Protein AF-A0A7Y3UNS2-F1 (afdb_monomer)

Sequence (542 aa):
MKTTNSYSRVVYSSHNGFRIKSEIKLSEYNCDQDLVSDKTKNQIGFSMDNKNGMIHHRFLSIQALLVISLLFFLPGITLVAAVDLPKTGQTFSYAAGDDGNIQAGLTWPSPRFQDNEDGTITDNLTGLMWIKDGSCLGHRNWGEAFNMIETLNTLPVNFNCSDYSATYDDWRLPNINELVSLLTTGDLKWLHNHGFVNIRDGYISSTTVAHNTTRLWSIQPFGIMHPFSKQMTTYGAWAVRGTSNGPATVLATGQKISYMAGDDGDRQEGEPWPSPRFADNGDGTITDNLTGIMWMQDAGTVSIGQCVGGSKSWQEALDYVACLNSIHYLGYYDWRLPNRKEFESLTDFSKYNPALPGDHLFSTVHSLPAPAPGPDYYWTSTTHTANNSAWAYFSFEGSLQDEFKSGSVTGKDSVWPVRGGIIDPPILNELVHVDRDKIVTKFFPAPVAGGPAGTFIITAIFTNTNNTSIPIFKPFFKVAELSGGNLLLNADGGAEGAGATLTPDVGDDLLSPGESVTVNFEIGLQKPNSFSFSVDLYGGLH

pLDDT: mean 82.27, std 21.64, range [25.09, 98.81]

Radius of gyration: 29.33 Å; Cα contacts (8 Å, |Δi|>4): 1228; chains: 1; bounding box: 80×95×65 Å

Solvent-accessible surface area (backbone atoms only — not comparable to full-atom values): 30027 Å² total; per-residue (Å²): 140,79,86,79,86,67,65,68,52,77,50,78,60,91,80,91,51,53,42,44,35,42,41,54,53,80,76,82,85,75,88,80,83,88,88,79,87,83,89,80,90,81,90,85,88,82,84,88,84,88,82,88,84,90,88,82,90,87,90,88,80,92,85,91,81,91,78,90,83,88,86,89,74,77,78,76,80,79,87,77,67,56,48,44,54,48,42,47,74,49,69,71,57,91,47,82,70,20,26,25,59,48,39,47,24,42,81,76,49,87,69,34,54,42,76,68,86,27,26,34,29,36,32,53,35,27,40,33,34,32,54,25,28,39,45,50,70,33,65,32,25,55,70,56,38,53,53,49,36,56,40,42,37,76,46,50,86,80,49,88,37,62,68,60,68,67,87,71,59,68,54,36,59,32,33,49,53,60,58,55,66,72,42,51,46,32,38,61,68,66,41,53,84,54,76,34,39,65,68,60,67,27,35,54,33,33,27,54,34,55,89,42,78,68,22,22,33,22,37,37,64,68,46,33,43,45,79,38,58,39,82,47,43,89,32,24,32,51,51,30,30,80,60,55,73,21,77,30,48,40,50,34,48,64,41,70,69,57,91,48,93,73,21,27,23,61,62,50,62,45,50,77,80,56,85,74,37,49,42,77,71,85,63,62,36,29,37,32,54,44,47,58,31,34,31,50,24,58,39,45,36,65,67,52,92,90,30,73,41,55,67,22,27,55,66,53,40,45,52,42,34,54,40,39,25,76,68,34,50,84,78,39,60,65,55,34,51,34,36,58,61,59,56,57,68,54,34,16,43,54,30,54,57,40,6,41,52,95,70,58,84,59,40,70,62,66,43,79,81,66,68,84,92,64,53,78,33,29,53,30,25,29,55,27,72,89,56,80,23,21,33,25,39,29,44,40,65,46,34,45,43,82,37,46,35,67,69,48,96,84,14,31,25,28,44,50,47,28,32,79,54,52,55,61,52,53,77,42,46,92,37,42,46,66,52,74,92,64,54,44,75,49,78,43,74,63,61,45,94,69,4,66,45,6,38,42,37,41,35,41,42,43,27,26,64,39,85,80,75,50,30,32,34,57,48,30,35,33,26,72,37,40,42,78,79,21,18,34,51,70,22,76,90,44,67,30,41,54,67,32,40,37,68,60,82,54,88,77,49,44,45,38,53,72,37,68,41,75,42,76,48,39,30,14,25,59,52,86,58,57,37,43,39,23,41,38,37,28,24,42,82,107

Secondary structure (DSSP, 8-state):
-------EEEEE--SSSEEEEEEE-----------------------------------------------S-PPP--------PBP-S--S-SSTTSHHHH--SBPPPSSSEEE-SSSEEEETTT--EEESBTTTT-B--HHHHHHHHHHHHH-GGG---TT--------BPPPHHHHHHT-SSS-GGGGGGGT-BS--S-EEEEEEETTEEEEEEEE-GGG-EEEEETT--SSBP--EES---SSSPPBP------SSTTSHHHH--SBPPPSS-EEE-SSSEEEETTT--EEESB-S---BTTB--S-B-HHHHHHHHHHHHHTTGGG-S--BPPPHHHHHHH--TT--SS-S-TT---BS---SSP-SS---SEEEEEEETTTTEEEEEETTTTEEEEEESS--TTS-BB---EE-S--PPPB-GGGEEE-GGG-EEEEE-S-BTTBTT-EEEEEEEEEE--TTS--EEEEEEEEEEE-TT-EETT-TTSSBSTT-EE----SSSEE-TT-EEEEEEEEE-SSSS-EEEEEEEEEEE-

Nearest PDB structures (foldseek):
  3vi4-assembly2_C  TM=4.150E-01  e=5.699E-02  Homo sapiens
  2rtt-assembly1_A  TM=5.340E-01  e=7.273E-01  Streptomyces coelicolor
  3l81-assembly1_A  TM=5.052E-01  e=1.014E+00  Homo sapiens
  6qfs-assembly7_G  TM=5.063E-01  e=5.828E-01  Cellulomonas fimi

Foldseek 3Di:
DDDDDFDWDWDADDDDFGWTFTFGDDDDPPPDDDDDDDDDDDDDDDDDDDDDDDDDDDDDDDDDDDDDDDDDDDDPPPLDDAQWFAFLQQCDDPDPQFCNQFRFTDYADVVQWDDPLQQKIARLAFRKIWRLEQCFQHFDFQVSLQVSLQCCLVPVVVTPRPNHRDNHNFKAFAAPLVVLVCHHQWFNPVCVVVRRPNNDQKEWGLAAFQVDRQWGWMQGHGRWTDIDGSPGRRHGTIIMDDAGPHSRWRAFQQAQDDPDPRGSNNPRGTDYADVVQWDDPVLQWIQGSRNRKIWRQEQFQPDDDPLHGFWAQQVNLQVSQCVCLVVCPSVHNFKGFAALSVLLVQARSNDFQFRGPPNHSHPNPAGPPGPPPGAQWEFHSRCRPPDCWGWTARRGRGITDTAHRDDDVNRTHGTIIMGDHGTFFGFCNVQKDKPPVPWDKDWDCPADVQARRGKIKIKIKIAGADPPFWWFAQKKKFKQAKPPSKWQQQFPVGTHGGRTMGGFCPPPRTRTHGRMTIDMGIIRHPDSGTIMTTITMGGDGD

Mean predicted aligned error: 13.5 Å

Structure (mmCIF, N/CA/C/O backbone):
data_AF-A0A7Y3UNS2-F1
#
_entry.id   AF-A0A7Y3UNS2-F1
#
loop_
_atom_site.group_PDB
_atom_site.id
_atom_site.type_symbol
_atom_site.label_atom_id
_atom_site.label_alt_id
_atom_site.label_comp_id
_atom_site.label_asym_id
_atom_site.label_entity_id
_atom_site.label_seq_id
_atom_site.pdbx_PDB_ins_code
_atom_site.Cartn_x
_atom_site.Cartn_y
_atom_site.Cartn_z
_atom_site.occupancy
_atom_site.B_iso_or_equiv
_atom_site.auth_seq_id
_atom_site.auth_comp_id
_atom_site.auth_asym_id
_atom_site.auth_atom_id
_atom_site.pdbx_PDB_model_num
ATOM 1 N N . MET A 1 1 ? -10.680 -43.126 36.095 1.00 34.25 1 MET A N 1
ATOM 2 C CA . MET A 1 1 ? -10.411 -41.695 35.838 1.00 34.25 1 MET A CA 1
ATOM 3 C C . MET A 1 1 ? -9.673 -41.114 37.039 1.00 34.25 1 MET A C 1
ATOM 5 O O . MET A 1 1 ? -10.311 -40.765 38.021 1.00 34.25 1 MET A O 1
ATOM 9 N N . LYS A 1 2 ? -8.337 -41.088 37.012 1.00 26.84 2 LYS A N 1
ATOM 10 C CA . LYS A 1 2 ? -7.534 -40.282 37.943 1.00 26.84 2 LYS A CA 1
ATOM 11 C C . LYS A 1 2 ? -6.952 -39.137 37.122 1.00 26.84 2 LYS A C 1
ATOM 13 O O . LYS A 1 2 ? -6.221 -39.384 36.172 1.00 26.84 2 LYS A O 1
ATOM 18 N N . THR A 1 3 ? -7.343 -37.915 37.449 1.00 31.23 3 THR A N 1
ATOM 19 C CA . THR A 1 3 ? -6.757 -36.682 36.924 1.00 31.23 3 THR A CA 1
ATOM 20 C C . THR A 1 3 ? -5.302 -36.599 37.385 1.00 31.23 3 THR A C 1
ATOM 22 O O . THR A 1 3 ? -5.038 -36.443 38.576 1.00 31.23 3 THR A O 1
ATOM 25 N N . THR A 1 4 ? -4.350 -36.749 36.467 1.00 35.03 4 THR A N 1
ATOM 26 C CA . THR A 1 4 ? -2.946 -36.391 36.696 1.00 35.03 4 THR A CA 1
ATOM 27 C C . THR A 1 4 ? -2.849 -34.875 36.838 1.00 35.03 4 THR A C 1
ATOM 29 O O . THR A 1 4 ? -3.226 -34.143 35.926 1.00 35.03 4 THR A O 1
ATOM 32 N N . ASN A 1 5 ? -2.368 -34.406 37.991 1.00 35.06 5 ASN A N 1
ATOM 33 C CA . ASN A 1 5 ? -2.085 -32.995 38.248 1.00 35.06 5 ASN A CA 1
ATOM 34 C C . ASN A 1 5 ? -0.916 -32.535 37.364 1.00 35.06 5 ASN A C 1
ATOM 36 O O . ASN A 1 5 ? 0.245 -32.639 37.754 1.00 35.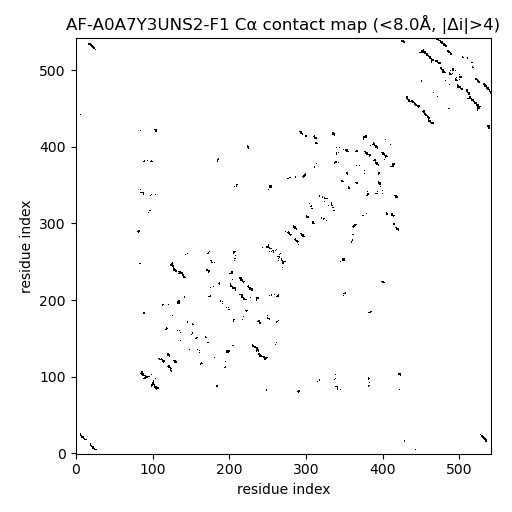06 5 ASN A O 1
ATOM 40 N N . SER A 1 6 ? -1.215 -32.023 36.172 1.00 41.41 6 SER A N 1
ATOM 41 C CA . SER A 1 6 ? -0.282 -31.196 35.411 1.00 41.41 6 SER A CA 1
ATOM 42 C C . SER A 1 6 ? -0.211 -29.820 36.076 1.00 41.41 6 SER A C 1
ATOM 44 O O . SER A 1 6 ? -1.201 -29.090 36.090 1.00 41.41 6 SER A O 1
ATOM 46 N N . TYR A 1 7 ? 0.939 -29.466 36.649 1.00 41.62 7 TYR A N 1
ATOM 47 C CA . TYR A 1 7 ? 1.179 -28.116 37.158 1.00 41.62 7 TYR A CA 1
ATOM 48 C C . TYR A 1 7 ? 1.517 -27.195 35.983 1.00 41.62 7 TYR A C 1
ATOM 50 O O . TYR A 1 7 ? 2.668 -27.126 35.555 1.00 41.62 7 TYR A O 1
ATOM 58 N N . SER A 1 8 ? 0.513 -26.498 35.459 1.00 45.00 8 SER A N 1
ATOM 59 C CA . SER A 1 8 ? 0.692 -25.334 34.593 1.00 45.00 8 SER A CA 1
ATOM 60 C C . SER A 1 8 ? 0.901 -24.101 35.473 1.00 45.00 8 SER A C 1
ATOM 62 O O . SER A 1 8 ? 0.099 -23.803 36.359 1.00 45.00 8 SER A O 1
ATOM 64 N N . ARG A 1 9 ? 2.001 -23.374 35.265 1.00 41.94 9 ARG A N 1
ATOM 65 C CA . ARG A 1 9 ? 2.222 -22.079 35.919 1.00 41.94 9 ARG A CA 1
ATOM 66 C C . ARG A 1 9 ? 2.109 -20.992 34.865 1.00 41.94 9 ARG A C 1
ATOM 68 O O . ARG A 1 9 ? 2.933 -20.937 33.958 1.00 41.94 9 ARG A O 1
ATOM 75 N N . VAL A 1 10 ? 1.098 -20.139 35.002 1.00 48.59 10 VAL A N 1
ATOM 76 C CA . VAL A 1 10 ? 0.972 -18.923 34.198 1.00 48.59 10 VAL A CA 1
ATOM 77 C C . VAL A 1 10 ? 1.886 -17.857 34.795 1.00 48.59 10 VAL A C 1
ATOM 79 O O . VAL A 1 10 ? 1.799 -17.553 35.987 1.00 48.59 10 VAL A O 1
ATOM 82 N N . VAL A 1 11 ? 2.785 -17.306 33.980 1.00 43.00 11 VAL A N 1
ATOM 83 C CA . VAL A 1 11 ? 3.621 -16.156 34.356 1.00 43.00 11 VAL A CA 1
ATOM 84 C C . VAL A 1 11 ? 3.138 -14.931 33.582 1.00 43.00 11 VAL A C 1
ATOM 86 O O . VAL A 1 11 ? 3.086 -14.959 32.354 1.00 43.00 11 VAL A O 1
ATOM 89 N N . TYR A 1 12 ? 2.782 -13.871 34.316 1.00 44.00 12 TYR A N 1
ATOM 90 C CA . TYR A 1 12 ? 2.231 -12.618 33.787 1.00 44.00 12 TYR A CA 1
ATOM 91 C C . TYR A 1 12 ? 3.299 -11.521 33.688 1.00 44.00 12 TYR A C 1
ATOM 93 O O . TYR A 1 12 ? 4.127 -11.369 34.588 1.00 44.00 12 TYR A O 1
ATOM 101 N N . SER A 1 13 ? 3.220 -10.699 32.641 1.00 41.19 13 SER A N 1
ATOM 102 C CA . SER A 1 13 ? 3.945 -9.430 32.503 1.00 41.19 13 SER A CA 1
ATOM 103 C C . SER A 1 13 ? 2.981 -8.387 31.938 1.00 41.19 13 SER A C 1
ATOM 105 O O . SER A 1 13 ? 2.370 -8.619 30.900 1.00 41.19 13 SER A O 1
ATOM 107 N N . SER A 1 14 ? 2.798 -7.273 32.649 1.00 35.72 14 SER A N 1
ATOM 108 C CA . SER A 1 14 ? 1.987 -6.142 32.191 1.00 35.72 14 SER A CA 1
ATOM 109 C C . SER A 1 14 ? 2.891 -5.080 31.585 1.00 35.72 14 SER A C 1
ATOM 111 O O . SER A 1 14 ? 3.721 -4.546 32.320 1.00 35.72 14 SER A O 1
ATOM 113 N N . HIS A 1 15 ? 2.718 -4.824 30.288 1.00 37.81 15 HIS A N 1
ATOM 114 C CA . HIS A 1 15 ? 2.731 -3.535 29.575 1.00 37.81 15 HIS A CA 1
ATOM 115 C C . HIS A 1 15 ? 2.439 -3.892 28.098 1.00 37.81 15 HIS A C 1
ATOM 117 O O . HIS A 1 15 ? 3.247 -4.584 27.481 1.00 37.81 15 HIS A O 1
ATOM 123 N N . ASN A 1 16 ? 1.284 -3.470 27.563 1.00 40.62 16 ASN A N 1
ATOM 124 C CA . ASN A 1 16 ? 0.819 -3.653 26.170 1.00 40.62 16 ASN A CA 1
ATOM 125 C C . ASN A 1 16 ? 0.236 -5.034 25.788 1.00 40.62 16 ASN A C 1
ATOM 127 O O . ASN A 1 16 ? 0.740 -5.690 24.881 1.00 40.62 16 ASN A O 1
ATOM 131 N N . GLY A 1 17 ? -0.846 -5.458 26.448 1.00 48.50 17 GLY A N 1
ATOM 132 C CA . GLY A 1 17 ? -1.618 -6.651 26.062 1.00 48.50 17 GLY A CA 1
ATOM 133 C C . GLY A 1 17 ? -1.517 -7.821 27.035 1.00 48.50 17 GLY A C 1
ATOM 134 O O . GLY A 1 17 ? -0.614 -7.906 27.875 1.00 48.50 17 GLY A O 1
ATOM 135 N N . PHE A 1 18 ? -2.503 -8.715 26.970 1.00 52.38 18 PHE A N 1
ATOM 136 C CA . PHE A 1 18 ? -2.607 -9.856 27.870 1.00 52.38 18 PHE A CA 1
ATOM 137 C C . PHE A 1 18 ? -1.627 -10.950 27.436 1.00 52.38 18 PHE A C 1
ATOM 139 O O . PHE A 1 18 ? -1.872 -11.675 26.476 1.00 52.38 18 PHE A O 1
ATOM 146 N N . ARG A 1 19 ? -0.496 -11.075 28.143 1.00 52.28 19 ARG A N 1
ATOM 147 C CA . ARG A 1 19 ? 0.522 -12.107 27.884 1.00 52.28 19 ARG A CA 1
ATOM 148 C C . ARG A 1 19 ? 0.450 -13.229 28.918 1.00 52.28 19 ARG A C 1
ATOM 150 O O . ARG A 1 19 ? 0.803 -13.031 30.082 1.00 52.28 19 ARG A O 1
ATOM 157 N N . ILE A 1 20 ? 0.046 -14.417 28.474 1.00 51.16 20 ILE A N 1
ATOM 158 C CA . ILE A 1 20 ? 0.158 -15.682 29.204 1.00 51.16 20 ILE A CA 1
ATOM 159 C C . ILE A 1 20 ? 1.414 -16.403 28.721 1.00 51.16 20 ILE A C 1
ATOM 161 O O . ILE A 1 20 ? 1.472 -16.956 27.624 1.00 51.16 20 ILE A O 1
ATOM 165 N N . LYS A 1 21 ? 2.421 -16.508 29.584 1.00 49.56 21 LYS A N 1
ATOM 166 C CA . LYS A 1 21 ? 3.478 -17.499 29.375 1.00 49.56 21 LYS A CA 1
ATOM 167 C C . LYS A 1 21 ? 3.063 -18.809 30.041 1.00 49.56 21 LYS A C 1
ATOM 169 O O . LYS A 1 21 ? 2.864 -18.824 31.258 1.00 49.56 21 LYS A O 1
ATOM 174 N N . SER A 1 22 ? 2.916 -19.877 29.254 1.00 51.72 22 SER A N 1
ATOM 175 C CA . SER A 1 22 ? 2.543 -21.209 29.739 1.00 51.72 22 SER A CA 1
ATOM 176 C C . SER A 1 22 ? 3.765 -22.123 29.793 1.00 51.72 22 SER A C 1
ATOM 178 O O . SER A 1 22 ? 4.429 -22.382 28.788 1.00 51.72 22 SER A O 1
ATOM 180 N N . GLU A 1 23 ? 4.066 -22.642 30.982 1.00 48.72 23 GLU A N 1
ATOM 181 C CA . GLU A 1 23 ? 5.021 -23.736 31.151 1.00 48.72 23 GLU A CA 1
ATOM 182 C C . GLU A 1 23 ? 4.264 -25.059 31.308 1.00 48.72 23 GLU A C 1
ATOM 184 O O . GLU A 1 23 ? 3.627 -25.294 32.337 1.00 48.72 23 GLU A O 1
ATOM 189 N N . ILE A 1 24 ? 4.351 -25.939 30.303 1.00 48.50 24 ILE A N 1
ATOM 190 C CA . ILE A 1 24 ? 3.891 -27.326 30.426 1.00 48.50 24 ILE A CA 1
ATOM 191 C C . ILE A 1 24 ? 5.056 -28.147 30.978 1.00 48.50 24 ILE A C 1
ATOM 193 O O . ILE A 1 24 ? 6.029 -28.416 30.277 1.00 48.50 24 ILE A O 1
ATOM 197 N N . LYS A 1 25 ? 4.954 -28.573 32.241 1.00 44.09 25 LYS A N 1
ATOM 198 C CA . LYS A 1 25 ? 5.819 -29.622 32.795 1.00 44.09 25 LYS A CA 1
ATOM 199 C C . LYS A 1 25 ? 5.084 -30.953 32.739 1.00 44.09 25 LYS A C 1
ATOM 201 O O . LYS A 1 25 ? 4.217 -31.221 33.569 1.00 44.09 25 LYS A O 1
ATOM 206 N N . LEU A 1 26 ? 5.445 -31.791 31.771 1.00 39.88 26 LEU A N 1
ATOM 207 C CA . LEU A 1 26 ? 5.073 -33.200 31.800 1.00 39.88 26 LEU A CA 1
ATOM 208 C C . LEU A 1 26 ? 5.910 -33.893 32.882 1.00 39.88 26 LEU A C 1
ATOM 210 O O . LEU A 1 26 ? 7.118 -34.049 32.728 1.00 39.88 26 LEU A O 1
ATOM 214 N N . SER A 1 27 ? 5.289 -34.293 33.992 1.00 38.38 27 SER A N 1
ATOM 215 C CA . SER A 1 27 ? 5.876 -35.329 34.846 1.00 38.38 27 SER A CA 1
ATOM 216 C C . SER A 1 27 ? 5.791 -36.665 34.105 1.00 38.38 27 SER A C 1
ATOM 218 O O . SER A 1 27 ? 4.738 -36.971 33.546 1.00 38.38 27 SER A O 1
ATOM 220 N N . GLU A 1 28 ? 6.888 -37.419 34.101 1.00 35.31 28 GLU A N 1
ATOM 221 C CA . GLU A 1 28 ? 7.090 -38.682 33.382 1.00 35.31 28 GLU A CA 1
ATOM 222 C C . GLU A 1 28 ? 5.851 -39.591 33.336 1.00 35.31 28 GLU A C 1
ATOM 224 O O . GLU A 1 28 ? 5.265 -39.961 34.355 1.00 35.31 28 GLU A O 1
ATOM 229 N N . TYR A 1 29 ? 5.476 -39.975 32.116 1.00 33.00 29 TYR A N 1
ATOM 230 C CA . TYR A 1 29 ? 4.490 -41.009 31.839 1.00 33.00 29 TYR A CA 1
ATOM 231 C C . TYR A 1 29 ? 5.128 -42.365 32.172 1.00 33.00 29 TYR A C 1
ATOM 233 O O . TYR A 1 29 ? 5.834 -42.938 31.344 1.00 33.00 29 TYR A O 1
ATOM 241 N N . ASN A 1 30 ? 4.954 -42.861 33.399 1.00 27.97 30 ASN A N 1
ATOM 242 C CA . ASN A 1 30 ? 5.428 -44.200 33.738 1.00 27.97 30 ASN A CA 1
ATOM 243 C C . ASN A 1 30 ? 4.410 -45.232 33.230 1.00 27.97 30 ASN A C 1
ATOM 245 O O . ASN A 1 30 ? 3.304 -45.337 33.756 1.00 27.97 30 ASN A O 1
ATOM 249 N N . CYS A 1 31 ? 4.779 -45.946 32.167 1.00 31.77 31 CYS A N 1
ATOM 250 C CA . CYS A 1 31 ? 3.910 -46.869 31.438 1.00 31.77 31 CYS A CA 1
ATOM 251 C C . CYS A 1 31 ? 3.869 -48.288 32.039 1.00 31.77 31 CYS A C 1
ATOM 253 O O . CYS A 1 31 ? 3.386 -49.210 31.391 1.00 31.77 31 CYS A O 1
ATOM 255 N N . ASP A 1 32 ? 4.335 -48.462 33.275 1.00 32.12 32 ASP A N 1
ATOM 256 C CA . ASP A 1 32 ? 4.314 -49.730 33.997 1.00 32.12 32 ASP A CA 1
ATOM 257 C C . ASP A 1 32 ? 3.529 -49.560 35.295 1.00 32.12 32 ASP A C 1
ATOM 259 O O . ASP A 1 32 ? 4.122 -49.188 36.298 1.00 32.12 32 ASP A O 1
ATOM 263 N N . GLN A 1 33 ? 2.211 -49.792 35.272 1.00 33.75 33 GLN A N 1
ATOM 264 C CA . GLN A 1 33 ? 1.401 -50.392 36.352 1.00 33.75 33 GLN A CA 1
ATOM 265 C C . GLN A 1 33 ? -0.061 -50.482 35.888 1.00 33.75 33 GLN A C 1
ATOM 267 O O . GLN A 1 33 ? -0.877 -49.647 36.249 1.00 33.75 33 GLN A O 1
ATOM 272 N N . ASP A 1 34 ? -0.380 -51.495 35.081 1.00 28.88 34 ASP A N 1
ATOM 273 C CA . ASP A 1 34 ? -1.708 -52.131 35.056 1.00 28.88 34 ASP A CA 1
ATOM 274 C C . ASP A 1 34 ? -1.582 -53.525 34.411 1.00 28.88 34 ASP A C 1
ATOM 276 O O . ASP A 1 34 ? -2.026 -53.808 33.301 1.00 28.88 34 ASP A O 1
ATOM 280 N N . LEU A 1 35 ? -0.911 -54.423 35.137 1.00 32.84 35 LEU A N 1
ATOM 281 C CA . LEU A 1 35 ? -0.963 -55.868 34.918 1.00 32.84 35 LEU A CA 1
ATOM 282 C C . LEU A 1 35 ? -1.361 -56.541 36.230 1.00 32.84 35 LEU A C 1
ATOM 284 O O . LEU A 1 35 ? -0.503 -57.088 36.913 1.00 32.84 35 LEU A O 1
ATOM 288 N N . VAL A 1 36 ? -2.652 -56.546 36.574 1.00 29.38 36 VAL A N 1
ATOM 289 C CA . VAL A 1 36 ? -3.234 -57.649 37.353 1.00 29.38 36 VAL A CA 1
ATOM 290 C C . VAL A 1 36 ? -4.656 -57.935 36.871 1.00 29.38 36 VAL A C 1
ATOM 292 O O . VAL A 1 36 ? -5.496 -57.057 36.716 1.00 29.38 36 VAL A O 1
ATOM 295 N N . SER A 1 37 ? -4.852 -59.223 36.624 1.00 31.09 37 SER A N 1
ATOM 296 C CA . SER A 1 37 ? -6.031 -59.968 36.210 1.00 31.09 37 SER A CA 1
ATOM 297 C C . SER A 1 37 ? -7.362 -59.596 36.867 1.00 31.09 37 SER A C 1
ATOM 299 O O . SER A 1 37 ? -7.442 -59.565 38.091 1.00 31.09 37 SER A O 1
ATOM 301 N N . ASP A 1 38 ? -8.439 -59.639 36.078 1.00 28.06 38 ASP A N 1
ATOM 302 C CA . ASP A 1 38 ? -9.516 -60.569 36.423 1.00 28.06 38 ASP A CA 1
ATOM 303 C C . ASP A 1 38 ? -10.209 -61.151 35.182 1.00 28.06 38 ASP A C 1
ATOM 305 O O . ASP A 1 38 ? -10.536 -60.461 34.215 1.00 28.06 38 ASP A O 1
ATOM 309 N N . LYS A 1 39 ? -10.378 -62.473 35.207 1.00 31.80 39 LYS A N 1
ATOM 310 C CA . LYS A 1 39 ? -11.110 -63.263 34.223 1.00 31.80 39 LYS A CA 1
ATOM 311 C C . LYS A 1 39 ? -12.527 -63.420 34.752 1.00 31.80 39 LYS A C 1
ATOM 313 O O . LYS A 1 39 ? -12.714 -64.091 35.755 1.00 31.80 39 LYS A O 1
ATOM 318 N N . THR A 1 40 ? -13.534 -63.014 33.990 1.00 28.62 40 THR A N 1
ATOM 319 C CA . THR A 1 40 ? -14.782 -63.791 33.918 1.00 28.62 40 THR A CA 1
ATOM 320 C C . THR A 1 40 ? -15.538 -63.485 32.631 1.00 28.62 40 THR A C 1
ATOM 322 O O . THR A 1 40 ? -15.847 -62.348 32.296 1.00 28.62 40 THR A O 1
ATOM 325 N N . LYS A 1 41 ? -15.802 -64.559 31.885 1.00 31.78 41 LYS A N 1
ATOM 326 C CA . LYS A 1 41 ? -16.704 -64.611 30.736 1.00 31.78 41 LYS A CA 1
ATOM 327 C C . LYS A 1 41 ? -18.138 -64.351 31.202 1.00 31.78 41 LYS A C 1
ATOM 329 O O . LYS A 1 41 ? -18.541 -64.935 32.200 1.00 31.78 41 LYS A O 1
ATOM 334 N N . ASN A 1 42 ? -18.916 -63.627 30.400 1.00 29.14 42 ASN A N 1
ATOM 335 C CA . ASN A 1 42 ? -20.267 -64.048 30.022 1.00 29.14 42 ASN A CA 1
ATOM 336 C C . ASN A 1 42 ? -20.710 -63.332 28.735 1.00 29.14 42 ASN A C 1
ATOM 338 O O . ASN A 1 42 ? -20.802 -62.111 28.679 1.00 29.14 42 ASN A O 1
ATOM 342 N N . GLN A 1 43 ? -20.951 -64.131 27.693 1.00 28.55 43 GLN A N 1
ATOM 343 C CA . GLN A 1 43 ? -21.701 -63.767 26.490 1.00 28.55 43 GLN A CA 1
ATOM 344 C C . GLN A 1 43 ? -23.194 -63.772 26.817 1.00 28.55 43 GLN A C 1
ATOM 346 O O . GLN A 1 43 ? -23.627 -64.773 27.376 1.00 28.55 43 GLN A O 1
ATOM 351 N N . ILE A 1 44 ? -23.963 -62.778 26.353 1.00 29.09 44 ILE A N 1
ATOM 352 C CA . ILE A 1 44 ? -25.318 -62.951 25.783 1.00 29.09 44 ILE A CA 1
ATOM 353 C C . ILE A 1 44 ? -25.531 -61.816 24.761 1.00 29.09 44 ILE A C 1
ATOM 355 O O . ILE A 1 44 ? -25.285 -60.656 25.080 1.00 29.09 44 ILE A O 1
ATOM 359 N N . GLY A 1 45 ? -25.931 -62.150 23.529 1.00 25.09 45 GLY A N 1
ATOM 360 C CA . GLY A 1 45 ? -26.205 -61.197 22.445 1.00 25.09 45 GLY A CA 1
ATOM 361 C C . GLY A 1 45 ? -27.695 -60.957 22.191 1.00 25.09 45 GLY A C 1
ATOM 362 O O . GLY A 1 45 ? -28.513 -61.713 22.693 1.00 25.09 45 GLY A O 1
ATOM 363 N N . PHE A 1 46 ? -28.013 -59.951 21.368 1.00 27.53 46 PHE A N 1
ATOM 364 C CA . PHE A 1 46 ? -29.281 -59.741 20.636 1.00 27.53 46 PHE A CA 1
ATOM 365 C C . PHE A 1 46 ? -28.953 -58.848 19.418 1.00 27.53 46 PHE A C 1
ATOM 367 O O . PHE A 1 46 ? -28.313 -57.816 19.582 1.00 27.53 46 PHE A O 1
ATOM 374 N N . SER A 1 47 ? -29.039 -59.337 18.176 1.00 25.16 47 SER A N 1
ATOM 375 C CA . SER A 1 47 ? -30.210 -59.480 17.284 1.00 25.16 47 SER A CA 1
ATOM 376 C C . SER A 1 47 ? -30.837 -58.151 16.848 1.00 25.16 47 SER A C 1
ATOM 378 O O . SER A 1 47 ? -31.501 -57.477 17.629 1.00 25.16 47 SER A O 1
ATOM 380 N N . MET A 1 48 ? -30.638 -57.833 15.566 1.00 28.39 48 MET A N 1
ATOM 381 C CA . MET A 1 48 ? -31.406 -56.856 14.794 1.00 28.39 48 MET A CA 1
ATOM 382 C C . MET A 1 48 ? -32.843 -57.346 14.605 1.00 28.39 48 MET A C 1
ATOM 384 O O . MET A 1 48 ? -33.049 -58.548 14.451 1.00 28.39 48 MET A O 1
ATOM 388 N N . ASP A 1 49 ? -33.794 -56.417 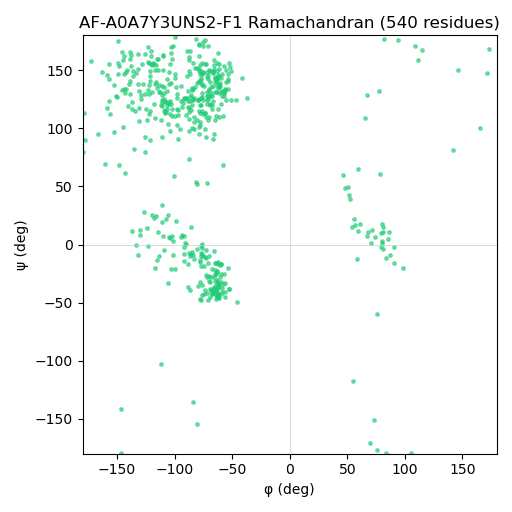14.509 1.00 28.14 49 ASP A N 1
ATOM 389 C CA . ASP A 1 49 ? -34.977 -56.632 13.680 1.00 28.14 49 ASP A CA 1
ATOM 390 C C . ASP A 1 49 ? -35.529 -55.318 13.111 1.00 28.14 49 ASP A C 1
ATOM 392 O O . ASP A 1 49 ? -35.790 -54.342 13.814 1.00 28.14 49 ASP A O 1
ATOM 396 N N . ASN A 1 50 ? -35.687 -55.350 11.791 1.00 28.23 50 ASN A N 1
ATOM 397 C CA . ASN A 1 50 ? -36.336 -54.380 10.920 1.00 28.23 50 ASN A CA 1
ATOM 398 C C . ASN A 1 50 ? -37.856 -54.561 10.990 1.00 28.23 50 ASN A C 1
ATOM 400 O O . ASN A 1 50 ? -38.323 -55.692 10.851 1.00 28.23 50 ASN A O 1
ATOM 404 N N . LYS A 1 51 ? -38.640 -53.474 11.002 1.00 29.30 51 LYS A N 1
ATOM 405 C CA . LYS A 1 51 ? -39.988 -53.490 10.403 1.00 29.30 51 LYS A CA 1
ATOM 406 C C . LYS A 1 51 ? -40.315 -52.196 9.657 1.00 29.30 51 LYS A C 1
ATOM 408 O O . LYS A 1 51 ? -40.379 -51.115 10.228 1.00 29.30 51 LYS A O 1
ATOM 413 N N . ASN A 1 52 ? -40.561 -52.394 8.364 1.00 30.31 52 ASN A N 1
ATOM 414 C CA . ASN A 1 52 ? -41.146 -51.479 7.392 1.00 30.31 52 ASN A CA 1
ATOM 415 C C . ASN A 1 52 ? -42.598 -51.099 7.730 1.00 30.31 52 ASN A C 1
ATOM 417 O O . ASN A 1 52 ? -43.340 -51.906 8.292 1.00 30.31 52 ASN A O 1
ATOM 421 N N . GLY A 1 53 ? -43.035 -49.943 7.222 1.00 27.75 53 GLY A N 1
ATOM 422 C CA . GLY A 1 53 ? -44.450 -49.582 7.097 1.00 27.75 53 GLY A CA 1
ATOM 423 C C . GLY A 1 53 ? -44.671 -48.368 6.188 1.00 27.75 53 GLY A C 1
ATOM 424 O O . GLY A 1 53 ? -44.574 -47.236 6.640 1.00 27.75 53 GLY A O 1
ATOM 425 N N . MET A 1 54 ? -44.958 -48.627 4.908 1.00 26.08 54 MET A N 1
ATOM 426 C CA . MET A 1 54 ? -45.382 -47.672 3.868 1.00 26.08 54 MET A CA 1
ATOM 427 C C . MET A 1 54 ? -46.732 -47.009 4.170 1.00 26.08 54 MET A C 1
ATOM 429 O O . MET A 1 54 ? -47.637 -47.715 4.608 1.00 26.08 54 MET A O 1
ATOM 433 N N . ILE A 1 55 ? -46.933 -45.757 3.724 1.00 30.97 55 ILE A N 1
ATOM 434 C CA . ILE A 1 55 ? -48.224 -45.266 3.190 1.00 30.97 55 ILE A CA 1
ATOM 435 C C . ILE A 1 55 ? -47.964 -44.311 2.006 1.00 30.97 55 ILE A C 1
ATOM 437 O O . ILE A 1 55 ? -47.112 -43.431 2.081 1.00 30.97 55 ILE A O 1
ATOM 441 N N . HIS A 1 56 ? -48.716 -44.501 0.916 1.00 28.44 56 HIS A N 1
ATOM 442 C CA . HIS A 1 56 ? -48.670 -43.752 -0.346 1.00 28.44 56 HIS A CA 1
ATOM 443 C C . HIS A 1 56 ? -49.925 -42.871 -0.548 1.00 28.44 56 HIS A C 1
ATOM 445 O O . HIS A 1 56 ? -51.029 -43.281 -0.198 1.00 28.44 56 HIS A O 1
ATOM 451 N N . HIS A 1 57 ? -49.713 -41.753 -1.262 1.00 30.08 57 HIS A N 1
ATOM 452 C CA . HIS A 1 57 ? -50.620 -40.970 -2.133 1.00 30.08 57 HIS A CA 1
ATOM 453 C C . HIS A 1 57 ? -51.825 -40.197 -1.564 1.00 30.08 57 HIS A C 1
ATOM 455 O O . HIS A 1 57 ? -52.739 -40.810 -1.029 1.00 30.08 57 HIS A O 1
ATOM 461 N N . ARG A 1 58 ? -51.927 -38.897 -1.932 1.00 31.86 58 ARG A N 1
ATOM 462 C CA . ARG A 1 58 ? -53.008 -38.303 -2.772 1.00 31.86 58 ARG A CA 1
ATOM 463 C C . ARG A 1 58 ? -52.579 -36.972 -3.434 1.00 31.86 58 ARG A C 1
ATOM 465 O O . ARG A 1 58 ? -51.820 -36.206 -2.858 1.00 31.86 58 ARG A O 1
ATOM 472 N N . PHE A 1 59 ? -53.084 -36.754 -4.652 1.00 29.44 59 PHE A N 1
ATOM 473 C CA . PHE A 1 59 ? -52.972 -35.579 -5.540 1.00 29.44 59 PHE A CA 1
ATOM 474 C C . PHE A 1 59 ? -54.060 -34.518 -5.266 1.00 29.44 59 PHE A C 1
ATOM 476 O O . PHE A 1 59 ? -55.125 -34.911 -4.801 1.00 29.44 59 PHE A O 1
ATOM 483 N N . LEU A 1 60 ? -53.810 -33.255 -5.675 1.00 26.52 60 LEU A N 1
ATOM 484 C CA . LEU A 1 60 ? -54.707 -32.166 -6.179 1.00 26.52 60 LEU A CA 1
ATOM 485 C C . LEU A 1 60 ? -54.154 -30.792 -5.706 1.00 26.52 60 LEU A C 1
ATOM 487 O O . LEU A 1 60 ? -53.654 -30.733 -4.593 1.00 26.52 60 LEU A O 1
ATOM 491 N N . SER A 1 61 ? -54.278 -29.612 -6.327 1.00 25.94 61 SER A N 1
ATOM 492 C CA . SER A 1 61 ? -54.453 -29.059 -7.686 1.00 25.94 61 SER A CA 1
ATOM 493 C C . SER A 1 61 ? -54.729 -27.543 -7.498 1.00 25.94 61 SER A C 1
ATOM 495 O O . SER A 1 61 ? -55.446 -27.219 -6.559 1.00 25.94 61 SER A O 1
ATOM 497 N N . ILE A 1 62 ? -54.293 -26.667 -8.433 1.00 27.47 62 ILE A N 1
ATOM 498 C CA . ILE A 1 62 ? -54.806 -25.281 -8.698 1.00 27.47 62 ILE A CA 1
ATOM 499 C C . ILE A 1 62 ? -54.315 -24.211 -7.668 1.00 27.47 62 ILE A C 1
ATOM 501 O O . ILE A 1 62 ? -54.335 -24.473 -6.480 1.00 27.47 62 ILE A O 1
ATOM 505 N N . GLN A 1 63 ? -53.805 -23.003 -7.971 1.00 28.62 63 GLN A N 1
ATOM 506 C CA . GLN A 1 63 ? -54.110 -21.998 -9.002 1.00 28.62 63 GLN A CA 1
ATOM 507 C C . GLN A 1 63 ? -52.943 -20.990 -9.154 1.00 28.62 63 GLN A C 1
ATOM 509 O O . GLN A 1 63 ? -52.286 -20.645 -8.175 1.00 28.62 63 GLN A O 1
ATOM 514 N N . ALA A 1 64 ? -52.735 -20.475 -10.367 1.00 31.66 64 ALA A N 1
ATOM 515 C CA . ALA A 1 64 ? -51.863 -19.336 -10.651 1.00 31.66 64 ALA A CA 1
ATOM 516 C C . ALA A 1 64 ? -52.564 -18.011 -10.305 1.00 31.66 64 ALA A C 1
ATOM 518 O O . ALA A 1 64 ? -53.744 -17.847 -10.618 1.00 31.66 64 ALA A O 1
ATOM 519 N N . LEU A 1 65 ? -51.831 -17.054 -9.731 1.00 30.56 65 LEU A N 1
ATOM 520 C CA . LEU A 1 65 ? -52.269 -15.665 -9.599 1.00 30.56 65 LEU A CA 1
ATOM 521 C C . LEU A 1 65 ? -51.133 -14.727 -10.013 1.00 30.56 65 LEU A C 1
ATOM 523 O O . LEU A 1 65 ? -50.058 -14.691 -9.422 1.00 30.56 65 LEU A O 1
ATOM 527 N N . LEU A 1 66 ? -51.416 -14.022 -11.103 1.00 30.08 66 LEU A N 1
ATOM 528 C CA . LEU A 1 66 ? -50.632 -12.981 -11.744 1.00 30.08 66 LEU A CA 1
ATOM 529 C C . LEU A 1 66 ? -50.807 -11.690 -10.928 1.00 30.08 66 LEU A C 1
ATOM 531 O O . LEU A 1 66 ? -51.928 -11.198 -10.819 1.00 30.08 66 LEU A O 1
ATOM 535 N N . VAL A 1 67 ? -49.726 -11.119 -10.394 1.00 31.02 67 VAL A N 1
ATOM 536 C CA . VAL A 1 67 ? -49.700 -9.709 -9.977 1.00 31.02 67 VAL A CA 1
ATOM 537 C C . VAL A 1 67 ? -48.451 -9.069 -10.565 1.00 31.02 67 VAL A C 1
ATOM 539 O O . VAL A 1 67 ? -47.329 -9.318 -10.135 1.00 31.02 67 VAL A O 1
ATOM 542 N N . ILE A 1 68 ? -48.679 -8.255 -11.592 1.00 31.36 68 ILE A N 1
ATOM 543 C CA . ILE A 1 68 ? -47.717 -7.303 -12.133 1.00 31.36 68 ILE A CA 1
ATOM 544 C C . ILE A 1 68 ? -47.711 -6.105 -11.180 1.00 31.36 68 ILE A C 1
ATOM 546 O O . ILE A 1 68 ? -48.696 -5.378 -11.095 1.00 31.36 68 ILE A O 1
ATOM 550 N N . SER A 1 69 ? -46.596 -5.890 -10.489 1.00 30.75 69 SER A N 1
ATOM 551 C CA . SER A 1 69 ? -46.205 -4.573 -9.986 1.00 30.75 69 SER A CA 1
ATOM 552 C C . SER A 1 69 ? -44.723 -4.404 -10.286 1.00 30.75 69 SER A C 1
ATOM 554 O O . SER A 1 69 ? -43.861 -4.711 -9.470 1.00 30.75 69 SER A O 1
ATOM 556 N N . LEU A 1 70 ? -44.441 -4.003 -11.524 1.00 29.58 70 LEU A N 1
ATOM 557 C CA . LEU A 1 70 ? -43.105 -3.729 -12.029 1.00 29.58 70 LEU A CA 1
ATOM 558 C C . LEU A 1 70 ? -43.024 -2.225 -12.264 1.00 29.58 70 LEU A C 1
ATOM 560 O O . LEU A 1 70 ? -43.684 -1.727 -13.171 1.00 29.58 70 LEU A O 1
ATOM 564 N N . LEU A 1 71 ? -42.281 -1.533 -11.401 1.00 34.41 71 LEU A N 1
ATOM 565 C CA . LEU A 1 71 ? -41.426 -0.373 -11.683 1.00 34.41 71 LEU A CA 1
ATOM 566 C C . LEU A 1 71 ? -41.090 0.287 -10.347 1.00 34.41 71 LEU A C 1
ATOM 568 O O . LEU A 1 71 ? -41.925 0.977 -9.785 1.00 34.41 71 LEU A O 1
ATOM 572 N N . PHE A 1 72 ? -39.886 -0.014 -9.864 1.00 36.44 72 PHE A N 1
ATOM 573 C CA . PHE A 1 72 ? -39.029 0.695 -8.904 1.00 36.44 72 PHE A CA 1
ATOM 574 C C . PHE A 1 72 ? -38.351 -0.350 -8.033 1.00 36.44 72 PHE A C 1
ATOM 576 O O . PHE A 1 72 ? -38.843 -0.673 -6.970 1.00 36.44 72 PHE A O 1
ATOM 583 N N . PHE A 1 73 ? -37.284 -0.932 -8.568 1.00 31.56 73 PHE A N 1
ATOM 584 C CA . PHE A 1 73 ? -36.050 -1.313 -7.882 1.00 31.56 73 PHE A CA 1
ATOM 585 C C . PHE A 1 73 ? -35.173 -1.877 -8.998 1.00 31.56 73 PHE A C 1
ATOM 587 O O . PHE A 1 73 ? -35.265 -3.046 -9.367 1.00 31.56 73 PHE A O 1
ATOM 594 N N . LEU A 1 74 ? -34.395 -0.990 -9.628 1.00 30.25 74 LEU A N 1
ATOM 595 C CA . LEU A 1 74 ? -33.213 -1.442 -10.354 1.00 30.25 74 LEU A CA 1
ATOM 596 C C . LEU A 1 74 ? -32.389 -2.270 -9.357 1.00 30.25 74 LEU A C 1
ATOM 598 O O . LEU A 1 74 ? -32.256 -1.838 -8.207 1.00 30.25 74 LEU A O 1
ATOM 602 N N . PRO A 1 75 ? -31.887 -3.452 -9.746 1.00 37.41 75 PRO A N 1
ATOM 603 C CA . PRO A 1 75 ? -30.989 -4.195 -8.883 1.00 37.41 75 PRO A CA 1
ATOM 604 C C . PRO A 1 75 ? -29.807 -3.281 -8.582 1.00 37.41 75 PRO A C 1
ATOM 606 O O . PRO A 1 75 ? -29.230 -2.690 -9.499 1.00 37.41 75 PRO A O 1
ATOM 609 N N . GLY A 1 76 ? -29.513 -3.119 -7.289 1.00 34.97 76 GLY A N 1
ATOM 610 C CA . GLY A 1 76 ? -28.305 -2.449 -6.843 1.00 34.97 76 GLY A CA 1
ATOM 611 C C . GLY A 1 76 ? -27.142 -3.012 -7.640 1.00 34.97 76 GLY A C 1
ATOM 612 O O . GLY A 1 76 ? -26.969 -4.229 -7.720 1.00 34.97 76 GLY A O 1
ATOM 613 N N . ILE A 1 77 ? -26.411 -2.119 -8.299 1.00 37.44 77 ILE A N 1
ATOM 614 C CA . ILE A 1 77 ? -25.146 -2.464 -8.922 1.00 37.44 77 ILE A CA 1
ATOM 615 C C . ILE A 1 77 ? -24.296 -3.011 -7.781 1.00 37.44 77 ILE A C 1
ATOM 617 O O . ILE A 1 77 ? -23.944 -2.283 -6.856 1.00 37.44 77 ILE A O 1
ATOM 621 N N . THR A 1 78 ? -24.033 -4.311 -7.802 1.00 32.81 78 THR A N 1
ATOM 622 C CA . THR A 1 78 ? -23.002 -4.909 -6.969 1.00 32.81 78 THR A CA 1
ATOM 623 C C . THR A 1 78 ? -21.678 -4.338 -7.463 1.00 32.81 78 THR A C 1
ATOM 625 O O . THR A 1 78 ? -21.144 -4.819 -8.463 1.00 32.81 78 THR A O 1
ATOM 628 N N . LEU A 1 79 ? -21.185 -3.274 -6.822 1.00 40.47 79 LEU A N 1
ATOM 629 C CA . LEU A 1 79 ? -19.781 -2.900 -6.939 1.00 40.47 79 LEU A CA 1
ATOM 630 C C . LEU A 1 79 ? -18.972 -4.035 -6.301 1.00 40.47 79 LEU A C 1
ATOM 632 O O . LEU A 1 79 ? -18.999 -4.229 -5.090 1.00 40.47 79 LEU A O 1
ATOM 636 N N . VAL A 1 80 ? -18.306 -4.814 -7.142 1.00 43.06 80 VAL A N 1
ATOM 637 C CA . VAL A 1 80 ? -17.234 -5.744 -6.778 1.00 43.06 80 VAL A CA 1
ATOM 638 C C . VAL A 1 80 ? -16.100 -5.391 -7.749 1.00 43.06 80 VAL A C 1
ATOM 640 O O . VAL A 1 80 ? -16.365 -5.331 -8.946 1.00 43.06 80 VAL A O 1
ATOM 643 N N . ALA A 1 81 ? -14.871 -5.068 -7.352 1.00 50.56 81 ALA A N 1
ATOM 644 C CA . ALA A 1 81 ? -14.190 -5.231 -6.072 1.00 50.56 81 ALA A CA 1
ATOM 645 C C . ALA A 1 81 ? -13.418 -3.953 -5.694 1.00 50.56 81 ALA A C 1
ATOM 647 O O . ALA A 1 81 ? -12.857 -3.292 -6.565 1.00 50.56 81 ALA A O 1
ATOM 648 N N . ALA A 1 82 ? -13.366 -3.648 -4.397 1.00 67.69 82 ALA A N 1
ATOM 649 C CA . ALA A 1 82 ? -12.302 -2.822 -3.845 1.00 67.69 82 ALA A CA 1
ATOM 650 C C . ALA A 1 82 ? -11.039 -3.694 -3.746 1.00 67.69 82 ALA A C 1
ATOM 652 O O . ALA A 1 82 ? -11.109 -4.821 -3.256 1.00 67.69 82 ALA A O 1
ATOM 653 N N . VAL A 1 83 ? -9.905 -3.206 -4.239 1.00 87.38 83 VAL A N 1
ATOM 654 C CA . VAL A 1 83 ? -8.588 -3.760 -3.935 1.00 87.38 83 VAL A CA 1
ATOM 655 C C . VAL A 1 83 ? -8.258 -3.405 -2.496 1.00 87.38 83 VAL A C 1
ATOM 657 O O . VAL A 1 83 ? -8.221 -2.230 -2.119 1.00 87.38 83 VAL A O 1
ATOM 660 N N . ASP A 1 84 ? -7.971 -4.431 -1.709 1.00 91.38 84 ASP A N 1
ATOM 661 C CA . ASP A 1 84 ? -7.571 -4.274 -0.323 1.00 91.38 84 ASP A CA 1
ATOM 662 C C . ASP A 1 84 ? -6.098 -3.863 -0.240 1.00 91.38 84 ASP A C 1
ATOM 664 O O . ASP A 1 84 ? -5.185 -4.608 -0.603 1.00 91.38 84 ASP A O 1
ATOM 668 N N . LEU A 1 85 ? -5.850 -2.650 0.256 1.00 94.62 85 LEU A N 1
ATOM 669 C CA . LEU A 1 85 ? -4.491 -2.170 0.486 1.00 94.62 85 LEU A CA 1
ATOM 670 C C . LEU A 1 85 ? -3.901 -2.846 1.730 1.00 94.62 85 LEU A C 1
ATOM 672 O O . LEU A 1 85 ? -4.582 -2.938 2.752 1.00 94.62 85 LEU A O 1
ATOM 676 N N . PRO A 1 86 ? -2.637 -3.297 1.699 1.00 94.88 86 PRO A N 1
ATOM 677 C CA . PRO A 1 86 ? -2.034 -3.975 2.836 1.00 94.88 86 PRO A CA 1
ATOM 678 C C . PRO A 1 86 ? -1.654 -2.988 3.941 1.00 94.88 86 PRO A C 1
ATOM 680 O O . PRO A 1 86 ? -1.353 -1.822 3.674 1.00 94.88 86 PRO A O 1
ATOM 683 N N . LYS A 1 87 ? -1.553 -3.479 5.183 1.00 94.62 87 LYS A N 1
ATOM 684 C CA . LYS A 1 87 ? -0.882 -2.726 6.255 1.00 94.62 87 LYS A CA 1
ATOM 685 C C . LYS A 1 87 ? 0.540 -2.347 5.843 1.00 94.62 87 LYS A C 1
ATOM 687 O O . LYS A 1 87 ? 1.214 -3.089 5.125 1.00 94.62 87 LYS A O 1
ATOM 692 N N . THR A 1 88 ? 1.037 -1.230 6.365 1.00 94.62 88 THR A N 1
ATOM 693 C CA . THR A 1 88 ? 2.398 -0.737 6.084 1.00 94.62 88 THR A CA 1
ATOM 694 C C . THR A 1 88 ? 3.493 -1.538 6.794 1.00 94.62 88 THR A C 1
ATOM 696 O O . THR A 1 88 ? 4.658 -1.483 6.406 1.00 94.62 88 THR A O 1
ATOM 699 N N . GLY A 1 89 ? 3.127 -2.289 7.836 1.00 90.44 89 GLY A N 1
ATOM 700 C CA . GLY A 1 89 ? 4.060 -2.959 8.740 1.00 90.44 89 GLY A CA 1
ATOM 701 C C . GLY A 1 89 ? 4.471 -2.114 9.949 1.00 90.44 89 GLY A C 1
ATOM 702 O O . GLY A 1 89 ? 5.198 -2.618 10.806 1.00 90.44 89 GLY A O 1
ATOM 703 N N . GLN A 1 90 ? 4.005 -0.863 10.064 1.00 91.38 90 GLN A N 1
ATOM 704 C CA . GLN A 1 90 ? 4.190 -0.091 11.290 1.00 91.38 90 GLN A CA 1
ATOM 705 C C . GLN A 1 90 ? 3.334 -0.681 12.412 1.00 91.38 90 GLN A C 1
ATOM 707 O O . GLN A 1 90 ? 2.114 -0.725 12.315 1.00 91.38 90 GLN A O 1
ATOM 712 N N . THR A 1 91 ? 3.970 -1.097 13.503 1.00 86.31 91 THR A N 1
ATOM 713 C CA . THR A 1 91 ? 3.274 -1.595 14.704 1.00 86.31 91 THR A CA 1
ATOM 714 C C . THR A 1 91 ? 3.530 -0.732 15.934 1.00 86.31 91 THR A C 1
ATOM 716 O O . THR A 1 91 ? 2.767 -0.771 16.894 1.00 86.31 91 THR A O 1
ATOM 719 N N . PHE A 1 92 ? 4.602 0.065 15.920 1.00 83.88 92 PHE A N 1
ATOM 720 C CA . PHE A 1 92 ? 4.907 1.004 16.990 1.00 83.88 92 PHE A CA 1
ATOM 721 C C . PHE A 1 92 ? 4.215 2.341 16.721 1.00 83.88 92 PHE A C 1
ATOM 723 O O . PHE A 1 92 ? 4.436 2.952 15.673 1.00 83.88 92 PHE A O 1
ATOM 730 N N . SER A 1 93 ? 3.396 2.797 17.667 1.00 87.38 93 SER A N 1
ATOM 731 C CA . SER A 1 93 ? 2.786 4.125 17.620 1.00 87.38 93 SER A CA 1
ATOM 732 C C . SER A 1 93 ? 3.718 5.171 18.226 1.00 87.38 93 SER A C 1
ATOM 734 O O . SER A 1 93 ? 4.213 5.012 19.343 1.00 87.38 93 SER A O 1
ATOM 736 N N . TYR A 1 94 ? 3.948 6.248 17.481 1.00 86.56 94 TYR A N 1
ATOM 737 C CA . TYR A 1 94 ? 4.723 7.411 17.911 1.00 86.56 94 TYR A CA 1
ATOM 738 C C . TYR A 1 94 ? 3.829 8.571 18.366 1.00 86.56 94 TYR A C 1
ATOM 740 O O . TYR A 1 94 ? 4.302 9.446 19.089 1.00 86.56 94 TYR A O 1
ATOM 748 N N . ALA A 1 95 ? 2.563 8.585 17.942 1.00 86.94 95 ALA A N 1
ATOM 749 C CA . ALA A 1 95 ? 1.548 9.555 18.341 1.00 86.94 95 ALA A CA 1
ATOM 750 C C . ALA A 1 95 ? 0.140 8.975 18.141 1.00 86.94 95 ALA A C 1
ATOM 752 O O . ALA A 1 95 ? -0.067 8.103 17.299 1.00 86.94 95 ALA A O 1
ATOM 753 N N . ALA A 1 96 ? -0.844 9.484 18.885 1.00 82.94 96 ALA A N 1
ATOM 754 C CA . ALA A 1 96 ? -2.240 9.108 18.675 1.00 82.94 96 ALA A CA 1
ATOM 75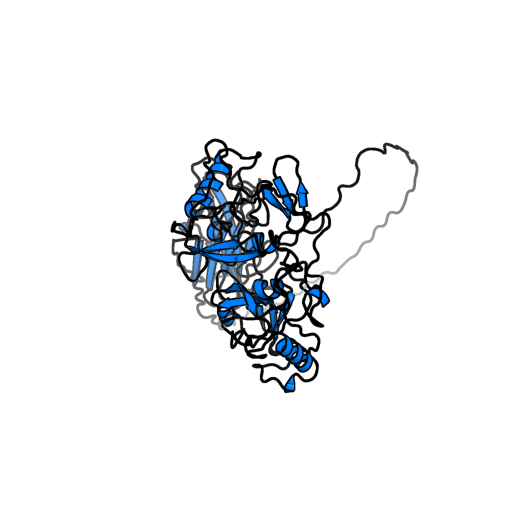5 C C . ALA A 1 96 ? -2.696 9.478 17.251 1.00 82.94 96 ALA A C 1
ATOM 757 O O . ALA A 1 96 ? -2.397 10.568 16.765 1.00 82.94 96 ALA A O 1
ATOM 758 N N . GLY A 1 97 ? -3.421 8.571 16.596 1.00 85.88 97 GLY A N 1
ATOM 759 C CA . GLY A 1 97 ? -3.880 8.726 15.214 1.00 85.88 97 GLY A CA 1
ATOM 760 C C . GLY A 1 97 ? -2.828 8.418 14.140 1.00 85.88 97 GLY A C 1
ATOM 761 O O . GLY A 1 97 ? -3.125 8.573 12.956 1.00 85.88 97 GLY A O 1
ATOM 762 N N . ASP A 1 98 ? -1.619 7.987 14.518 1.00 92.00 98 ASP A N 1
ATOM 763 C CA . ASP A 1 98 ? -0.603 7.553 13.560 1.00 92.00 98 ASP A CA 1
ATOM 764 C C . ASP A 1 98 ? -0.838 6.125 13.037 1.00 92.00 98 ASP A C 1
ATOM 766 O O . ASP A 1 98 ? -1.710 5.390 13.503 1.00 92.00 98 ASP A O 1
ATOM 770 N N . ASP A 1 99 ? -0.043 5.709 12.054 1.00 93.81 99 ASP A N 1
ATOM 771 C CA . ASP A 1 99 ? -0.216 4.417 11.386 1.00 93.81 99 ASP A CA 1
ATOM 772 C C . ASP A 1 99 ? 0.106 3.230 12.308 1.00 93.81 99 ASP A C 1
ATOM 774 O O . ASP A 1 99 ? -0.490 2.171 12.185 1.00 93.81 99 ASP A O 1
ATOM 778 N N . GLY A 1 100 ? 0.983 3.402 13.302 1.00 87.62 100 GLY A N 1
ATOM 779 C CA . GLY A 1 100 ? 1.211 2.384 14.332 1.00 87.62 100 GLY A CA 1
ATOM 780 C C . GLY A 1 100 ? 0.044 2.247 15.315 1.00 87.62 100 GLY A C 1
ATOM 781 O O . GLY A 1 100 ? -0.170 1.162 15.861 1.00 87.62 100 GLY A O 1
ATOM 782 N N . ASN A 1 101 ? -0.714 3.328 15.535 1.00 84.19 101 ASN A N 1
ATOM 783 C CA . ASN A 1 101 ? -1.929 3.334 16.345 1.00 84.19 101 ASN A CA 1
ATOM 784 C C . ASN A 1 101 ? -3.126 2.741 15.593 1.00 84.19 101 ASN A C 1
ATOM 786 O O . ASN A 1 101 ? -3.848 1.940 16.183 1.00 84.19 101 ASN A O 1
ATOM 790 N N . ILE A 1 102 ? -3.344 3.148 14.339 1.00 87.25 102 ILE A N 1
ATOM 791 C CA . ILE A 1 102 ? -4.517 2.755 13.540 1.00 87.25 102 ILE A CA 1
ATOM 792 C C . ILE A 1 102 ? -4.275 1.431 12.803 1.00 87.25 102 ILE A C 1
ATOM 794 O O . ILE A 1 102 ? -5.173 0.602 12.711 1.00 87.25 102 ILE A O 1
ATOM 798 N N . GLN A 1 103 ? -3.065 1.228 12.277 1.00 90.50 103 GLN A N 1
ATOM 799 C CA . GLN A 1 103 ? -2.656 0.066 11.483 1.00 90.50 103 GLN A CA 1
ATOM 800 C C . GLN A 1 103 ? -3.655 -0.270 10.371 1.00 90.50 103 GLN A C 1
ATOM 802 O O . GLN A 1 103 ? -4.069 -1.426 10.232 1.00 90.50 103 GLN A O 1
ATOM 807 N N . ALA A 1 104 ? -4.052 0.756 9.610 1.00 91.44 104 ALA A N 1
ATOM 808 C CA . ALA A 1 104 ? -4.980 0.617 8.496 1.00 91.44 104 ALA A CA 1
ATOM 809 C C . ALA A 1 104 ? -4.382 -0.273 7.393 1.00 91.44 104 ALA A C 1
ATOM 811 O O . ALA A 1 104 ? -3.184 -0.219 7.100 1.00 91.44 104 ALA A O 1
ATOM 812 N N . GLY A 1 105 ? -5.239 -1.076 6.776 1.00 92.31 105 GLY A N 1
ATOM 813 C CA . GLY A 1 105 ? -4.929 -2.014 5.710 1.00 92.31 105 GLY A CA 1
ATOM 814 C C . GLY A 1 105 ? -5.134 -3.476 6.107 1.00 92.31 105 GLY 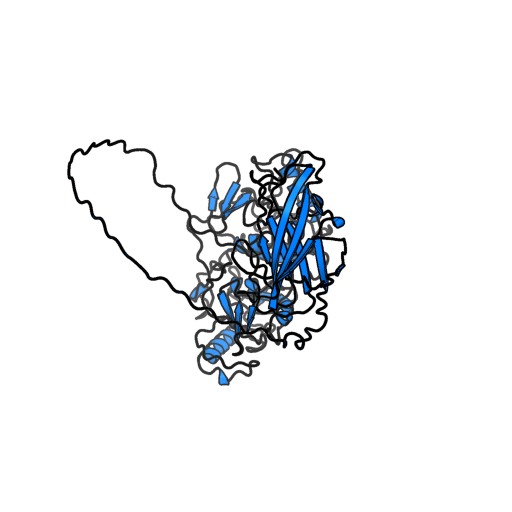A C 1
ATOM 815 O O . GLY A 1 105 ? -5.287 -3.839 7.276 1.00 92.31 105 GLY A O 1
ATOM 816 N N . LEU A 1 106 ? -5.110 -4.332 5.092 1.00 90.31 106 LEU A N 1
ATOM 817 C CA . LEU A 1 106 ? -5.228 -5.775 5.209 1.00 90.31 106 LEU A CA 1
ATOM 818 C C . LEU A 1 106 ? -4.048 -6.364 5.993 1.00 90.31 106 LEU A C 1
ATOM 820 O O . LEU A 1 106 ? -2.878 -6.083 5.703 1.00 90.31 106 LEU A O 1
ATOM 824 N N . THR A 1 107 ? -4.362 -7.208 6.978 1.00 84.69 107 THR A N 1
ATOM 825 C CA . THR A 1 107 ? -3.354 -7.960 7.739 1.00 84.69 107 THR A CA 1
ATOM 826 C C . THR A 1 107 ? -2.573 -8.884 6.802 1.00 84.69 107 THR A C 1
ATOM 828 O O . THR A 1 107 ? -3.149 -9.535 5.934 1.00 84.69 107 THR A O 1
ATOM 831 N N . TRP A 1 108 ? -1.252 -8.949 6.972 1.00 85.75 108 TRP A N 1
ATOM 832 C CA . TRP A 1 108 ? -0.419 -9.816 6.142 1.00 85.75 108 TRP A CA 1
ATOM 833 C C . TRP A 1 108 ? -0.622 -11.300 6.483 1.00 85.75 108 TRP A C 1
ATOM 835 O O . TRP A 1 108 ? -0.745 -11.628 7.666 1.00 85.75 108 TRP A O 1
ATOM 845 N N . PRO A 1 109 ? -0.569 -12.203 5.487 1.00 81.50 109 PRO A N 1
ATOM 846 C CA . PRO A 1 109 ? -0.506 -13.640 5.732 1.00 81.50 109 PRO A CA 1
ATOM 847 C C . PRO A 1 109 ? 0.694 -14.034 6.604 1.00 81.50 109 PRO A C 1
ATOM 849 O O . PRO A 1 109 ? 1.736 -13.373 6.589 1.00 81.50 109 PRO A O 1
ATOM 852 N N . SER A 1 110 ? 0.570 -15.153 7.320 1.00 81.19 110 SER A N 1
ATOM 853 C CA . SER A 1 110 ? 1.644 -15.744 8.122 1.00 81.19 110 SER A CA 1
ATOM 854 C C . SER A 1 110 ? 1.885 -17.203 7.693 1.00 81.19 110 SER A C 1
ATOM 856 O O . SER A 1 110 ? 1.055 -18.061 7.992 1.00 81.19 110 SER A O 1
ATOM 858 N N . PRO A 1 111 ? 2.993 -17.517 6.991 1.00 87.88 111 PRO A N 1
ATOM 859 C CA . PRO A 1 111 ? 4.042 -16.599 6.551 1.00 87.88 111 PRO A CA 1
ATOM 860 C C . PRO A 1 111 ? 3.612 -15.748 5.345 1.00 87.88 111 PRO A C 1
ATOM 862 O O . PRO A 1 111 ? 2.907 -16.219 4.451 1.00 87.88 111 PRO A O 1
ATOM 865 N N . ARG A 1 112 ? 4.106 -14.505 5.277 1.00 92.88 112 ARG A N 1
ATOM 866 C CA . ARG A 1 112 ? 3.972 -13.662 4.080 1.00 92.88 112 ARG A CA 1
ATOM 867 C C . ARG A 1 112 ? 4.856 -14.181 2.951 1.00 92.88 112 ARG A C 1
ATOM 869 O O . ARG A 1 112 ? 4.394 -14.317 1.831 1.00 92.88 112 ARG A O 1
ATOM 876 N N . PHE A 1 113 ? 6.117 -14.468 3.248 1.00 96.69 113 PHE A N 1
ATOM 877 C CA . PHE A 1 113 ? 7.079 -14.953 2.265 1.00 96.69 113 PHE A CA 1
ATOM 878 C C . PHE A 1 113 ? 7.319 -16.442 2.464 1.00 96.69 113 PHE A C 1
ATOM 880 O O . PHE A 1 113 ? 7.746 -16.867 3.538 1.00 96.69 113 PHE A O 1
ATOM 887 N N . GLN A 1 114 ? 7.036 -17.218 1.425 1.00 95.88 114 GLN A N 1
ATOM 888 C CA . GLN A 1 114 ? 7.224 -18.659 1.390 1.00 95.88 114 GLN A CA 1
ATOM 889 C C . GLN A 1 114 ? 8.432 -18.988 0.510 1.00 95.88 114 GLN A C 1
ATOM 891 O O . GLN A 1 114 ? 8.418 -18.712 -0.687 1.00 95.88 114 GLN A O 1
ATOM 896 N N . ASP A 1 115 ? 9.471 -19.581 1.101 1.00 97.38 115 ASP A N 1
ATOM 897 C CA . ASP A 1 115 ? 10.585 -20.164 0.345 1.00 97.38 115 ASP A CA 1
ATOM 898 C C . ASP A 1 115 ? 10.085 -21.420 -0.380 1.00 97.38 115 ASP A C 1
ATOM 900 O O . ASP A 1 115 ? 9.455 -22.284 0.240 1.00 97.38 115 ASP A O 1
ATOM 904 N N . ASN A 1 116 ? 10.327 -21.490 -1.689 1.00 97.69 116 ASN A N 1
ATOM 905 C CA . ASN A 1 116 ? 9.920 -22.614 -2.533 1.00 97.69 116 ASN A CA 1
ATOM 906 C C . ASN A 1 116 ? 11.010 -23.699 -2.631 1.00 97.69 116 ASN A C 1
ATOM 908 O O . ASN A 1 116 ? 10.826 -24.682 -3.344 1.00 97.69 116 ASN A O 1
ATOM 912 N N . GLU A 1 117 ? 12.143 -23.523 -1.938 1.00 97.19 117 GLU A N 1
ATOM 913 C CA . GLU A 1 117 ? 13.293 -24.441 -1.918 1.00 97.19 117 GLU A CA 1
ATOM 914 C C . GLU A 1 117 ? 13.957 -24.662 -3.294 1.00 97.19 117 GLU A C 1
ATOM 916 O O . GLU A 1 117 ? 14.736 -25.594 -3.481 1.00 97.19 117 GLU A O 1
ATOM 921 N N . ASP A 1 118 ? 13.698 -23.769 -4.251 1.00 97.31 118 ASP A N 1
ATOM 922 C CA . ASP A 1 118 ? 14.233 -23.799 -5.619 1.00 97.31 118 ASP A CA 1
ATOM 923 C C . ASP A 1 118 ? 14.984 -22.503 -6.002 1.00 97.31 118 ASP A C 1
ATOM 925 O O . ASP A 1 118 ? 15.263 -22.245 -7.178 1.00 97.31 118 ASP A O 1
ATOM 929 N N . GLY A 1 119 ? 15.301 -21.677 -4.998 1.00 97.31 119 GLY A N 1
ATOM 930 C CA . GLY A 1 119 ? 15.903 -20.350 -5.152 1.00 97.31 119 GLY A CA 1
ATOM 931 C C . GLY A 1 119 ? 14.903 -19.246 -5.504 1.00 97.31 119 GLY A C 1
ATOM 932 O O . GLY A 1 119 ? 15.311 -18.147 -5.898 1.00 97.31 119 GLY A O 1
ATOM 933 N N . THR A 1 120 ? 13.604 -19.503 -5.338 1.00 98.50 120 THR A N 1
ATOM 934 C CA . THR A 1 120 ? 12.536 -18.503 -5.447 1.00 98.50 120 THR A CA 1
ATOM 935 C C . THR A 1 120 ? 11.754 -18.352 -4.141 1.00 98.50 120 THR A C 1
ATOM 937 O O . THR A 1 120 ? 11.722 -19.251 -3.300 1.00 98.50 120 THR A O 1
ATOM 940 N N . ILE A 1 121 ? 11.129 -17.188 -3.964 1.00 98.69 121 ILE A N 1
ATOM 941 C CA . ILE A 1 121 ? 10.241 -16.881 -2.840 1.00 98.69 121 ILE A CA 1
ATOM 942 C C . ILE A 1 121 ? 8.901 -16.398 -3.382 1.00 98.69 121 ILE A C 1
ATOM 944 O O . ILE A 1 121 ? 8.850 -15.475 -4.196 1.00 98.69 121 ILE A O 1
ATOM 948 N N . THR A 1 122 ? 7.816 -16.988 -2.891 1.00 98.38 122 THR A N 1
ATOM 949 C CA . THR A 1 122 ? 6.446 -16.534 -3.148 1.00 98.38 122 THR A CA 1
ATOM 950 C C . THR A 1 122 ? 6.024 -15.534 -2.070 1.00 98.38 122 THR A C 1
ATOM 952 O O . THR A 1 122 ? 6.106 -15.836 -0.880 1.00 98.38 122 THR A O 1
ATOM 955 N N . ASP A 1 123 ? 5.564 -14.346 -2.464 1.00 98.44 123 ASP A N 1
ATOM 956 C CA . ASP A 1 123 ? 4.908 -13.388 -1.569 1.00 98.44 123 ASP A CA 1
ATOM 957 C C . ASP A 1 123 ? 3.405 -13.692 -1.518 1.00 98.44 123 ASP A C 1
ATOM 959 O O . ASP A 1 123 ? 2.644 -13.271 -2.384 1.00 98.44 123 ASP A O 1
ATOM 963 N N . ASN A 1 124 ? 2.965 -14.414 -0.489 1.00 95.69 124 ASN A N 1
ATOM 964 C CA . ASN A 1 124 ? 1.570 -14.800 -0.267 1.00 95.69 124 ASN A CA 1
ATOM 965 C C . ASN A 1 124 ? 0.624 -13.597 -0.117 1.00 95.69 124 ASN A C 1
ATOM 967 O O . ASN A 1 124 ? -0.585 -13.770 -0.237 1.00 95.69 124 ASN A O 1
ATOM 971 N N . LEU A 1 125 ? 1.142 -12.391 0.155 1.00 95.00 125 LEU A N 1
ATOM 972 C CA . LEU A 1 125 ? 0.332 -11.173 0.217 1.00 95.00 125 LEU A CA 1
ATOM 973 C C . LEU A 1 125 ? -0.084 -10.697 -1.180 1.00 95.00 125 LEU A C 1
ATOM 975 O O . LEU A 1 125 ? -1.231 -10.307 -1.375 1.00 95.00 125 LEU A O 1
ATOM 979 N N . THR A 1 126 ? 0.841 -10.732 -2.139 1.00 97.56 126 THR A N 1
ATOM 980 C CA . THR A 1 126 ? 0.634 -10.189 -3.491 1.00 97.56 126 THR A CA 1
ATOM 981 C C . THR A 1 126 ? 0.373 -11.271 -4.535 1.00 97.56 126 THR A C 1
ATOM 983 O O . THR A 1 126 ? -0.194 -10.975 -5.585 1.00 97.56 126 THR A O 1
ATOM 986 N N . GLY A 1 127 ? 0.769 -12.516 -4.263 1.00 97.44 127 GLY A N 1
ATOM 987 C CA . GLY A 1 127 ? 0.792 -13.634 -5.210 1.00 97.44 127 GLY A CA 1
ATOM 988 C C . GLY A 1 127 ? 2.019 -13.645 -6.133 1.00 97.44 127 GLY A C 1
ATOM 989 O O . GLY A 1 127 ? 2.192 -14.579 -6.915 1.00 97.44 127 GLY A O 1
ATOM 990 N N . LEU A 1 128 ? 2.885 -12.628 -6.055 1.00 98.69 128 LEU A N 1
ATOM 991 C CA . LEU A 1 128 ? 4.076 -12.521 -6.895 1.00 98.69 128 LEU A CA 1
ATOM 992 C C . LEU A 1 128 ? 5.187 -13.454 -6.412 1.00 98.69 128 LEU A C 1
ATOM 994 O O . LEU A 1 128 ? 5.351 -13.696 -5.215 1.00 98.69 128 LEU A O 1
ATOM 998 N N . MET A 1 129 ? 5.999 -13.930 -7.352 1.00 98.69 129 MET A N 1
ATOM 999 C CA . MET A 1 129 ? 7.166 -14.758 -7.062 1.00 98.69 129 MET A CA 1
ATOM 1000 C C . MET A 1 129 ? 8.445 -14.024 -7.459 1.00 98.69 129 MET A C 1
ATOM 1002 O O . MET A 1 129 ? 8.546 -13.453 -8.545 1.00 98.69 129 MET A O 1
ATOM 1006 N N . TRP A 1 130 ? 9.433 -14.069 -6.577 1.00 98.69 130 TRP A N 1
ATOM 1007 C CA . TRP A 1 130 ? 10.683 -13.328 -6.677 1.00 98.69 130 TRP A CA 1
ATOM 1008 C C . TRP A 1 130 ? 11.872 -14.281 -6.677 1.00 98.69 130 TRP A C 1
ATOM 1010 O O . TRP A 1 130 ? 11.843 -15.325 -6.020 1.00 98.69 130 TRP A O 1
ATOM 1020 N N . ILE A 1 131 ? 12.955 -13.906 -7.359 1.00 98.12 131 ILE A N 1
ATOM 1021 C CA . ILE A 1 131 ? 14.241 -14.578 -7.133 1.00 98.12 131 ILE A CA 1
ATOM 1022 C C . ILE A 1 131 ? 14.696 -14.308 -5.694 1.00 98.12 131 ILE A C 1
ATOM 1024 O O . ILE A 1 131 ? 14.729 -13.157 -5.256 1.00 98.12 131 ILE A O 1
ATOM 1028 N N . LYS A 1 132 ? 15.085 -15.365 -4.974 1.00 98.25 132 LYS A N 1
ATOM 1029 C CA . LYS A 1 132 ? 15.524 -15.303 -3.569 1.00 98.25 132 LYS A CA 1
ATOM 1030 C C . LYS A 1 132 ? 16.794 -14.469 -3.378 1.00 98.25 132 LYS A C 1
ATOM 1032 O O . LYS A 1 132 ? 16.927 -13.750 -2.389 1.00 98.25 132 LYS A O 1
ATOM 1037 N N . ASP A 1 133 ? 17.728 -14.567 -4.321 1.00 98.12 133 ASP A N 1
ATOM 1038 C CA . ASP A 1 133 ? 18.980 -13.814 -4.330 1.00 98.12 133 ASP A CA 1
ATOM 1039 C C . ASP A 1 133 ? 18.792 -12.429 -4.968 1.00 98.12 133 ASP A C 1
ATOM 1041 O O . ASP A 1 133 ? 18.825 -12.272 -6.192 1.00 98.12 133 ASP A O 1
ATOM 1045 N N . GLY A 1 134 ? 18.657 -11.398 -4.134 1.00 96.44 134 GLY A N 1
ATOM 1046 C CA . GLY A 1 134 ? 18.501 -10.010 -4.572 1.00 96.44 134 GLY A CA 1
ATOM 1047 C C . GLY A 1 134 ? 19.730 -9.438 -5.290 1.00 96.44 134 GLY A C 1
ATOM 1048 O O . GLY A 1 134 ? 19.680 -8.316 -5.796 1.00 96.44 134 GLY A O 1
ATOM 1049 N N . SER A 1 135 ? 20.845 -10.169 -5.353 1.00 96.25 135 SER A N 1
ATOM 1050 C CA . SER A 1 135 ? 22.059 -9.764 -6.060 1.00 96.25 135 SER A CA 1
ATOM 1051 C C . SER A 1 135 ? 22.237 -10.433 -7.425 1.00 96.25 135 SER A C 1
ATOM 1053 O O . SER A 1 135 ? 23.107 -9.977 -8.177 1.00 96.25 135 SER A O 1
ATOM 1055 N N . CYS A 1 136 ? 21.391 -11.425 -7.739 1.00 96.69 136 CYS A N 1
ATOM 1056 C CA . CYS A 1 136 ? 21.430 -12.338 -8.888 1.00 96.69 136 CYS A CA 1
ATOM 1057 C C . CYS A 1 136 ? 21.707 -11.650 -10.235 1.00 96.69 136 CYS A C 1
ATOM 1059 O O . CYS A 1 136 ? 22.617 -12.047 -10.962 1.00 96.69 136 CYS A O 1
ATOM 1061 N N . LEU A 1 137 ? 20.985 -10.569 -10.554 1.00 96.62 137 LEU A N 1
ATOM 1062 C CA . LEU A 1 137 ? 21.146 -9.855 -11.832 1.00 96.62 137 LEU A CA 1
ATOM 1063 C C . LEU A 1 137 ? 22.229 -8.764 -11.808 1.00 96.62 137 LEU A C 1
ATOM 1065 O O . LEU A 1 137 ? 22.578 -8.202 -12.847 1.00 96.62 137 LEU A O 1
ATOM 1069 N N . GLY A 1 138 ? 22.798 -8.475 -10.638 1.00 94.94 138 GLY A N 1
ATOM 1070 C CA . GLY A 1 138 ? 23.848 -7.477 -10.480 1.00 94.94 138 GLY A CA 1
ATOM 1071 C C . GLY A 1 138 ? 23.395 -6.025 -10.666 1.00 94.94 138 GLY A C 1
ATOM 1072 O O . GLY A 1 138 ? 22.213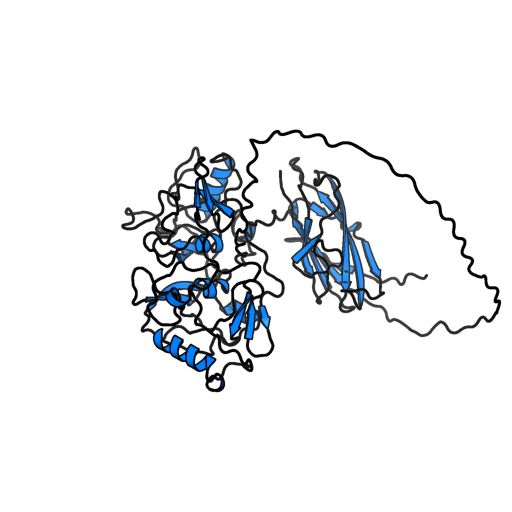 -5.705 -10.743 1.00 94.94 138 GLY A O 1
ATOM 1073 N N . HIS A 1 139 ? 24.395 -5.146 -10.715 1.00 95.81 139 HIS A N 1
ATOM 1074 C CA . HIS A 1 139 ? 24.292 -3.723 -11.039 1.00 95.81 139 HIS A CA 1
ATOM 1075 C C . HIS A 1 139 ? 24.187 -3.531 -12.550 1.00 95.81 139 HIS A C 1
ATOM 1077 O O . HIS A 1 139 ? 25.061 -4.016 -13.277 1.00 95.81 139 HIS A O 1
ATOM 1083 N N . ARG A 1 140 ? 23.142 -2.857 -13.031 1.00 93.50 140 ARG A N 1
ATOM 1084 C CA . ARG A 1 140 ? 22.846 -2.750 -14.467 1.00 93.50 140 ARG A CA 1
ATOM 1085 C C . ARG A 1 140 ? 22.282 -1.380 -14.802 1.00 93.50 140 ARG A C 1
ATOM 1087 O O . ARG A 1 140 ? 21.564 -0.794 -13.994 1.00 93.50 140 ARG A O 1
ATOM 1094 N N . ASN A 1 141 ? 22.593 -0.887 -15.997 1.00 96.94 141 ASN A N 1
ATOM 1095 C CA . ASN A 1 141 ? 21.785 0.177 -16.580 1.00 96.94 141 ASN A CA 1
ATOM 1096 C C . ASN A 1 141 ? 20.463 -0.414 -17.098 1.00 96.94 141 ASN A C 1
ATOM 1098 O O . ASN A 1 141 ? 20.277 -1.634 -17.123 1.00 96.94 141 ASN A O 1
ATOM 1102 N N . TRP A 1 142 ? 19.526 0.443 -17.499 1.00 97.81 142 TRP A N 1
ATOM 1103 C CA . TRP A 1 142 ? 18.164 -0.006 -17.790 1.00 97.81 142 TRP A CA 1
ATOM 1104 C C . TRP A 1 142 ? 18.094 -1.008 -18.947 1.00 97.81 142 TRP A C 1
ATOM 1106 O O . TRP A 1 142 ? 17.462 -2.049 -18.811 1.00 97.81 142 TRP A O 1
ATOM 1116 N N . GLY A 1 143 ? 18.799 -0.743 -20.052 1.00 97.56 143 GLY A N 1
ATOM 1117 C CA . GLY A 1 143 ? 18.810 -1.645 -21.208 1.00 97.56 143 GLY A CA 1
ATOM 1118 C C . GLY A 1 143 ? 19.513 -2.970 -20.921 1.00 97.56 143 GLY A C 1
ATOM 1119 O O . GLY A 1 143 ? 19.040 -4.031 -21.319 1.00 97.56 143 GLY A O 1
ATOM 1120 N N . GLU A 1 144 ? 20.616 -2.935 -20.172 1.00 97.81 144 GLU A N 1
ATOM 1121 C CA . GLU A 1 144 ? 21.308 -4.154 -19.748 1.00 97.81 144 GLU A CA 1
ATOM 1122 C C . GLU A 1 144 ? 20.432 -5.035 -18.855 1.00 97.81 144 GLU A C 1
ATOM 1124 O O . GLU A 1 144 ? 20.514 -6.257 -18.952 1.00 97.81 144 GLU A O 1
ATOM 1129 N N . ALA A 1 145 ? 19.591 -4.445 -18.000 1.00 97.88 145 ALA A N 1
ATOM 1130 C CA . ALA A 1 145 ? 18.699 -5.204 -17.130 1.00 97.88 145 ALA A CA 1
ATOM 1131 C C . ALA A 1 145 ? 17.692 -6.048 -17.926 1.00 97.88 145 ALA A C 1
ATOM 1133 O O . ALA A 1 145 ? 17.519 -7.223 -17.610 1.00 97.88 145 ALA A O 1
ATOM 1134 N N . PHE A 1 146 ? 17.100 -5.507 -18.996 1.00 98.31 146 PHE A N 1
ATOM 1135 C CA . PHE A 1 146 ? 16.213 -6.283 -19.872 1.00 98.31 146 PHE A CA 1
ATOM 1136 C C . PHE A 1 146 ? 16.954 -7.409 -20.603 1.00 98.31 146 PHE A C 1
ATOM 1138 O O . PHE A 1 146 ? 16.456 -8.533 -20.639 1.00 98.31 146 PHE A O 1
ATOM 1145 N N . ASN A 1 147 ? 18.183 -7.168 -21.075 1.00 97.31 147 ASN A N 1
ATOM 1146 C CA . ASN A 1 147 ? 19.012 -8.228 -21.665 1.00 97.31 147 ASN A CA 1
ATOM 1147 C C . ASN A 1 147 ? 19.319 -9.353 -20.653 1.00 97.31 147 ASN A C 1
ATOM 1149 O O . ASN A 1 147 ? 19.378 -10.529 -21.017 1.00 97.31 147 ASN A O 1
ATOM 1153 N N . MET A 1 148 ? 19.524 -9.012 -19.373 1.00 96.94 148 MET A N 1
ATOM 1154 C CA . MET A 1 148 ? 19.709 -10.014 -18.316 1.00 96.94 148 MET A CA 1
ATOM 1155 C C . MET A 1 148 ? 18.431 -10.816 -18.069 1.00 96.94 148 MET A C 1
ATOM 1157 O O . MET A 1 148 ? 18.524 -12.025 -17.905 1.00 96.94 148 MET A O 1
ATOM 1161 N N . ILE A 1 149 ? 17.257 -10.183 -18.080 1.00 97.88 149 ILE A N 1
ATOM 1162 C CA . ILE A 1 149 ? 15.971 -10.885 -17.964 1.00 97.88 149 ILE A CA 1
ATOM 1163 C C . ILE A 1 149 ? 15.771 -11.864 -19.131 1.00 97.88 149 ILE A C 1
ATOM 1165 O O . ILE A 1 149 ? 15.448 -13.027 -18.905 1.00 97.88 149 ILE A O 1
ATOM 1169 N N . GLU A 1 150 ? 16.038 -11.441 -20.368 1.00 97.50 150 GLU A 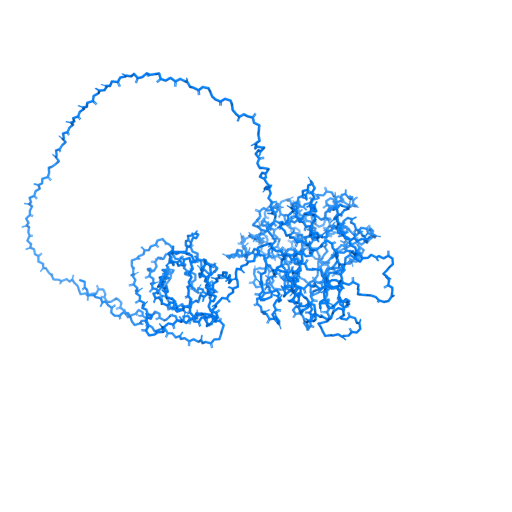N 1
ATOM 1170 C CA . GLU A 1 150 ? 15.965 -12.323 -21.542 1.00 97.50 150 GLU A CA 1
ATOM 1171 C C . GLU A 1 150 ? 16.930 -13.515 -21.417 1.00 97.50 150 GLU A C 1
ATOM 1173 O O . GLU A 1 150 ? 16.569 -14.665 -21.681 1.00 97.50 150 GLU A O 1
ATOM 1178 N N . THR A 1 151 ? 18.154 -13.259 -20.944 1.00 97.06 151 THR A N 1
ATOM 1179 C CA . THR A 1 151 ? 19.143 -14.319 -20.705 1.00 97.06 151 THR A CA 1
ATOM 1180 C C . THR A 1 151 ? 18.707 -15.242 -19.567 1.00 97.06 151 THR A C 1
ATOM 1182 O O . THR A 1 151 ? 18.925 -16.443 -19.655 1.00 97.06 151 THR A O 1
ATOM 1185 N N . LEU A 1 152 ? 18.086 -14.722 -18.506 1.00 97.00 152 LEU A N 1
ATOM 1186 C CA . LEU A 1 152 ? 17.596 -15.520 -17.379 1.00 97.00 152 LEU A CA 1
ATOM 1187 C C . LEU A 1 152 ? 16.498 -16.489 -17.829 1.00 97.00 152 LEU A C 1
ATOM 1189 O O . LEU A 1 152 ? 16.523 -17.652 -17.439 1.00 97.00 152 LEU A O 1
ATOM 1193 N N . ASN A 1 153 ? 15.592 -16.032 -18.694 1.00 97.56 153 ASN A N 1
ATOM 1194 C CA . ASN A 1 153 ? 14.499 -16.847 -19.224 1.00 97.56 153 ASN A CA 1
ATOM 1195 C C . ASN A 1 153 ? 14.964 -17.935 -20.202 1.00 97.56 153 ASN A C 1
ATOM 1197 O O . ASN A 1 153 ? 14.308 -18.961 -20.344 1.00 97.56 153 ASN A O 1
ATOM 1201 N N . THR A 1 154 ? 16.092 -17.732 -20.887 1.00 97.31 154 THR A N 1
ATOM 1202 C CA . THR A 1 154 ? 16.569 -18.651 -21.937 1.00 97.31 154 THR A CA 1
ATOM 1203 C C . THR A 1 154 ? 17.753 -19.517 -21.507 1.00 97.31 154 THR A C 1
ATOM 1205 O O . THR A 1 154 ? 17.889 -20.655 -21.955 1.00 97.31 154 THR A O 1
ATOM 1208 N N . LEU A 1 155 ? 18.628 -18.990 -20.651 1.00 95.38 155 LEU A N 1
ATOM 1209 C CA . LEU A 1 155 ? 19.892 -19.585 -20.216 1.00 95.38 155 LEU A CA 1
ATOM 1210 C C . LEU A 1 155 ? 20.160 -19.278 -18.724 1.00 95.38 155 LEU A C 1
ATOM 1212 O O . LEU A 1 155 ? 21.185 -18.670 -18.395 1.00 95.38 155 LEU A O 1
ATOM 1216 N N . PRO A 1 156 ? 19.295 -19.731 -17.792 1.00 93.75 156 PRO A N 1
ATOM 1217 C CA . PRO A 1 156 ? 19.432 -19.436 -16.360 1.00 93.75 156 PRO A CA 1
ATOM 1218 C C . PRO A 1 156 ? 20.756 -19.938 -15.762 1.00 93.75 156 PRO A C 1
ATOM 1220 O O . PRO A 1 156 ? 21.275 -19.348 -14.821 1.00 93.75 156 PRO A O 1
ATOM 1223 N N . VAL A 1 157 ? 21.362 -20.968 -16.363 1.00 90.88 157 VAL A N 1
ATOM 1224 C CA . VAL A 1 157 ? 22.678 -21.517 -15.985 1.00 90.88 157 VAL A CA 1
ATOM 1225 C C . VAL A 1 157 ? 23.833 -20.511 -16.079 1.00 90.88 157 VAL A C 1
ATOM 1227 O O . VAL A 1 157 ? 24.896 -20.750 -15.510 1.00 90.88 157 VAL A O 1
ATOM 1230 N N . ASN A 1 158 ? 23.651 -19.393 -16.792 1.00 92.69 158 ASN A N 1
ATOM 1231 C CA . ASN A 1 158 ? 24.643 -18.319 -16.868 1.00 92.69 158 ASN A CA 1
ATOM 1232 C C . ASN A 1 158 ? 24.663 -17.435 -15.612 1.00 92.69 158 ASN A C 1
ATOM 1234 O O . ASN A 1 158 ? 25.565 -16.607 -15.463 1.00 92.69 158 ASN A O 1
ATOM 1238 N N . PHE A 1 159 ? 23.683 -17.590 -14.722 1.00 93.56 159 PHE A N 1
ATOM 1239 C CA . PHE A 1 159 ? 23.587 -16.831 -13.488 1.00 93.56 159 PHE A CA 1
ATOM 1240 C C . PHE A 1 159 ? 23.984 -17.696 -12.294 1.00 93.56 159 PHE A C 1
ATOM 1242 O O . PHE A 1 159 ? 23.595 -18.853 -12.176 1.00 93.56 159 PHE A O 1
ATOM 1249 N N . ASN A 1 160 ? 24.751 -17.109 -11.378 1.00 91.38 160 ASN A N 1
ATOM 1250 C CA . ASN A 1 160 ? 25.173 -17.764 -10.144 1.00 91.38 160 ASN A CA 1
ATOM 1251 C C . ASN A 1 160 ? 24.307 -17.287 -8.970 1.00 91.38 160 ASN A C 1
ATOM 1253 O O . ASN A 1 160 ? 24.809 -16.652 -8.043 1.00 91.38 160 ASN A O 1
ATOM 1257 N N . CYS A 1 161 ? 22.996 -17.500 -9.073 1.00 94.81 161 CYS A N 1
ATOM 1258 C CA . CYS A 1 161 ? 22.032 -17.060 -8.065 1.00 94.81 161 CYS A CA 1
ATOM 1259 C C . CYS A 1 161 ? 21.954 -18.104 -6.951 1.00 94.81 161 CYS A C 1
ATOM 1261 O O . CYS A 1 161 ? 21.900 -19.302 -7.229 1.00 94.81 161 CYS A O 1
ATOM 1263 N N . SER A 1 162 ? 21.985 -17.651 -5.697 1.00 94.12 162 SER A N 1
ATOM 1264 C CA . SER A 1 162 ? 22.015 -18.543 -4.533 1.00 94.12 162 SER A CA 1
ATOM 1265 C C . SER A 1 162 ? 20.843 -19.531 -4.557 1.00 94.12 162 SER A C 1
ATOM 1267 O O . SER A 1 162 ? 19.687 -19.116 -4.638 1.00 94.12 162 SER A O 1
ATOM 1269 N N . ASP A 1 163 ? 21.164 -20.826 -4.495 1.00 92.00 163 ASP A N 1
ATOM 1270 C CA . ASP A 1 163 ? 20.224 -21.957 -4.472 1.00 92.00 163 ASP A CA 1
ATOM 1271 C C . ASP A 1 163 ? 19.240 -22.033 -5.657 1.00 92.00 163 ASP A C 1
ATOM 1273 O O . ASP A 1 163 ? 18.247 -22.759 -5.598 1.00 92.00 163 ASP A O 1
ATOM 1277 N N . TYR A 1 164 ? 19.503 -21.315 -6.753 1.00 95.19 164 TYR A N 1
ATOM 1278 C CA . TYR A 1 164 ? 18.584 -21.270 -7.887 1.00 95.19 164 TYR A CA 1
ATOM 1279 C C . TYR A 1 164 ? 18.606 -22.568 -8.698 1.00 95.19 164 TYR A C 1
ATOM 1281 O O . TYR A 1 164 ? 19.595 -22.908 -9.351 1.00 95.19 164 TYR A O 1
ATOM 1289 N N . SER A 1 165 ? 17.484 -23.284 -8.665 1.00 95.06 165 SER A N 1
ATOM 1290 C CA . SER A 1 165 ? 17.243 -24.531 -9.401 1.00 95.06 165 SER A CA 1
ATOM 1291 C C . SER A 1 165 ? 15.886 -24.561 -10.119 1.00 95.06 165 SER A C 1
ATOM 1293 O O . SER A 1 165 ? 15.580 -25.530 -10.818 1.00 95.06 165 SER A O 1
ATOM 1295 N N . ALA A 1 166 ? 15.096 -23.490 -9.996 1.00 93.56 166 ALA A N 1
ATOM 1296 C CA . ALA A 1 166 ? 13.840 -23.317 -10.709 1.00 93.56 166 ALA A CA 1
ATOM 1297 C C . ALA A 1 166 ? 14.020 -23.282 -12.242 1.00 93.56 166 ALA A C 1
ATOM 1299 O O . ALA A 1 166 ? 15.071 -22.915 -12.770 1.00 93.56 166 ALA A O 1
ATOM 1300 N N . THR A 1 167 ? 12.956 -23.636 -12.971 1.00 93.19 167 THR A N 1
ATOM 1301 C CA . THR A 1 167 ? 12.957 -23.792 -14.444 1.00 93.19 167 THR A CA 1
ATOM 1302 C C . THR A 1 167 ? 12.010 -22.825 -15.163 1.00 93.19 167 THR A C 1
ATOM 1304 O O . THR A 1 167 ? 11.572 -23.093 -16.277 1.00 93.19 167 THR A O 1
ATOM 1307 N N . TYR A 1 168 ? 11.680 -21.702 -14.523 1.00 96.75 168 TYR A N 1
ATOM 1308 C CA . TYR A 1 168 ? 10.773 -20.692 -15.072 1.00 96.75 168 TYR A CA 1
ATOM 1309 C C . TYR A 1 168 ? 11.427 -19.831 -16.162 1.00 96.75 168 TYR A C 1
ATOM 1311 O O . TYR A 1 168 ? 12.621 -19.535 -16.081 1.00 96.75 168 TYR A O 1
ATOM 1319 N N . ASP A 1 169 ? 10.625 -19.404 -17.139 1.00 96.62 169 ASP A N 1
ATOM 1320 C CA . ASP A 1 169 ? 11.040 -18.705 -18.365 1.00 96.62 169 ASP A CA 1
ATOM 1321 C C . ASP A 1 169 ? 10.238 -17.416 -18.654 1.00 96.62 169 ASP A C 1
ATOM 1323 O O . ASP A 1 169 ? 10.329 -16.830 -19.733 1.00 96.62 169 ASP A O 1
ATOM 1327 N N . ASP A 1 170 ? 9.472 -16.944 -17.673 1.00 97.75 170 ASP A N 1
ATOM 1328 C CA . ASP A 1 170 ? 8.581 -15.782 -17.733 1.00 97.75 170 ASP A CA 1
ATOM 1329 C C . ASP A 1 170 ? 8.966 -14.686 -16.719 1.00 97.75 170 ASP A C 1
ATOM 1331 O O . ASP A 1 170 ? 8.127 -13.880 -16.301 1.00 97.75 170 ASP A O 1
ATOM 1335 N N . TRP A 1 171 ? 10.238 -14.629 -16.315 1.00 98.38 171 TRP A N 1
ATOM 1336 C CA . TRP A 1 171 ? 10.756 -13.548 -15.483 1.00 98.38 171 TRP A CA 1
ATOM 1337 C C . TRP A 1 171 ? 10.664 -12.204 -16.201 1.00 98.38 171 TRP A C 1
ATOM 1339 O O . TRP A 1 171 ? 10.860 -12.104 -17.416 1.00 98.38 171 TRP A O 1
ATOM 1349 N N . ARG A 1 172 ? 10.421 -11.147 -15.426 1.00 98.50 172 ARG A N 1
ATOM 1350 C CA . ARG A 1 172 ? 10.413 -9.755 -15.885 1.00 98.50 172 ARG A CA 1
ATOM 1351 C C . ARG A 1 172 ? 11.114 -8.837 -14.890 1.00 98.50 172 ARG A C 1
ATOM 1353 O O . ARG A 1 172 ? 11.316 -9.186 -13.725 1.00 98.50 172 ARG A O 1
ATOM 1360 N N . LEU A 1 173 ? 11.459 -7.641 -15.361 1.00 98.50 173 LEU A N 1
ATOM 1361 C CA . LEU A 1 173 ? 11.823 -6.539 -14.480 1.00 98.50 173 LEU A CA 1
ATOM 1362 C C . LEU A 1 173 ? 10.528 -5.965 -13.866 1.00 98.50 173 LEU A C 1
ATOM 1364 O O . LEU A 1 173 ? 9.614 -5.639 -14.628 1.00 98.50 173 LEU A O 1
ATOM 1368 N N . PRO A 1 174 ? 10.429 -5.839 -12.533 1.00 98.62 174 PRO A N 1
ATOM 1369 C CA . PRO A 1 174 ? 9.229 -5.370 -11.860 1.00 98.62 174 PRO A CA 1
ATOM 1370 C C . PRO A 1 174 ? 8.932 -3.920 -12.220 1.00 98.62 174 PRO A C 1
ATOM 1372 O O . PRO A 1 174 ? 9.851 -3.098 -12.345 1.00 98.62 174 PRO A O 1
ATOM 1375 N N . ASN A 1 175 ? 7.651 -3.587 -12.326 1.00 98.56 175 ASN A N 1
ATOM 1376 C CA . ASN A 1 175 ? 7.240 -2.189 -12.313 1.00 98.56 175 ASN A CA 1
ATOM 1377 C C . ASN A 1 175 ? 7.410 -1.591 -10.903 1.00 98.56 175 ASN A C 1
ATOM 1379 O O . ASN A 1 175 ? 7.753 -2.281 -9.935 1.00 98.56 175 ASN A O 1
ATOM 1383 N N . ILE A 1 176 ? 7.244 -0.274 -10.779 1.00 97.88 176 ILE A N 1
ATOM 1384 C CA . ILE A 1 176 ? 7.504 0.399 -9.505 1.00 97.88 176 ILE A CA 1
ATOM 1385 C C . ILE A 1 176 ? 6.541 -0.048 -8.396 1.00 97.88 176 ILE A C 1
ATOM 1387 O O . ILE A 1 176 ? 6.982 -0.216 -7.262 1.00 97.88 176 ILE A O 1
ATOM 1391 N N . ASN A 1 177 ? 5.275 -0.334 -8.713 1.00 97.69 177 ASN A N 1
ATOM 1392 C CA . ASN A 1 177 ? 4.297 -0.807 -7.729 1.00 97.69 177 ASN A CA 1
ATOM 1393 C C . ASN A 1 177 ? 4.653 -2.206 -7.207 1.00 97.69 177 ASN A C 1
ATOM 1395 O O . ASN A 1 177 ? 4.565 -2.458 -6.004 1.00 97.69 177 ASN A O 1
ATOM 1399 N N . GLU A 1 178 ? 5.136 -3.094 -8.079 1.00 98.50 178 GLU A N 1
ATOM 1400 C CA . GLU A 1 178 ? 5.630 -4.418 -7.691 1.00 98.50 178 GLU A CA 1
ATOM 1401 C C . GLU A 1 178 ? 6.843 -4.311 -6.756 1.00 98.50 178 GLU A C 1
ATOM 1403 O O . GLU A 1 178 ? 6.859 -4.959 -5.711 1.00 98.50 178 GLU A O 1
ATOM 1408 N N . LEU A 1 179 ? 7.829 -3.452 -7.050 1.00 97.38 179 LEU A N 1
ATOM 1409 C CA . LEU A 1 179 ? 8.970 -3.234 -6.143 1.00 97.38 179 LEU A CA 1
ATOM 1410 C C . LEU A 1 179 ? 8.549 -2.635 -4.797 1.00 97.38 179 LEU A C 1
ATOM 1412 O O . LEU A 1 179 ? 9.006 -3.083 -3.745 1.00 97.38 179 LEU A O 1
ATOM 1416 N N . VAL A 1 180 ? 7.679 -1.623 -4.817 1.00 95.81 180 VAL A N 1
ATOM 1417 C CA . VAL A 1 180 ? 7.184 -0.947 -3.607 1.00 95.81 180 VAL A CA 1
ATOM 1418 C C . VAL A 1 180 ? 6.358 -1.891 -2.725 1.00 95.81 180 VAL A C 1
ATOM 1420 O O . VAL A 1 180 ? 6.305 -1.707 -1.502 1.00 95.81 180 VAL A O 1
ATOM 1423 N N . SER A 1 181 ? 5.751 -2.933 -3.303 1.00 96.69 181 SER A N 1
ATOM 1424 C CA . SER A 1 181 ? 5.010 -3.950 -2.548 1.00 96.69 181 SER A CA 1
ATOM 1425 C C . SER A 1 181 ? 5.888 -4.697 -1.530 1.00 96.69 181 SER A C 1
ATOM 1427 O O . SER A 1 181 ? 5.398 -5.088 -0.469 1.00 96.69 181 SER A O 1
ATOM 1429 N N . LEU A 1 182 ? 7.199 -4.817 -1.778 1.00 96.50 182 LEU A N 1
ATOM 1430 C CA . LEU A 1 182 ? 8.160 -5.460 -0.872 1.00 96.50 182 LEU A CA 1
ATOM 1431 C C . LEU A 1 182 ? 8.577 -4.581 0.323 1.00 96.50 182 LEU A C 1
ATOM 1433 O O . LEU A 1 182 ? 9.171 -5.081 1.281 1.00 96.50 182 LEU A O 1
ATOM 1437 N N . LEU A 1 183 ? 8.302 -3.275 0.280 1.00 93.38 183 LEU A N 1
ATOM 1438 C CA . LEU A 1 183 ? 8.689 -2.326 1.327 1.00 93.38 183 LEU A CA 1
ATOM 1439 C C . LEU A 1 183 ? 7.694 -2.329 2.500 1.00 93.38 183 LEU A C 1
ATOM 1441 O O . LEU A 1 183 ? 6.493 -2.514 2.308 1.00 93.38 183 LEU A O 1
ATOM 1445 N N . THR A 1 184 ? 8.180 -2.003 3.702 1.00 89.56 184 THR A N 1
ATOM 1446 C CA . THR A 1 184 ? 7.368 -1.856 4.929 1.00 89.56 184 THR A CA 1
ATOM 1447 C C . THR A 1 184 ? 7.313 -0.401 5.390 1.00 89.56 184 THR A C 1
ATOM 1449 O O . THR A 1 184 ? 6.617 0.392 4.773 1.00 89.56 184 THR A O 1
ATOM 1452 N N . THR A 1 185 ? 8.065 -0.004 6.409 1.00 87.31 185 THR A N 1
ATOM 1453 C CA . THR A 1 185 ? 8.222 1.388 6.867 1.00 87.31 185 THR A CA 1
ATOM 1454 C C . THR A 1 185 ? 9.608 1.955 6.550 1.00 87.31 185 THR A C 1
ATOM 1456 O O . THR A 1 185 ? 9.861 3.132 6.807 1.00 87.31 185 THR A O 1
ATOM 1459 N N . GLY A 1 186 ? 10.504 1.122 6.011 1.00 85.25 186 GLY A N 1
ATOM 1460 C CA . GLY A 1 186 ? 11.903 1.440 5.734 1.00 85.25 186 GLY A CA 1
ATOM 1461 C C . GLY A 1 186 ? 12.436 0.730 4.492 1.00 85.25 186 GLY A C 1
ATOM 1462 O O . GLY A 1 186 ? 11.725 0.596 3.501 1.00 85.25 186 GLY A O 1
ATOM 1463 N N . ASP A 1 187 ? 13.692 0.283 4.544 1.00 86.94 187 ASP A N 1
ATOM 1464 C CA . ASP A 1 187 ? 14.389 -0.317 3.401 1.00 86.94 187 ASP A CA 1
ATOM 1465 C C . ASP A 1 187 ? 14.054 -1.802 3.159 1.00 86.94 187 ASP A C 1
ATOM 1467 O O . ASP A 1 187 ? 13.331 -2.437 3.922 1.00 86.94 187 ASP A O 1
ATOM 1471 N N . LEU A 1 188 ? 14.612 -2.366 2.082 1.00 92.81 188 LEU A N 1
ATOM 1472 C CA . LEU A 1 188 ? 14.427 -3.766 1.680 1.00 92.81 188 LEU A CA 1
ATOM 1473 C C . LEU A 1 188 ? 15.237 -4.769 2.520 1.00 92.81 188 LEU A C 1
ATOM 1475 O O . LEU A 1 188 ? 15.034 -5.974 2.378 1.00 92.81 188 LEU A O 1
ATOM 1479 N N . LYS A 1 189 ? 16.143 -4.333 3.408 1.00 91.19 189 LYS A N 1
ATOM 1480 C CA . LYS A 1 189 ? 17.027 -5.252 4.155 1.00 91.19 189 LYS A CA 1
ATOM 1481 C C . LYS A 1 189 ? 16.258 -6.118 5.147 1.00 91.19 189 LYS A C 1
ATOM 1483 O O . LYS A 1 189 ? 16.726 -7.200 5.494 1.00 91.19 189 LYS A O 1
ATOM 1488 N N . TRP A 1 190 ? 15.057 -5.699 5.549 1.00 91.69 190 TRP A N 1
ATOM 1489 C CA . TRP A 1 190 ? 14.154 -6.500 6.382 1.00 91.69 190 TRP A CA 1
ATOM 1490 C C . TRP A 1 190 ? 13.798 -7.865 5.755 1.00 91.69 190 TRP A C 1
ATOM 1492 O O . TRP A 1 190 ? 13.526 -8.827 6.479 1.00 91.69 190 TRP A O 1
ATOM 1502 N N . LEU A 1 191 ? 13.859 -7.975 4.422 1.00 95.75 191 LEU A N 1
ATOM 1503 C CA . LEU A 1 191 ? 13.603 -9.208 3.674 1.00 95.75 191 LEU A CA 1
ATOM 1504 C C . LEU A 1 191 ? 14.616 -10.317 3.993 1.00 95.75 191 LEU A C 1
ATOM 1506 O O . LEU A 1 191 ? 14.283 -11.492 3.859 1.00 95.75 191 LEU A O 1
ATOM 1510 N N . HIS A 1 192 ? 15.813 -9.978 4.490 1.00 94.00 192 HIS A N 1
ATOM 1511 C CA . HIS A 1 192 ? 16.795 -10.973 4.940 1.00 94.00 192 HIS A CA 1
ATOM 1512 C C . HIS A 1 192 ? 16.239 -11.879 6.048 1.00 94.00 192 HIS A C 1
ATOM 1514 O O . HIS A 1 192 ? 16.518 -13.074 6.098 1.00 94.00 192 HIS A O 1
ATOM 1520 N N . ASN A 1 193 ? 15.382 -11.330 6.911 1.00 92.19 193 ASN A N 1
ATOM 1521 C CA . ASN A 1 193 ? 14.728 -12.096 7.973 1.00 92.19 193 ASN A CA 1
ATOM 1522 C C . ASN A 1 193 ? 13.575 -12.977 7.455 1.00 92.19 193 ASN A C 1
ATOM 1524 O O . ASN A 1 193 ? 12.936 -13.667 8.243 1.00 92.19 193 ASN A O 1
ATOM 1528 N N . HIS A 1 194 ? 13.317 -12.953 6.145 1.00 94.56 194 HIS A N 1
ATOM 1529 C CA . HIS A 1 194 ? 12.212 -13.630 5.468 1.00 94.56 194 HIS A CA 1
ATOM 1530 C C . HIS A 1 194 ? 12.701 -14.512 4.309 1.00 94.56 194 HIS A C 1
ATOM 1532 O O . HIS A 1 194 ? 11.986 -14.733 3.338 1.00 94.56 194 HIS A O 1
ATOM 1538 N N . GLY A 1 195 ? 13.939 -15.006 4.405 1.00 95.75 195 GLY A N 1
ATOM 1539 C CA . GLY A 1 195 ? 14.510 -15.986 3.479 1.00 95.75 195 GLY A CA 1
ATOM 1540 C C . GLY A 1 195 ? 15.247 -15.391 2.282 1.00 95.75 195 GLY A C 1
ATOM 1541 O O . GLY A 1 195 ? 16.032 -16.100 1.657 1.00 95.75 195 GLY A O 1
ATOM 1542 N N . PHE A 1 196 ? 15.071 -14.107 1.970 1.00 98.19 196 PHE A N 1
ATOM 1543 C CA . PHE A 1 196 ? 15.832 -13.483 0.891 1.00 98.19 196 PHE A CA 1
ATOM 1544 C C . PHE A 1 196 ? 17.313 -13.333 1.253 1.00 98.19 196 PHE A C 1
ATOM 1546 O O . PHE A 1 196 ? 17.669 -13.110 2.411 1.00 98.19 196 PHE A O 1
ATOM 1553 N N . VAL A 1 197 ? 18.191 -13.397 0.253 1.00 97.94 197 VAL A N 1
ATOM 1554 C CA . VAL A 1 197 ? 19.646 -13.302 0.448 1.00 97.94 197 VAL A CA 1
ATOM 1555 C C . VAL A 1 197 ? 20.267 -12.246 -0.459 1.00 97.94 197 VAL A C 1
ATOM 1557 O O . VAL A 1 197 ? 19.722 -11.906 -1.506 1.00 97.94 197 VAL A O 1
ATOM 1560 N N . ASN A 1 198 ? 21.419 -11.713 -0.044 1.00 96.81 198 ASN A N 1
ATOM 1561 C CA . ASN A 1 198 ? 22.213 -10.738 -0.804 1.00 96.81 198 ASN A CA 1
ATOM 1562 C C . ASN A 1 198 ? 21.417 -9.498 -1.277 1.00 96.81 198 ASN A C 1
ATOM 1564 O O . ASN A 1 198 ? 21.622 -8.995 -2.383 1.00 96.81 198 ASN A O 1
ATOM 1568 N N . ILE A 1 199 ? 20.508 -8.989 -0.439 1.00 95.75 199 ILE A N 1
ATOM 1569 C CA . ILE A 1 199 ? 19.729 -7.780 -0.740 1.00 95.75 199 ILE A CA 1
ATOM 1570 C C . ILE A 1 199 ? 20.653 -6.567 -0.911 1.00 95.75 199 ILE A C 1
ATOM 1572 O O . ILE A 1 199 ? 21.518 -6.307 -0.072 1.00 95.75 199 ILE A O 1
ATOM 1576 N N . ARG A 1 200 ? 20.462 -5.821 -2.003 1.00 93.31 200 ARG A N 1
ATOM 1577 C CA . ARG A 1 200 ? 21.214 -4.602 -2.338 1.00 93.31 200 ARG A CA 1
ATOM 1578 C C . ARG A 1 200 ? 20.554 -3.360 -1.738 1.00 93.31 200 ARG A C 1
ATOM 1580 O O . ARG A 1 200 ? 19.394 -3.380 -1.341 1.00 93.31 200 ARG A O 1
ATOM 1587 N N . ASP A 1 201 ? 21.292 -2.251 -1.732 1.00 90.62 201 ASP A N 1
ATOM 1588 C CA . ASP A 1 201 ? 20.808 -0.974 -1.194 1.00 90.62 201 ASP A CA 1
ATOM 1589 C C . ASP A 1 201 ? 19.756 -0.275 -2.080 1.00 90.62 201 ASP A C 1
ATOM 1591 O O . ASP A 1 201 ? 19.129 0.678 -1.631 1.00 90.62 201 ASP A O 1
ATOM 1595 N N . GLY A 1 202 ? 19.549 -0.718 -3.326 1.00 94.75 202 GLY A N 1
ATOM 1596 C CA . GLY A 1 202 ? 18.539 -0.144 -4.214 1.00 94.75 202 GLY A CA 1
ATOM 1597 C C . GLY A 1 202 ? 18.354 -0.914 -5.519 1.00 94.75 202 GLY A C 1
ATOM 1598 O O . GLY A 1 202 ? 19.254 -1.642 -5.958 1.00 94.75 202 GLY A O 1
ATOM 1599 N N . TYR A 1 203 ? 17.188 -0.728 -6.139 1.00 97.81 203 TYR A N 1
ATOM 1600 C CA . TYR A 1 203 ? 16.720 -1.461 -7.314 1.00 97.81 203 TYR A CA 1
ATOM 1601 C C . TYR A 1 203 ? 16.028 -0.552 -8.333 1.00 97.81 203 TYR A C 1
ATOM 1603 O O . TYR A 1 203 ? 15.276 0.355 -7.970 1.00 97.81 203 TYR A O 1
ATOM 1611 N N . ILE A 1 204 ? 16.271 -0.805 -9.619 1.00 98.19 204 ILE A N 1
ATOM 1612 C CA . ILE A 1 204 ? 15.589 -0.128 -10.731 1.00 98.19 204 ILE A CA 1
ATOM 1613 C C . ILE A 1 204 ? 14.281 -0.844 -11.092 1.00 98.19 204 ILE A C 1
ATOM 1615 O O . ILE A 1 204 ? 14.219 -2.070 -11.022 1.00 98.19 204 ILE A O 1
ATOM 1619 N N . SER A 1 205 ? 13.267 -0.091 -11.527 1.00 98.44 205 SER A N 1
ATOM 1620 C CA . SER A 1 205 ? 12.019 -0.640 -12.078 1.00 98.44 205 SER A CA 1
ATOM 1621 C C . SER A 1 205 ? 11.975 -0.590 -13.611 1.00 98.44 205 SER A C 1
ATOM 1623 O O . SER A 1 205 ? 12.794 0.067 -14.267 1.00 98.44 205 SER A O 1
ATOM 1625 N N . SER A 1 206 ? 10.969 -1.242 -14.189 1.00 98.56 206 SER A N 1
ATOM 1626 C CA . SER A 1 206 ? 10.569 -1.103 -15.593 1.00 98.56 206 SER A CA 1
ATOM 1627 C C . SER A 1 206 ? 9.710 0.145 -15.869 1.00 98.56 206 SER A C 1
ATOM 1629 O O . SER A 1 206 ? 9.410 0.432 -17.028 1.00 98.56 206 SER A O 1
ATOM 1631 N N . THR A 1 207 ? 9.349 0.930 -14.847 1.00 98.50 207 THR A N 1
ATOM 1632 C CA . THR A 1 207 ? 8.491 2.117 -14.981 1.00 98.50 207 THR A CA 1
ATOM 1633 C C . THR A 1 207 ? 9.313 3.350 -15.366 1.00 98.50 207 THR A C 1
ATOM 1635 O O . THR A 1 207 ? 10.208 3.792 -14.642 1.00 98.50 207 THR A O 1
ATOM 1638 N N . THR A 1 208 ? 8.992 3.953 -16.513 1.00 98.00 208 THR A N 1
ATOM 1639 C CA . THR A 1 208 ? 9.608 5.211 -16.975 1.00 98.00 208 THR A CA 1
ATOM 1640 C C . THR A 1 208 ? 9.001 6.423 -16.253 1.00 98.00 208 THR A C 1
ATOM 1642 O O . THR A 1 208 ? 7.831 6.413 -15.887 1.00 98.00 208 THR A O 1
ATOM 1645 N N . VAL A 1 209 ? 9.775 7.491 -16.048 1.00 96.94 209 VAL A N 1
ATOM 1646 C CA . VAL A 1 209 ? 9.265 8.742 -15.457 1.00 96.94 209 VAL A CA 1
ATOM 1647 C C . VAL A 1 209 ? 8.517 9.559 -16.517 1.00 96.94 209 VAL A C 1
ATOM 1649 O O . VAL A 1 209 ? 9.092 9.892 -17.554 1.00 96.94 209 VAL A O 1
ATOM 1652 N N . ALA A 1 210 ? 7.257 9.924 -16.249 1.00 95.12 210 ALA A N 1
ATOM 1653 C CA . ALA A 1 210 ? 6.365 10.572 -17.220 1.00 95.12 210 ALA A CA 1
ATOM 1654 C C . ALA A 1 210 ? 6.926 11.869 -17.829 1.00 95.12 210 ALA A C 1
ATOM 1656 O O . ALA A 1 210 ? 6.872 12.066 -19.041 1.00 95.12 210 ALA A O 1
ATOM 1657 N N . HIS A 1 211 ? 7.501 12.749 -17.005 1.00 92.69 211 HIS A N 1
ATOM 1658 C CA . HIS A 1 211 ? 8.012 14.048 -17.456 1.00 92.69 211 HIS A CA 1
ATOM 1659 C C . HIS A 1 211 ? 9.450 13.992 -18.003 1.00 92.69 211 HIS A C 1
ATOM 1661 O O . HIS A 1 211 ? 9.948 14.989 -18.527 1.00 92.69 211 HIS A O 1
ATOM 1667 N N . ASN A 1 212 ? 10.149 12.858 -17.871 1.00 95.31 212 ASN A N 1
ATOM 1668 C CA . ASN A 1 212 ? 11.517 12.697 -18.357 1.00 95.31 212 ASN A CA 1
ATOM 1669 C C . ASN A 1 212 ? 11.825 11.234 -18.701 1.00 95.31 212 ASN A C 1
ATOM 1671 O O . ASN A 1 212 ? 12.269 10.447 -17.864 1.00 95.31 212 ASN A O 1
ATOM 1675 N N . THR A 1 213 ? 11.694 10.901 -19.982 1.00 96.38 213 THR A N 1
ATOM 1676 C CA . THR A 1 213 ? 11.824 9.529 -20.493 1.00 96.38 213 THR A CA 1
ATOM 1677 C C . THR A 1 213 ? 13.250 8.970 -20.451 1.00 96.38 213 THR A C 1
ATOM 1679 O O . THR A 1 213 ? 13.444 7.765 -20.629 1.00 96.38 213 THR A O 1
ATOM 1682 N N . THR A 1 214 ? 14.253 9.810 -20.160 1.00 97.69 214 THR A N 1
ATOM 1683 C CA . THR A 1 214 ? 15.640 9.377 -19.901 1.00 97.69 214 THR A CA 1
ATOM 1684 C C . THR A 1 214 ? 15.827 8.788 -18.498 1.00 97.69 214 THR A C 1
ATOM 1686 O O . THR A 1 214 ? 16.893 8.247 -18.187 1.00 97.69 214 THR A O 1
ATOM 1689 N N . ARG A 1 215 ? 14.794 8.869 -17.648 1.00 97.69 215 ARG A N 1
ATOM 1690 C CA . ARG A 1 215 ? 14.788 8.375 -16.270 1.00 97.69 215 ARG A CA 1
ATOM 1691 C C . ARG A 1 215 ? 13.746 7.276 -16.063 1.00 97.69 215 ARG A C 1
ATOM 1693 O O . ARG A 1 215 ? 12.753 7.183 -16.783 1.00 97.69 215 ARG A O 1
ATOM 1700 N N . LEU A 1 216 ? 14.007 6.443 -15.067 1.00 97.69 216 LEU A N 1
ATOM 1701 C CA . LEU A 1 216 ? 13.136 5.384 -14.559 1.00 97.69 216 LEU A CA 1
ATOM 1702 C C . LEU A 1 216 ? 12.830 5.632 -13.081 1.00 97.69 216 LEU A C 1
ATOM 1704 O O . LEU A 1 216 ? 13.563 6.371 -12.418 1.00 97.69 216 LEU A O 1
ATOM 1708 N N . TRP A 1 217 ? 11.788 4.999 -12.560 1.00 97.69 217 TRP A N 1
ATOM 1709 C CA . TRP A 1 217 ? 11.539 4.942 -11.122 1.00 97.69 217 TRP A CA 1
ATOM 1710 C C . TRP A 1 217 ? 12.403 3.874 -10.460 1.00 97.69 217 TRP A C 1
ATOM 1712 O O . TRP A 1 217 ? 12.585 2.783 -11.000 1.00 97.69 217 TRP A O 1
ATOM 1722 N N . SER A 1 218 ? 12.951 4.179 -9.289 1.00 96.56 218 SER A N 1
ATOM 1723 C CA . SER A 1 218 ? 13.804 3.260 -8.533 1.00 96.56 218 SER A CA 1
ATOM 1724 C C . SER A 1 218 ? 13.473 3.312 -7.053 1.00 96.56 218 SER A C 1
ATOM 1726 O O . SER A 1 218 ? 13.030 4.354 -6.564 1.00 96.56 218 SER A O 1
ATOM 1728 N N . ILE A 1 219 ? 13.752 2.210 -6.361 1.00 95.38 219 ILE A N 1
ATOM 1729 C CA . ILE A 1 219 ? 13.850 2.177 -4.905 1.00 95.38 219 ILE A CA 1
ATOM 1730 C C . ILE A 1 219 ? 15.311 2.370 -4.538 1.00 95.38 219 ILE A C 1
ATOM 1732 O O . ILE A 1 219 ? 16.172 1.587 -4.932 1.00 95.38 219 ILE A O 1
ATOM 1736 N N . GLN A 1 220 ? 15.588 3.441 -3.815 1.00 92.44 220 GLN A N 1
ATOM 1737 C CA . GLN A 1 220 ? 16.920 3.846 -3.384 1.00 92.44 220 GLN A CA 1
ATOM 1738 C C . GLN A 1 220 ? 17.154 3.409 -1.923 1.00 92.44 220 GLN A C 1
ATOM 1740 O O . GLN A 1 220 ? 16.246 2.832 -1.305 1.00 92.44 220 GLN A O 1
ATOM 1745 N N . PRO A 1 221 ? 18.345 3.658 -1.339 1.00 90.38 221 PRO A N 1
ATOM 1746 C CA . PRO A 1 221 ? 18.578 3.380 0.073 1.00 90.38 221 PRO A CA 1
ATOM 1747 C C . PRO A 1 221 ? 17.484 3.997 0.947 1.00 90.38 221 PRO A C 1
ATOM 1749 O O . PRO A 1 221 ? 16.915 5.030 0.598 1.00 90.38 221 PRO A O 1
ATOM 1752 N N . PHE A 1 222 ? 17.183 3.353 2.076 1.00 88.56 222 PHE A N 1
ATOM 1753 C CA . PHE A 1 222 ? 16.097 3.746 2.985 1.00 88.56 222 PHE A CA 1
ATOM 1754 C C . PHE A 1 222 ? 14.672 3.568 2.432 1.00 88.56 222 PHE A C 1
ATOM 1756 O O . PHE A 1 222 ? 13.718 4.027 3.056 1.00 88.56 222 PHE A O 1
ATOM 1763 N N . GLY A 1 223 ? 14.515 2.878 1.296 1.00 89.69 223 GLY A N 1
ATOM 1764 C CA . GLY A 1 223 ? 13.206 2.602 0.696 1.00 89.69 223 GLY A CA 1
ATOM 1765 C C . GLY A 1 223 ? 12.623 3.781 -0.085 1.00 89.69 223 GLY A C 1
ATOM 1766 O O . GLY A 1 223 ? 11.455 3.733 -0.459 1.00 89.69 223 GLY A O 1
ATOM 1767 N N . ILE A 1 224 ? 13.412 4.833 -0.326 1.00 90.62 224 ILE A N 1
ATOM 1768 C CA . ILE A 1 224 ? 12.959 6.046 -1.011 1.00 90.62 224 ILE A CA 1
ATOM 1769 C C . ILE A 1 224 ? 12.642 5.744 -2.475 1.00 90.62 224 ILE A C 1
ATOM 1771 O O . ILE A 1 224 ? 13.482 5.216 -3.209 1.00 90.62 224 ILE A O 1
ATOM 1775 N N . MET A 1 225 ? 11.447 6.132 -2.917 1.00 92.75 225 MET A N 1
ATOM 1776 C CA . MET A 1 225 ? 11.055 6.048 -4.319 1.00 92.75 225 MET A CA 1
ATOM 1777 C C . MET A 1 225 ? 11.434 7.344 -5.030 1.00 92.75 225 MET A C 1
ATOM 1779 O O . MET A 1 225 ? 10.844 8.390 -4.778 1.00 92.75 225 MET A O 1
ATOM 1783 N N . HIS A 1 226 ? 12.412 7.292 -5.934 1.00 91.38 226 HIS A N 1
ATOM 1784 C CA . HIS A 1 226 ? 12.886 8.504 -6.604 1.00 91.38 226 HIS A CA 1
ATOM 1785 C C . HIS A 1 226 ? 13.385 8.225 -8.032 1.00 91.38 226 HIS A C 1
ATOM 1787 O O . HIS A 1 226 ? 13.974 7.162 -8.287 1.00 91.38 226 HIS A O 1
ATOM 1793 N N . PRO A 1 227 ? 13.215 9.177 -8.973 1.00 94.75 227 PRO A N 1
ATOM 1794 C CA . PRO A 1 227 ? 13.728 9.061 -10.333 1.00 94.75 227 PRO A CA 1
ATOM 1795 C C . PRO A 1 227 ? 15.234 8.764 -10.406 1.00 94.75 227 PRO A C 1
ATOM 1797 O O . PRO A 1 227 ? 16.053 9.376 -9.712 1.00 94.75 227 PRO A O 1
ATOM 1800 N N . PHE A 1 228 ? 15.644 7.906 -11.333 1.00 95.94 228 PHE A N 1
ATOM 1801 C CA . PHE A 1 228 ? 17.037 7.511 -11.554 1.00 95.94 228 PHE A CA 1
ATOM 1802 C C . PHE A 1 228 ? 17.374 7.480 -13.047 1.00 95.94 228 PHE A C 1
ATOM 1804 O O . PHE A 1 228 ? 16.504 7.269 -13.886 1.00 95.94 228 PHE A O 1
ATOM 1811 N N . SER A 1 229 ? 18.626 7.766 -13.403 1.00 97.75 229 SER A N 1
ATOM 1812 C CA . SER A 1 229 ? 19.046 7.812 -14.810 1.00 97.75 229 SER A CA 1
ATOM 1813 C C . SER A 1 229 ? 19.107 6.407 -15.405 1.00 97.75 229 SER A C 1
ATOM 1815 O O . SER A 1 229 ? 19.767 5.534 -14.844 1.00 97.75 229 SER A O 1
ATOM 1817 N N . LYS A 1 230 ? 18.512 6.212 -16.590 1.00 98.12 230 LYS A N 1
ATOM 1818 C CA . LYS A 1 230 ? 18.556 4.929 -17.318 1.00 98.12 230 LYS A CA 1
ATOM 1819 C C . LYS A 1 230 ? 19.971 4.503 -17.729 1.00 98.12 230 LYS A C 1
ATOM 1821 O O . LYS A 1 230 ? 20.164 3.342 -18.067 1.00 98.12 230 LYS A O 1
ATOM 1826 N N . GLN A 1 231 ? 20.938 5.426 -17.709 1.00 97.50 231 GLN A N 1
ATOM 1827 C CA . GLN A 1 231 ? 22.337 5.192 -18.099 1.00 97.50 231 GLN A CA 1
ATOM 1828 C C . GLN A 1 231 ? 23.245 4.793 -16.927 1.00 97.50 231 GLN A C 1
ATOM 1830 O O . GLN A 1 231 ? 24.374 4.360 -17.140 1.00 97.50 231 GLN A O 1
ATOM 1835 N N . MET A 1 232 ? 22.788 4.974 -15.688 1.00 96.31 232 MET A N 1
ATOM 1836 C CA . MET A 1 232 ? 23.589 4.694 -14.498 1.00 96.31 232 MET A CA 1
ATOM 1837 C C . MET A 1 232 ? 23.448 3.227 -14.084 1.00 96.31 232 MET A C 1
ATOM 1839 O O . MET A 1 232 ? 22.395 2.627 -14.264 1.00 96.31 232 MET A O 1
ATOM 1843 N N . THR A 1 233 ? 24.498 2.668 -13.482 1.00 95.81 233 THR A N 1
ATOM 1844 C CA . THR A 1 233 ? 24.562 1.256 -13.060 1.00 95.81 233 THR A CA 1
ATOM 1845 C C . THR A 1 233 ? 24.530 1.082 -11.537 1.00 95.81 233 THR A C 1
ATOM 1847 O O . THR A 1 233 ? 24.727 -0.015 -11.034 1.00 95.81 233 THR A O 1
ATOM 1850 N N . THR A 1 234 ? 24.295 2.150 -10.767 1.00 94.56 234 THR A N 1
ATOM 1851 C CA . THR A 1 234 ? 24.417 2.132 -9.297 1.00 94.56 234 THR A CA 1
ATOM 1852 C C . THR A 1 234 ? 23.467 1.154 -8.607 1.00 94.56 234 THR A C 1
ATOM 1854 O O . THR A 1 234 ? 23.838 0.566 -7.597 1.00 94.56 234 THR A O 1
ATOM 1857 N N . TYR A 1 235 ? 22.261 0.948 -9.135 1.00 96.25 235 TYR A N 1
ATOM 1858 C CA . TYR A 1 235 ? 21.240 0.104 -8.512 1.00 96.25 235 TYR A CA 1
ATOM 1859 C C . TYR A 1 235 ? 21.109 -1.253 -9.206 1.00 96.25 235 TYR A C 1
ATOM 1861 O O . TYR A 1 235 ? 21.522 -1.431 -10.354 1.00 96.25 235 TYR A O 1
ATOM 1869 N N . GLY A 1 236 ? 20.614 -2.239 -8.457 1.00 96.44 236 GLY A N 1
ATOM 1870 C CA . GLY A 1 236 ? 20.447 -3.601 -8.944 1.00 96.44 236 GLY A CA 1
ATOM 1871 C C . GLY A 1 236 ? 19.204 -3.774 -9.811 1.00 96.44 236 GLY A C 1
ATOM 1872 O O . GLY A 1 236 ? 18.268 -2.980 -9.741 1.00 96.44 236 GLY A O 1
ATOM 1873 N N . ALA A 1 237 ? 19.172 -4.853 -10.586 1.00 97.38 237 ALA A N 1
ATOM 1874 C CA . ALA A 1 237 ? 17.933 -5.394 -11.138 1.00 97.38 237 ALA A CA 1
ATOM 1875 C C . ALA A 1 237 ? 17.471 -6.587 -10.288 1.00 97.38 237 ALA A C 1
ATOM 1877 O O . ALA A 1 237 ? 18.298 -7.337 -9.763 1.00 97.38 237 ALA A O 1
ATOM 1878 N N . TRP A 1 238 ? 16.160 -6.771 -10.162 1.00 97.94 238 TRP A N 1
ATOM 1879 C CA . TRP A 1 238 ? 15.563 -7.911 -9.468 1.00 97.94 238 TRP A CA 1
ATOM 1880 C C . TRP A 1 238 ? 14.493 -8.516 -10.363 1.00 97.94 238 TRP A C 1
ATOM 1882 O O . TRP A 1 238 ? 13.697 -7.772 -10.917 1.00 97.94 238 TRP A O 1
ATOM 1892 N N . ALA A 1 239 ? 14.492 -9.833 -10.543 1.00 98.31 239 ALA A N 1
ATOM 1893 C CA . ALA A 1 239 ? 13.462 -10.512 -11.315 1.00 98.31 239 ALA A CA 1
ATOM 1894 C C . ALA A 1 239 ? 12.225 -10.822 -10.460 1.00 98.31 239 ALA A C 1
ATOM 1896 O O . ALA A 1 239 ? 12.345 -11.359 -9.353 1.00 98.31 239 ALA A O 1
ATOM 1897 N N . VAL A 1 240 ? 11.057 -10.539 -11.032 1.00 98.81 240 VAL A N 1
ATOM 1898 C CA . VAL A 1 240 ? 9.738 -10.945 -10.534 1.00 98.81 240 VAL A CA 1
ATOM 1899 C C . VAL A 1 240 ? 9.011 -11.740 -11.616 1.00 98.81 240 VAL A C 1
ATOM 1901 O O . VAL A 1 240 ? 9.319 -11.606 -12.804 1.00 98.81 240 VAL A O 1
ATOM 1904 N N . ARG A 1 241 ? 8.047 -12.568 -11.222 1.00 98.31 241 ARG A N 1
ATOM 1905 C CA . ARG A 1 241 ? 7.151 -13.286 -12.132 1.00 98.31 241 ARG A CA 1
ATOM 1906 C C . ARG A 1 241 ? 5.774 -13.527 -11.514 1.00 98.31 241 ARG A C 1
ATOM 1908 O O . ARG A 1 241 ? 5.548 -13.257 -10.333 1.00 98.31 241 ARG A O 1
ATOM 1915 N N . GLY A 1 242 ? 4.878 -14.092 -12.322 1.00 96.44 242 GLY A N 1
ATOM 1916 C CA . GLY A 1 242 ? 3.497 -14.387 -11.942 1.00 96.44 242 GLY A CA 1
ATOM 1917 C C . GLY A 1 242 ? 2.570 -13.183 -12.089 1.00 96.44 242 GLY A C 1
ATOM 1918 O O . GLY A 1 242 ? 2.991 -12.109 -12.520 1.00 96.44 242 GLY A O 1
ATOM 1919 N N . THR A 1 243 ? 1.304 -13.380 -11.744 1.00 93.81 243 THR A N 1
ATOM 1920 C CA . THR A 1 243 ? 0.270 -12.338 -11.720 1.00 93.81 243 THR A CA 1
ATOM 1921 C C . THR A 1 243 ? -0.027 -11.994 -10.272 1.00 93.81 243 THR A C 1
ATOM 1923 O O . THR A 1 243 ? -0.060 -12.891 -9.431 1.00 93.81 243 THR A O 1
ATOM 1926 N N . SER A 1 244 ? -0.266 -10.718 -9.971 1.00 93.94 244 SER A N 1
ATOM 1927 C CA . SER A 1 244 ? -0.713 -10.360 -8.632 1.00 93.94 244 SER A CA 1
ATOM 1928 C C . SER A 1 244 ? -2.152 -10.835 -8.432 1.00 93.94 244 SER A C 1
ATOM 1930 O O . SER A 1 244 ? -3.076 -10.309 -9.040 1.00 93.94 244 SER A O 1
ATOM 1932 N N . ASN A 1 245 ? -2.326 -11.885 -7.639 1.00 91.00 245 ASN A N 1
ATOM 1933 C CA . ASN A 1 245 ? -3.617 -12.508 -7.333 1.00 91.00 245 ASN A CA 1
ATOM 1934 C C . ASN A 1 245 ? -3.751 -12.857 -5.841 1.00 91.00 245 ASN A C 1
ATOM 1936 O O . ASN A 1 245 ? -4.645 -13.609 -5.453 1.00 91.00 245 ASN A O 1
ATOM 1940 N N . GLY A 1 246 ? -2.826 -12.348 -5.023 1.00 90.88 246 GLY A N 1
ATOM 1941 C CA . GLY A 1 246 ? -2.883 -12.467 -3.576 1.00 90.88 246 GLY A CA 1
ATOM 1942 C C . GLY A 1 246 ? -3.922 -11.526 -2.956 1.00 90.88 246 GLY A C 1
ATOM 1943 O O . GLY A 1 246 ? -4.497 -10.685 -3.655 1.00 90.88 246 GLY A O 1
ATOM 1944 N N . PRO A 1 247 ? -4.141 -11.644 -1.634 1.00 88.06 247 PRO A N 1
ATOM 1945 C CA . PRO A 1 247 ? -5.139 -10.863 -0.909 1.00 88.06 247 PRO A CA 1
ATOM 1946 C C . PRO A 1 247 ? -4.987 -9.342 -1.053 1.00 88.06 247 PRO A C 1
ATOM 1948 O O . PRO A 1 247 ? -5.989 -8.641 -1.087 1.00 88.06 247 PRO A O 1
ATOM 1951 N N . ALA A 1 248 ? -3.756 -8.834 -1.169 1.00 92.50 248 ALA A N 1
ATOM 1952 C CA . ALA A 1 248 ? -3.489 -7.433 -1.479 1.00 92.50 248 ALA A CA 1
ATOM 1953 C C . ALA A 1 248 ? -2.882 -7.324 -2.880 1.00 92.50 248 ALA A C 1
ATOM 1955 O O . ALA A 1 248 ? -1.668 -7.451 -3.075 1.00 92.50 248 ALA A O 1
ATOM 1956 N N . THR A 1 249 ? -3.751 -7.128 -3.868 1.00 93.19 249 THR A N 1
ATOM 1957 C CA . THR A 1 249 ? -3.354 -7.065 -5.274 1.00 93.19 249 THR A CA 1
ATOM 1958 C C . THR A 1 249 ? -2.532 -5.805 -5.569 1.00 93.19 249 THR A C 1
ATOM 1960 O O . THR A 1 249 ? -2.862 -4.702 -5.136 1.00 93.19 249 THR A O 1
ATOM 1963 N N . VAL A 1 250 ? -1.446 -5.961 -6.325 1.00 96.69 250 VAL A N 1
ATOM 1964 C CA . VAL A 1 250 ? -0.598 -4.856 -6.784 1.00 96.69 250 VAL A CA 1
ATOM 1965 C C . VAL A 1 250 ? -1.284 -4.143 -7.945 1.00 96.69 250 VAL A C 1
ATOM 1967 O O . VAL A 1 250 ? -1.643 -4.768 -8.939 1.00 96.69 250 VAL A O 1
ATOM 1970 N N . LEU A 1 251 ? -1.446 -2.827 -7.826 1.00 96.12 251 LEU A N 1
ATOM 1971 C CA . LEU A 1 251 ? -2.110 -1.992 -8.826 1.00 96.12 251 LEU A CA 1
ATOM 1972 C C . LEU A 1 251 ? -1.228 -1.756 -10.055 1.00 96.12 251 LEU A C 1
ATOM 1974 O O . LEU A 1 251 ? -0.010 -1.601 -9.931 1.00 96.12 251 LEU A O 1
ATOM 1978 N N . ALA A 1 252 ? -1.852 -1.615 -11.225 1.00 96.81 252 ALA A N 1
ATOM 1979 C CA . ALA A 1 252 ? -1.175 -1.087 -12.405 1.00 96.81 252 ALA A CA 1
ATOM 1980 C C . ALA A 1 252 ? -0.676 0.351 -12.161 1.00 96.81 252 ALA A C 1
ATOM 1982 O O . ALA A 1 252 ? -1.261 1.109 -11.385 1.00 96.81 252 ALA A O 1
ATOM 1983 N N . THR A 1 253 ? 0.404 0.744 -12.840 1.00 97.56 253 THR A N 1
ATOM 1984 C CA . THR A 1 253 ? 1.052 2.059 -12.652 1.00 97.56 253 THR A CA 1
ATOM 1985 C C . THR A 1 253 ? 0.401 3.191 -13.450 1.00 97.56 253 THR A C 1
ATOM 1987 O O . THR A 1 253 ? 0.727 4.359 -13.245 1.00 97.56 253 THR A O 1
ATOM 1990 N N . GLY A 1 254 ? -0.474 2.850 -14.401 1.00 96.31 254 GLY A N 1
ATOM 1991 C CA . GLY A 1 254 ? -1.055 3.775 -15.376 1.00 96.31 254 GLY A CA 1
ATOM 1992 C C . GLY A 1 254 ? -0.217 3.975 -16.644 1.00 96.31 254 GLY A C 1
ATOM 1993 O O . GLY A 1 254 ? -0.714 4.569 -17.606 1.00 96.31 254 GLY A O 1
ATOM 1994 N N . GLN A 1 255 ? 1.024 3.470 -16.703 1.00 96.75 255 GLN A N 1
ATOM 1995 C CA . GLN A 1 255 ? 1.862 3.578 -17.901 1.00 96.75 255 GLN A CA 1
ATOM 1996 C C . GLN A 1 255 ? 1.249 2.847 -19.100 1.00 96.75 255 GLN A C 1
ATOM 1998 O O . GLN A 1 255 ? 0.799 1.714 -18.998 1.00 96.75 255 GLN A O 1
ATOM 2003 N N . LYS A 1 256 ? 1.254 3.510 -20.262 1.00 95.62 256 LYS A N 1
ATOM 2004 C CA . LYS A 1 256 ? 0.744 2.959 -21.537 1.00 95.62 256 LYS A CA 1
ATOM 2005 C C . LYS A 1 256 ? 1.705 3.136 -22.708 1.00 95.62 256 LYS A C 1
ATOM 2007 O O . LYS A 1 256 ? 1.441 2.651 -23.804 1.00 95.62 256 LYS A O 1
ATOM 2012 N N . ILE A 1 257 ? 2.777 3.901 -22.510 1.00 96.88 257 ILE A N 1
ATOM 2013 C CA . ILE A 1 257 ? 3.779 4.164 -23.540 1.00 96.88 257 ILE A CA 1
ATOM 2014 C C . ILE A 1 257 ? 4.980 3.286 -23.237 1.00 96.88 257 ILE A C 1
ATOM 2016 O O . ILE A 1 257 ? 5.624 3.467 -22.205 1.00 96.88 257 ILE A O 1
ATOM 2020 N N . SER A 1 258 ? 5.281 2.367 -24.151 1.00 97.62 258 SER A N 1
ATOM 2021 C CA . SER A 1 258 ? 6.504 1.579 -24.089 1.00 97.62 258 SER A CA 1
ATOM 2022 C C . SER A 1 258 ? 7.684 2.351 -24.677 1.00 97.62 258 SER A C 1
ATOM 2024 O O . SER A 1 258 ? 7.589 2.965 -25.744 1.00 97.62 258 SER A O 1
ATOM 2026 N N . TYR A 1 259 ? 8.809 2.304 -23.973 1.00 95.94 259 TYR A N 1
ATOM 2027 C CA . TYR A 1 259 ? 10.100 2.846 -24.393 1.00 95.94 259 TYR A CA 1
ATOM 2028 C C . TYR A 1 259 ? 11.142 1.743 -24.617 1.00 95.94 259 TYR A C 1
ATOM 2030 O O . TYR A 1 259 ? 12.228 2.024 -25.131 1.00 95.94 259 TYR A O 1
ATOM 2038 N N . MET A 1 260 ? 10.830 0.509 -24.217 1.00 95.31 260 MET A N 1
ATOM 2039 C CA . MET A 1 260 ? 11.626 -0.695 -24.431 1.00 95.31 260 MET A CA 1
ATOM 2040 C C . MET A 1 260 ? 10.717 -1.925 -24.349 1.00 95.31 260 MET A C 1
ATOM 2042 O O . MET A 1 260 ? 9.826 -1.968 -23.509 1.00 95.31 260 MET A O 1
ATOM 2046 N N . ALA A 1 261 ? 10.953 -2.935 -25.190 1.00 96.50 261 ALA A N 1
ATOM 2047 C CA . ALA A 1 261 ? 10.193 -4.182 -25.123 1.00 96.50 261 ALA A CA 1
ATOM 2048 C C . ALA A 1 261 ? 10.291 -4.811 -23.721 1.00 96.50 261 ALA A C 1
ATOM 2050 O O . ALA A 1 261 ? 11.380 -4.895 -23.149 1.00 96.50 261 ALA A O 1
ATOM 2051 N N . GLY A 1 262 ? 9.154 -5.242 -23.179 1.00 96.44 262 GLY A N 1
ATOM 2052 C CA . GLY A 1 262 ? 9.030 -5.794 -21.834 1.00 96.44 262 GLY A CA 1
ATOM 2053 C C . GLY A 1 262 ? 8.975 -4.761 -20.704 1.00 96.44 262 GLY A C 1
ATOM 2054 O O . GLY A 1 262 ? 8.898 -5.174 -19.546 1.00 96.44 262 GLY A O 1
ATOM 2055 N N . ASP A 1 263 ? 9.016 -3.457 -20.998 1.00 98.38 263 ASP A N 1
ATOM 2056 C CA . ASP A 1 263 ? 8.852 -2.420 -19.980 1.00 98.38 263 ASP A CA 1
ATOM 2057 C C . ASP A 1 263 ? 7.402 -2.282 -19.487 1.00 98.38 263 ASP A C 1
ATOM 2059 O O . ASP A 1 263 ? 6.484 -2.959 -19.949 1.00 98.38 263 ASP A O 1
ATOM 2063 N N . ASP A 1 264 ? 7.189 -1.408 -18.506 1.00 98.25 264 ASP A N 1
ATOM 2064 C CA . ASP A 1 264 ? 5.889 -1.251 -17.849 1.00 98.25 264 ASP A CA 1
ATOM 2065 C C . ASP A 1 264 ? 4.782 -0.774 -18.808 1.00 98.25 264 ASP A C 1
ATOM 2067 O O . ASP A 1 264 ? 3.639 -1.201 -18.703 1.00 98.25 264 ASP A O 1
ATOM 2071 N N . GLY A 1 265 ? 5.119 0.060 -19.800 1.00 97.62 265 GLY A N 1
ATOM 2072 C CA . GLY A 1 265 ? 4.158 0.496 -20.816 1.00 97.62 265 GLY A CA 1
ATOM 2073 C C . GLY A 1 265 ? 3.787 -0.597 -21.824 1.00 97.62 265 GLY A C 1
ATOM 2074 O O . GLY A 1 265 ? 2.688 -0.551 -22.381 1.00 97.62 265 GLY A O 1
ATOM 2075 N N . ASP A 1 266 ? 4.681 -1.564 -22.050 1.00 97.94 266 ASP A N 1
ATOM 2076 C CA . ASP A 1 266 ? 4.440 -2.753 -22.878 1.00 97.94 266 ASP A CA 1
ATOM 2077 C C . ASP A 1 266 ? 3.588 -3.791 -22.134 1.00 97.94 266 ASP A C 1
ATOM 2079 O O . ASP A 1 266 ? 2.595 -4.286 -22.665 1.00 97.94 266 ASP A O 1
ATOM 2083 N N . ARG A 1 267 ? 3.951 -4.095 -20.880 1.00 96.81 267 ARG A N 1
ATOM 2084 C CA . ARG A 1 267 ? 3.328 -5.185 -20.112 1.00 96.81 267 ARG A CA 1
ATOM 2085 C C . ARG A 1 267 ? 2.086 -4.773 -19.329 1.00 96.81 267 ARG A C 1
ATOM 2087 O O . ARG A 1 267 ? 1.165 -5.574 -19.225 1.00 96.81 267 ARG A O 1
ATOM 2094 N N . GLN A 1 268 ? 2.074 -3.555 -18.783 1.00 97.25 268 GLN A N 1
ATOM 2095 C CA . GLN A 1 268 ? 0.966 -2.984 -18.004 1.00 97.25 268 GLN A CA 1
ATOM 2096 C C . GLN A 1 268 ? 0.499 -3.914 -16.868 1.00 97.25 268 GLN A C 1
ATOM 2098 O O . GLN A 1 268 ? -0.697 -4.105 -16.660 1.00 97.25 268 GLN A O 1
ATOM 2103 N N . GLU A 1 269 ? 1.459 -4.525 -16.163 1.00 97.19 269 GLU A N 1
ATOM 2104 C CA . GLU A 1 269 ? 1.198 -5.490 -15.086 1.00 97.19 269 GLU A CA 1
ATOM 2105 C C . GLU A 1 269 ? 0.516 -4.818 -13.882 1.00 97.19 269 GLU A C 1
ATOM 2107 O O . GLU A 1 269 ? 0.810 -3.668 -13.544 1.00 97.19 269 GLU A O 1
ATOM 2112 N N . GLY A 1 270 ? -0.333 -5.578 -13.191 1.00 95.44 270 GLY A N 1
ATOM 2113 C CA . GLY A 1 270 ? -1.081 -5.141 -12.010 1.00 95.44 270 GLY A CA 1
ATOM 2114 C C . GLY A 1 270 ? -2.578 -4.973 -12.273 1.00 95.44 270 GLY A C 1
ATOM 2115 O O . GLY A 1 270 ? -3.040 -5.045 -13.411 1.00 95.44 270 GLY A O 1
ATOM 2116 N N . GLU A 1 271 ? -3.344 -4.769 -11.203 1.00 94.06 271 GLU A N 1
ATOM 2117 C CA . GLU A 1 271 ? -4.797 -4.621 -11.292 1.00 94.06 271 GLU A CA 1
ATOM 2118 C C . GLU A 1 271 ? -5.156 -3.327 -12.040 1.00 94.06 271 GLU A C 1
ATOM 2120 O O . GLU A 1 271 ? -4.713 -2.239 -11.633 1.00 94.06 271 GLU A O 1
ATOM 2125 N N . PRO A 1 272 ? -5.932 -3.408 -13.135 1.00 92.69 272 PRO A N 1
ATOM 2126 C CA . PRO A 1 272 ? -6.385 -2.229 -13.854 1.00 92.69 272 PRO A CA 1
ATOM 2127 C C . PRO A 1 272 ? -7.350 -1.401 -13.002 1.00 92.69 272 PRO A C 1
ATOM 2129 O O . PRO A 1 272 ? -8.136 -1.917 -12.213 1.00 92.69 272 PRO A O 1
ATOM 2132 N N . TRP A 1 273 ? -7.342 -0.085 -13.200 1.00 93.00 273 TRP A N 1
ATOM 2133 C CA . TRP A 1 273 ? -8.251 0.793 -12.467 1.00 93.00 273 TRP A CA 1
ATOM 2134 C C . TRP A 1 273 ? -9.679 0.740 -13.032 1.00 93.00 273 TRP A C 1
ATOM 2136 O O . TRP A 1 273 ? -9.850 0.693 -14.258 1.00 93.00 273 TRP A O 1
ATOM 2146 N N . PRO A 1 274 ? -10.716 0.811 -12.176 1.00 93.31 274 PRO A N 1
ATOM 2147 C CA . PRO A 1 274 ? -12.096 0.907 -12.626 1.00 93.31 274 PRO A CA 1
ATOM 2148 C C . PRO A 1 274 ? -12.355 2.234 -13.350 1.00 93.31 274 PRO A C 1
ATOM 2150 O O . PRO A 1 274 ? -11.651 3.225 -13.163 1.00 93.31 274 PRO A O 1
ATOM 2153 N N . SER A 1 275 ? -13.409 2.267 -14.166 1.00 90.88 275 SER A N 1
ATOM 2154 C CA . SER A 1 275 ? -13.894 3.486 -14.816 1.00 90.88 275 SER A CA 1
ATOM 2155 C C . SER A 1 275 ? -15.410 3.615 -14.607 1.00 90.88 275 SER A C 1
ATOM 2157 O O . SER A 1 275 ? -16.148 2.742 -15.071 1.00 90.88 275 SER A O 1
ATOM 2159 N N . PRO A 1 276 ? -15.895 4.667 -13.918 1.00 92.88 276 PRO A N 1
ATOM 2160 C CA . PRO A 1 276 ? -15.118 5.743 -13.296 1.00 92.88 276 PRO A CA 1
ATOM 2161 C C . PRO A 1 276 ? -14.347 5.265 -12.056 1.00 92.88 276 PRO A C 1
ATOM 2163 O O . PRO A 1 276 ? -14.864 4.469 -11.267 1.00 92.88 276 PRO A O 1
ATOM 2166 N N . ARG A 1 277 ? -13.128 5.785 -11.860 1.00 94.62 277 ARG A N 1
ATOM 2167 C CA . ARG A 1 277 ? -12.350 5.491 -10.650 1.00 94.62 277 ARG A CA 1
ATOM 2168 C C . ARG A 1 277 ? -12.871 6.268 -9.448 1.00 94.62 277 ARG A C 1
ATOM 2170 O O . ARG A 1 277 ? -13.034 5.695 -8.381 1.00 94.62 277 ARG A O 1
ATOM 2177 N N . PHE A 1 278 ? -13.177 7.545 -9.631 1.00 97.12 278 PHE A N 1
ATOM 2178 C CA . PHE A 1 278 ? -13.599 8.429 -8.551 1.00 97.12 278 PHE A CA 1
ATOM 2179 C C . PHE A 1 278 ? -15.078 8.780 -8.680 1.00 97.12 278 PHE A C 1
ATOM 2181 O O . PHE A 1 278 ? -15.562 9.092 -9.771 1.00 97.12 278 PHE A O 1
ATOM 2188 N N . ALA A 1 279 ? -15.793 8.727 -7.559 1.00 96.62 279 ALA A N 1
ATOM 2189 C CA . ALA A 1 279 ? -17.192 9.116 -7.453 1.00 96.62 279 ALA A CA 1
ATOM 2190 C C . ALA A 1 279 ? -17.334 10.289 -6.475 1.00 96.62 279 ALA A C 1
ATOM 2192 O O . ALA A 1 279 ? -16.971 10.172 -5.307 1.00 96.62 279 ALA A O 1
ATOM 2193 N N . ASP A 1 280 ? -17.861 11.413 -6.958 1.00 97.69 280 ASP A N 1
ATOM 2194 C CA . ASP A 1 280 ? -18.237 12.552 -6.116 1.00 97.69 280 ASP A CA 1
ATOM 2195 C C . ASP A 1 280 ? -19.537 12.224 -5.367 1.00 97.69 280 ASP A C 1
ATOM 2197 O O . ASP A 1 280 ? -20.550 11.880 -5.987 1.00 97.69 280 ASP A O 1
ATOM 2201 N N . ASN A 1 281 ? -19.506 12.325 -4.038 1.00 96.81 281 ASN A N 1
ATOM 2202 C CA . ASN A 1 281 ? -20.656 12.042 -3.180 1.00 96.81 281 ASN A CA 1
ATOM 2203 C C . ASN A 1 281 ? -21.593 13.256 -3.017 1.00 96.81 281 ASN A C 1
ATOM 2205 O O . ASN A 1 281 ? -22.671 13.133 -2.434 1.00 96.81 281 ASN A O 1
ATOM 2209 N N . GLY A 1 282 ? -21.217 14.432 -3.534 1.00 97.50 282 GLY A N 1
ATOM 2210 C CA . GLY A 1 282 ? -21.998 15.670 -3.458 1.00 97.50 282 GLY A CA 1
ATOM 2211 C C . GLY A 1 282 ? -22.000 16.335 -2.077 1.00 97.50 282 GLY A C 1
ATOM 2212 O O . GLY A 1 282 ? -22.721 17.312 -1.870 1.00 97.50 282 GLY A O 1
ATOM 2213 N N . ASP A 1 283 ? -21.202 15.823 -1.141 1.00 95.75 283 ASP A N 1
ATOM 2214 C CA . ASP A 1 283 ? -21.066 16.294 0.241 1.00 95.75 283 ASP A CA 1
ATOM 2215 C C . ASP A 1 283 ? -19.665 16.862 0.540 1.00 95.75 283 ASP A C 1
ATOM 2217 O O . ASP A 1 283 ? -19.343 17.129 1.694 1.00 95.75 283 ASP A O 1
ATOM 2221 N N . GLY A 1 284 ? -18.832 17.063 -0.488 1.00 96.94 284 GLY A N 1
ATOM 2222 C CA . GLY A 1 284 ? -17.430 17.473 -0.342 1.00 96.94 284 GLY A CA 1
ATOM 2223 C C . GLY A 1 284 ? -16.456 16.308 -0.132 1.00 96.94 284 GLY A C 1
ATOM 2224 O O . GLY A 1 284 ? -15.285 16.539 0.185 1.00 96.94 284 GLY A O 1
ATOM 2225 N N . THR A 1 285 ? -16.914 15.067 -0.316 1.00 97.81 285 THR A N 1
ATOM 2226 C CA . THR A 1 285 ? -16.079 13.862 -0.308 1.00 97.81 285 THR A CA 1
ATOM 2227 C C . THR A 1 285 ? -16.076 13.151 -1.661 1.00 97.81 285 THR A C 1
ATOM 2229 O O . THR A 1 285 ? -17.020 13.247 -2.449 1.00 97.81 285 THR A O 1
ATOM 2232 N N . ILE A 1 286 ? -14.997 12.416 -1.923 1.00 98.25 286 ILE A N 1
ATOM 2233 C CA . ILE A 1 286 ? -14.833 11.569 -3.105 1.00 98.25 286 ILE A CA 1
ATOM 2234 C C . ILE A 1 286 ? -14.562 10.138 -2.654 1.00 98.25 286 ILE A C 1
ATOM 2236 O O . ILE A 1 286 ? -13.651 9.898 -1.862 1.00 98.25 286 ILE A O 1
ATOM 2240 N N . THR A 1 287 ? -15.311 9.182 -3.193 1.00 96.38 287 THR A N 1
ATOM 2241 C CA . THR A 1 287 ? -15.038 7.749 -3.033 1.00 96.38 287 THR A CA 1
ATOM 2242 C C . THR A 1 287 ? -14.116 7.272 -4.157 1.00 96.38 287 THR A C 1
ATOM 2244 O O . THR A 1 287 ? -14.428 7.461 -5.335 1.00 96.38 287 THR A O 1
ATOM 2247 N N . ASP A 1 288 ? -12.997 6.632 -3.808 1.00 96.38 288 ASP A N 1
ATOM 2248 C CA . ASP A 1 288 ? -12.164 5.880 -4.754 1.00 96.38 288 ASP A CA 1
ATOM 2249 C C . ASP A 1 288 ? -12.751 4.473 -4.925 1.00 96.38 288 ASP A C 1
ATOM 2251 O O . ASP A 1 288 ? -12.620 3.620 -4.048 1.00 96.38 288 ASP A O 1
ATOM 2255 N N . ASN A 1 289 ? -13.403 4.213 -6.059 1.00 94.75 289 ASN A N 1
ATOM 2256 C CA . ASN A 1 289 ? -14.023 2.922 -6.369 1.00 94.75 289 ASN A CA 1
ATOM 2257 C C . ASN A 1 289 ? -12.999 1.786 -6.493 1.00 94.75 289 ASN A C 1
ATOM 2259 O O . ASN A 1 289 ? -13.398 0.625 -6.466 1.00 94.75 289 ASN A O 1
ATOM 2263 N N . LEU A 1 290 ? -11.705 2.101 -6.645 1.00 93.56 290 LEU A N 1
ATOM 2264 C CA . LEU A 1 290 ? -10.649 1.094 -6.656 1.00 93.56 290 LEU A CA 1
ATOM 2265 C C . LEU A 1 290 ? -10.380 0.536 -5.260 1.00 93.56 290 LEU A C 1
ATOM 2267 O O . LEU A 1 290 ? -10.125 -0.649 -5.145 1.00 93.56 290 LEU A O 1
ATOM 2271 N N . THR A 1 291 ? -10.407 1.363 -4.215 1.00 93.81 291 THR A N 1
ATOM 2272 C CA . THR A 1 291 ? -9.978 0.975 -2.854 1.00 93.81 291 THR A CA 1
ATOM 2273 C C . THR A 1 291 ? -11.118 0.990 -1.837 1.00 93.81 291 THR A C 1
ATOM 2275 O O . THR A 1 291 ? -10.971 0.500 -0.721 1.00 93.81 291 THR A O 1
ATOM 2278 N N . GLY A 1 292 ? -12.258 1.586 -2.190 1.00 92.62 292 GLY A N 1
ATOM 2279 C CA . GLY A 1 292 ? -13.366 1.857 -1.274 1.00 92.62 292 GLY A CA 1
ATOM 2280 C C . GLY A 1 292 ? -13.070 2.957 -0.245 1.00 92.62 292 GLY A C 1
ATOM 2281 O O . GLY A 1 292 ? -13.925 3.247 0.593 1.00 92.62 292 GLY A O 1
ATOM 2282 N N . ILE A 1 293 ? -11.883 3.573 -0.284 1.00 95.25 293 ILE A N 1
ATOM 2283 C CA . ILE A 1 293 ? -11.492 4.659 0.618 1.00 95.25 293 ILE A CA 1
ATOM 2284 C C . ILE A 1 293 ? -12.166 5.954 0.169 1.00 95.25 293 ILE A C 1
ATOM 2286 O O . ILE A 1 293 ? -12.272 6.249 -1.024 1.00 95.25 293 ILE A O 1
ATOM 2290 N N . MET A 1 294 ? -12.602 6.748 1.143 1.00 96.31 294 MET A N 1
ATOM 2291 C CA . MET A 1 294 ? -13.192 8.056 0.906 1.00 96.31 294 MET A CA 1
ATOM 2292 C C . MET A 1 294 ? -12.211 9.157 1.312 1.00 96.31 294 MET A C 1
ATOM 2294 O O . MET A 1 294 ? -11.640 9.141 2.402 1.00 96.31 294 MET A O 1
ATOM 2298 N N . TRP A 1 295 ? -12.042 10.127 0.427 1.00 97.94 295 TRP A N 1
ATOM 2299 C CA . TRP A 1 295 ? -11.104 11.237 0.535 1.00 97.94 295 TRP A CA 1
ATOM 2300 C C . TRP A 1 295 ? -11.869 12.554 0.663 1.00 97.94 295 TRP A C 1
ATOM 2302 O O . TRP A 1 295 ? -12.957 12.711 0.100 1.00 97.94 295 TRP A O 1
ATOM 2312 N N . MET A 1 296 ? -11.286 13.535 1.353 1.00 97.38 296 MET A N 1
ATOM 2313 C CA . MET A 1 296 ? -11.743 14.920 1.206 1.00 97.38 296 MET A CA 1
ATOM 2314 C C . MET A 1 296 ? -11.549 15.384 -0.244 1.00 97.38 296 MET A C 1
ATOM 2316 O O . MET A 1 296 ? -10.494 15.143 -0.832 1.00 97.38 296 MET A O 1
ATOM 2320 N N . GLN A 1 297 ? -12.553 16.058 -0.818 1.00 97.50 297 GLN A N 1
ATOM 2321 C CA . GLN A 1 297 ? -12.474 16.562 -2.193 1.00 97.50 297 GLN A CA 1
ATOM 2322 C C . GLN A 1 297 ? -11.469 17.711 -2.339 1.00 97.50 297 GLN A C 1
ATOM 2324 O O . GLN A 1 297 ? -10.776 17.788 -3.351 1.00 97.50 297 GLN A O 1
ATOM 2329 N N . ASP A 1 298 ? -11.395 18.593 -1.341 1.00 95.38 298 ASP A N 1
ATOM 2330 C CA . ASP A 1 298 ? -10.383 19.647 -1.237 1.00 95.38 298 ASP A CA 1
ATOM 2331 C C . ASP A 1 298 ? -9.115 19.045 -0.622 1.00 95.38 298 ASP A C 1
ATOM 2333 O O . ASP A 1 298 ? -9.102 18.685 0.557 1.00 95.38 298 ASP A O 1
ATOM 2337 N N . ALA A 1 299 ? -8.063 18.910 -1.432 1.00 94.31 299 ALA A N 1
ATOM 2338 C CA . ALA A 1 299 ? -6.770 18.397 -0.990 1.00 94.31 299 ALA A CA 1
ATOM 2339 C C . ALA A 1 299 ? -5.953 19.446 -0.212 1.00 94.31 299 ALA A C 1
ATOM 2341 O O . ALA A 1 299 ? -4.837 19.170 0.210 1.00 94.31 299 ALA A O 1
ATOM 2342 N N . GLY A 1 300 ? -6.452 20.667 -0.037 1.00 90.94 300 GLY A N 1
ATOM 2343 C CA . GLY A 1 300 ? -5.793 21.737 0.694 1.00 90.94 300 GLY A CA 1
ATOM 2344 C C . GLY A 1 300 ? -6.032 21.653 2.201 1.00 90.94 300 GLY A C 1
ATOM 2345 O O . GLY A 1 300 ? -7.037 21.144 2.688 1.00 90.94 300 GLY A O 1
ATOM 2346 N N . THR A 1 301 ? -5.126 22.241 2.984 1.00 92.44 301 THR A N 1
ATOM 2347 C CA . THR A 1 301 ? -5.299 22.357 4.443 1.00 92.44 301 THR A CA 1
ATOM 2348 C C . THR A 1 301 ? -6.073 23.626 4.790 1.00 92.44 301 THR A C 1
ATOM 2350 O O . THR A 1 301 ? -5.504 24.626 5.232 1.00 92.44 301 THR A O 1
ATOM 2353 N N . VAL A 1 302 ? -7.379 23.622 4.532 1.00 91.12 302 VAL A N 1
ATOM 2354 C CA . VAL A 1 302 ? -8.262 24.786 4.713 1.00 91.12 302 VAL A CA 1
ATOM 2355 C C . VAL A 1 302 ? -8.661 25.010 6.178 1.00 91.12 302 VAL A C 1
ATOM 2357 O O . VAL A 1 302 ? -8.732 24.081 6.978 1.00 91.12 302 VAL A O 1
ATOM 2360 N N . SER A 1 303 ? -8.923 26.258 6.571 1.00 95.38 303 SER A N 1
ATOM 2361 C CA . SER A 1 303 ? -9.469 26.537 7.908 1.00 95.38 303 SER A CA 1
ATOM 2362 C C . SER A 1 303 ? -10.960 26.211 7.947 1.00 95.38 303 SER A C 1
ATOM 2364 O O . SER A 1 303 ? -11.738 26.826 7.219 1.00 95.38 303 SER A O 1
ATOM 2366 N N . ILE A 1 304 ? -11.359 25.292 8.826 1.00 94.50 304 ILE A N 1
ATOM 2367 C CA . ILE A 1 304 ? -12.745 24.840 8.991 1.00 94.50 304 ILE A CA 1
ATOM 2368 C C . ILE A 1 304 ? -13.181 25.087 10.434 1.00 94.50 304 ILE A C 1
ATOM 2370 O O . ILE A 1 304 ? -12.702 24.436 11.362 1.00 94.50 304 ILE A O 1
ATOM 2374 N N . GLY A 1 305 ? -14.114 26.019 10.640 1.00 94.00 305 GLY A N 1
ATOM 2375 C CA . GLY A 1 305 ? -14.582 26.370 11.982 1.00 94.00 305 GLY A CA 1
ATOM 2376 C C . GLY A 1 305 ? -13.419 26.773 12.897 1.00 94.00 305 GLY A C 1
ATOM 2377 O O . GLY A 1 305 ? -12.725 27.751 12.628 1.00 94.00 305 GLY A O 1
ATOM 2378 N N . GLN A 1 306 ? -13.208 26.010 13.971 1.00 94.38 306 GLN A N 1
ATOM 2379 C CA . GLN A 1 306 ? -12.105 26.203 14.924 1.00 94.38 306 GLN A CA 1
ATOM 2380 C C . GLN A 1 306 ? -10.795 25.500 14.523 1.00 94.38 306 GLN A C 1
ATOM 2382 O O . GLN A 1 306 ? -9.753 25.744 15.130 1.00 94.38 306 GLN A O 1
ATOM 2387 N N . CYS A 1 307 ? -10.829 24.647 13.499 1.00 97.06 307 CYS A N 1
ATOM 2388 C CA . CYS A 1 307 ? -9.670 23.923 12.997 1.00 97.06 307 CYS A CA 1
ATOM 2389 C C . CYS A 1 307 ? -8.899 24.824 12.035 1.00 97.06 307 CYS A C 1
ATOM 2391 O O . CYS A 1 307 ? -9.272 25.003 10.875 1.00 97.06 307 CYS A O 1
ATOM 2393 N N . VAL A 1 308 ? -7.831 25.440 12.540 1.00 96.00 308 VAL A N 1
ATOM 2394 C CA . VAL A 1 308 ? -6.987 26.355 11.764 1.00 96.00 308 VAL A CA 1
ATOM 2395 C C . VAL A 1 308 ? -6.216 25.563 10.710 1.00 96.00 308 VAL A C 1
ATOM 2397 O O . VAL A 1 308 ? -5.531 24.607 11.062 1.00 96.00 308 VAL A O 1
ATOM 2400 N N . GLY A 1 309 ? -6.290 25.971 9.442 1.00 92.00 309 GLY A N 1
ATOM 2401 C CA . GLY A 1 309 ? -5.581 25.355 8.317 1.00 92.00 309 GLY A CA 1
ATOM 2402 C C . GLY A 1 309 ? -4.111 25.786 8.174 1.00 92.00 309 GLY A C 1
ATOM 2403 O O . GLY A 1 309 ? -3.467 26.193 9.147 1.00 92.00 309 GLY A O 1
ATOM 2404 N N . GLY A 1 310 ? -3.581 25.707 6.951 1.00 89.50 310 GLY A N 1
ATOM 2405 C CA . GLY A 1 310 ? -2.193 26.021 6.584 1.00 89.50 310 GLY A CA 1
ATOM 2406 C C . GLY A 1 310 ? -1.203 24.883 6.851 1.00 89.50 310 GLY A C 1
ATOM 2407 O O . GLY A 1 310 ? -1.579 23.853 7.403 1.00 89.50 310 GLY A O 1
ATOM 2408 N N . SER A 1 311 ? 0.068 25.079 6.482 1.00 88.50 311 SER A N 1
ATOM 2409 C CA . SER A 1 311 ? 1.119 24.060 6.616 1.00 88.50 311 SER A CA 1
ATOM 2410 C C . SER A 1 311 ? 1.302 23.602 8.064 1.00 88.50 311 SER A C 1
ATOM 2412 O O . SER A 1 311 ? 1.436 24.433 8.973 1.00 88.50 311 SER A O 1
ATOM 2414 N N . LYS A 1 312 ? 1.357 22.287 8.272 1.00 91.19 312 LYS A N 1
ATOM 2415 C CA . LYS A 1 312 ? 1.421 21.647 9.591 1.00 91.19 312 LYS A CA 1
ATOM 2416 C C . LYS A 1 312 ? 2.731 20.905 9.766 1.00 91.19 312 LYS A C 1
ATOM 2418 O O . LYS A 1 312 ? 3.160 20.227 8.846 1.00 91.19 312 LYS A O 1
ATOM 2423 N N . SER A 1 313 ? 3.349 20.970 10.940 1.00 92.31 313 SER A N 1
ATOM 2424 C CA . SER A 1 313 ? 4.264 19.895 11.347 1.00 92.31 313 SER A CA 1
ATOM 2425 C C . SER A 1 313 ? 3.502 18.574 11.473 1.00 92.31 313 SER A C 1
ATOM 2427 O O . SER A 1 313 ? 2.272 18.566 11.544 1.00 92.31 313 SER A O 1
ATOM 2429 N N . TRP A 1 314 ? 4.217 17.453 11.532 1.00 93.56 314 TRP A N 1
ATOM 2430 C CA . TRP A 1 314 ? 3.572 16.141 11.550 1.00 93.56 314 TRP A CA 1
ATOM 2431 C C . TRP A 1 314 ? 2.610 15.957 12.739 1.00 93.56 314 TRP A C 1
ATOM 2433 O O . TRP A 1 314 ? 1.499 15.464 12.568 1.00 93.56 314 TRP A O 1
ATOM 2443 N N . GLN A 1 315 ? 2.982 16.431 13.935 1.00 93.38 315 GLN A N 1
ATOM 2444 C CA . GLN A 1 315 ? 2.079 16.386 15.094 1.00 93.38 315 GLN A CA 1
ATOM 2445 C C . GLN A 1 315 ? 0.870 17.316 14.914 1.00 93.38 315 GLN A C 1
ATOM 2447 O O . GLN A 1 315 ? -0.259 16.910 15.170 1.00 93.38 315 GLN A O 1
ATOM 2452 N N . GLU A 1 316 ? 1.078 18.537 14.410 1.00 94.88 316 GLU A N 1
ATOM 2453 C CA . GLU A 1 316 ? -0.025 19.472 14.146 1.00 94.88 316 GLU A CA 1
ATOM 2454 C C . GLU A 1 316 ? -0.987 18.944 13.064 1.00 94.88 316 GLU A C 1
ATOM 2456 O O . GLU A 1 316 ? -2.152 19.339 13.042 1.00 94.88 316 GLU A O 1
ATOM 2461 N N . ALA A 1 317 ? -0.524 18.070 12.163 1.00 95.75 317 ALA A N 1
ATOM 2462 C CA . ALA A 1 317 ? -1.365 17.412 11.167 1.00 95.75 317 ALA A CA 1
ATOM 2463 C C . ALA A 1 317 ? -2.321 16.403 11.816 1.00 95.75 317 ALA A C 1
ATOM 2465 O O . ALA A 1 317 ? -3.518 16.424 11.527 1.00 95.75 317 ALA A O 1
ATOM 2466 N N . LEU A 1 318 ? -1.815 15.574 12.736 1.00 95.75 318 LEU A N 1
ATOM 2467 C CA . LEU A 1 318 ? -2.637 14.656 13.532 1.00 95.75 318 LEU A CA 1
ATOM 2468 C C . LEU A 1 318 ? -3.641 15.429 14.402 1.00 95.75 318 LEU A C 1
ATOM 2470 O O . LEU A 1 318 ? -4.826 15.096 14.425 1.00 95.75 318 LEU A O 1
ATOM 2474 N N . ASP A 1 319 ? -3.199 16.516 15.039 1.00 95.94 319 ASP A N 1
ATOM 2475 C CA . ASP A 1 319 ? -4.061 17.375 15.860 1.00 95.94 319 ASP A CA 1
ATOM 2476 C C . ASP A 1 319 ? -5.151 18.068 15.019 1.00 95.94 319 ASP A C 1
ATOM 2478 O O . ASP A 1 319 ? -6.297 18.206 15.455 1.00 95.94 319 ASP A O 1
ATOM 2482 N N . TYR A 1 320 ? -4.822 18.487 13.792 1.00 97.75 320 TYR A N 1
ATOM 2483 C CA . TYR A 1 320 ? -5.785 19.076 12.860 1.00 97.75 320 TYR A CA 1
ATOM 2484 C C . TYR A 1 320 ? -6.871 18.070 12.464 1.00 97.75 320 TYR A C 1
ATOM 2486 O O . TYR A 1 320 ? -8.054 18.407 12.494 1.00 97.75 320 TYR A O 1
ATOM 2494 N N . VAL A 1 321 ? -6.497 16.822 12.174 1.00 97.69 321 VAL A N 1
ATOM 2495 C CA . VAL A 1 321 ? -7.457 15.746 11.892 1.00 97.69 321 VAL A CA 1
ATOM 2496 C C . VAL A 1 321 ? -8.341 15.452 13.108 1.00 97.69 321 VAL A C 1
ATOM 2498 O O . VAL A 1 321 ? -9.562 15.371 12.976 1.00 97.69 321 VAL A O 1
ATOM 2501 N N . ALA A 1 322 ? -7.762 15.383 14.311 1.00 93.50 322 ALA A N 1
ATOM 2502 C CA . ALA A 1 322 ? -8.533 15.237 15.545 1.00 93.50 322 ALA A CA 1
ATOM 2503 C C . ALA A 1 322 ? -9.528 16.399 15.744 1.00 93.50 322 ALA A C 1
ATOM 2505 O O . ALA A 1 322 ? -10.665 16.187 16.174 1.00 93.50 322 ALA A O 1
ATOM 2506 N N . CYS A 1 323 ? -9.141 17.622 15.370 1.00 97.44 323 CYS A N 1
ATOM 2507 C CA . CYS A 1 323 ? -10.041 18.769 15.376 1.00 97.44 323 CYS A CA 1
ATOM 2508 C C . CYS A 1 323 ? -11.202 18.599 14.385 1.00 97.44 323 CYS A C 1
ATOM 2510 O O . CYS A 1 323 ? -12.350 18.816 14.783 1.00 97.44 323 CYS A O 1
ATOM 2512 N N . LEU A 1 324 ? -10.942 18.178 13.138 1.00 94.69 324 LEU A N 1
ATOM 2513 C CA . LEU A 1 324 ? -11.995 17.919 12.142 1.00 94.69 324 LEU A CA 1
ATOM 2514 C C . LEU A 1 324 ? -13.016 16.900 12.659 1.00 94.69 324 LEU A C 1
ATOM 2516 O O . LEU A 1 324 ? -14.224 17.107 12.514 1.00 94.69 324 LEU A O 1
ATOM 2520 N N . ASN A 1 325 ? -12.536 15.854 13.334 1.00 92.38 325 ASN A N 1
ATOM 2521 C CA . ASN A 1 325 ? -13.395 14.860 13.969 1.00 92.38 325 ASN A CA 1
ATOM 2522 C C . ASN A 1 325 ? -14.237 15.456 15.100 1.00 92.38 325 ASN A C 1
ATOM 2524 O O . ASN A 1 325 ? -15.420 15.156 15.190 1.00 92.38 325 ASN A O 1
ATOM 2528 N N . SER A 1 326 ? -13.687 16.360 15.918 1.00 89.38 326 SER A N 1
ATOM 2529 C CA . SER A 1 326 ? -14.432 16.992 17.023 1.00 89.38 326 SER A CA 1
ATOM 2530 C C . SER A 1 326 ? -15.607 17.872 16.577 1.00 89.38 326 SER A C 1
ATOM 2532 O O . SER A 1 326 ? -16.520 18.124 17.362 1.00 89.38 326 SER A O 1
ATOM 2534 N N . ILE A 1 327 ? -15.583 18.355 15.330 1.00 89.88 327 ILE A N 1
ATOM 2535 C CA . ILE A 1 327 ? -16.636 19.205 14.752 1.00 89.88 327 ILE A CA 1
ATOM 2536 C C . ILE A 1 327 ? -17.534 18.461 13.760 1.00 89.88 327 ILE A C 1
ATOM 2538 O O . ILE A 1 327 ? -18.360 19.098 13.109 1.00 89.88 327 ILE A O 1
ATOM 2542 N N . HIS A 1 328 ? -17.364 17.143 13.630 1.00 87.38 328 HIS A N 1
ATOM 2543 C CA . HIS A 1 328 ? -18.065 16.300 12.660 1.00 87.38 328 HIS A CA 1
ATOM 2544 C C . HIS A 1 328 ? -17.983 16.863 11.229 1.00 87.38 328 HIS A C 1
ATOM 2546 O O . HIS A 1 328 ? -19.006 17.062 10.564 1.00 87.38 328 HIS A O 1
ATOM 2552 N N . TYR A 1 329 ? -16.776 17.212 10.769 1.00 94.19 329 TYR A N 1
ATOM 2553 C CA . TYR A 1 329 ? -16.603 17.841 9.460 1.00 94.19 329 TYR A CA 1
ATOM 2554 C C . TYR A 1 329 ? -17.175 16.966 8.330 1.00 94.19 329 TYR A C 1
ATOM 2556 O O . TYR A 1 329 ? -16.905 15.768 8.259 1.00 94.19 329 TYR A O 1
ATOM 2564 N N . LEU A 1 330 ? -17.996 17.580 7.466 1.00 94.19 330 LEU A N 1
ATOM 2565 C CA . LEU A 1 330 ? -18.793 16.920 6.416 1.00 94.19 330 LEU A CA 1
ATOM 2566 C C . LEU A 1 330 ? -19.728 15.806 6.931 1.00 94.19 330 LEU A C 1
ATOM 2568 O O . LEU A 1 330 ? -20.145 14.942 6.173 1.00 94.19 330 LEU A O 1
ATOM 2572 N N . GLY A 1 331 ? -20.086 15.835 8.218 1.00 88.44 331 GLY A N 1
ATOM 2573 C CA . GLY A 1 331 ? -20.927 14.820 8.856 1.00 88.44 331 GLY A CA 1
ATOM 2574 C C . GLY A 1 331 ? -20.164 13.596 9.372 1.00 88.44 331 GLY A C 1
ATOM 2575 O O . GLY A 1 331 ? -20.801 12.672 9.874 1.00 88.44 331 GLY A O 1
ATOM 2576 N N . TYR A 1 332 ? -18.830 13.595 9.297 1.00 89.31 332 TYR A N 1
ATOM 2577 C CA . TYR A 1 332 ? -17.981 12.462 9.674 1.00 89.31 332 TYR A CA 1
ATOM 2578 C C . TYR A 1 332 ? -17.054 12.797 10.848 1.00 89.31 332 TYR A C 1
ATOM 2580 O O . TYR A 1 332 ? -16.649 13.945 11.034 1.00 89.31 332 TYR A O 1
ATOM 2588 N N . TYR A 1 333 ? -16.715 11.780 11.641 1.00 87.69 333 TYR A N 1
ATOM 2589 C CA . TYR A 1 333 ? -15.899 11.883 12.862 1.00 87.69 333 TYR A CA 1
ATOM 2590 C C . TYR A 1 333 ? -14.739 10.871 12.897 1.00 87.69 333 TYR A C 1
ATOM 2592 O O . TYR A 1 333 ? -14.069 10.717 13.917 1.00 87.69 333 TYR A O 1
ATOM 2600 N N . ASP A 1 334 ? -14.521 10.171 11.786 1.00 87.19 334 ASP A N 1
ATOM 2601 C CA . ASP A 1 334 ? -13.543 9.102 11.583 1.00 87.19 334 ASP A CA 1
ATOM 2602 C C . ASP A 1 334 ? -12.479 9.483 10.536 1.00 87.19 334 ASP A C 1
ATOM 2604 O O . ASP A 1 334 ? -11.867 8.612 9.914 1.00 87.19 334 ASP A O 1
ATOM 2608 N N . TRP A 1 335 ? -12.243 10.784 10.333 1.00 96.00 335 TRP A N 1
ATOM 2609 C CA . TRP A 1 335 ? -11.134 11.257 9.512 1.00 96.00 335 TRP A CA 1
ATOM 2610 C C . TRP A 1 335 ? -9.805 10.832 10.130 1.00 96.00 335 TRP A C 1
ATOM 2612 O O . TRP A 1 335 ? -9.597 10.915 11.343 1.00 96.00 335 TRP A O 1
ATOM 2622 N N . ARG A 1 336 ? -8.872 10.422 9.279 1.00 97.00 336 ARG A N 1
ATOM 2623 C CA . ARG A 1 336 ? -7.496 10.091 9.644 1.00 97.00 336 ARG A CA 1
ATOM 2624 C C . ARG A 1 336 ? -6.528 10.619 8.600 1.00 97.00 336 ARG A C 1
ATOM 2626 O O . ARG A 1 336 ? -6.893 10.871 7.452 1.00 97.00 336 ARG A O 1
ATOM 2633 N N . LEU A 1 337 ? -5.274 10.767 9.002 1.00 97.38 337 LEU A N 1
ATOM 2634 C CA . LEU A 1 337 ? -4.198 10.983 8.050 1.00 97.38 337 LEU A CA 1
ATOM 2635 C C . LEU A 1 337 ? -3.942 9.657 7.301 1.00 97.38 337 LEU A C 1
ATOM 2637 O O . LEU A 1 337 ? -3.788 8.620 7.961 1.00 97.38 337 LEU A O 1
ATOM 2641 N N . PRO A 1 338 ? -3.923 9.648 5.959 1.00 97.31 338 PRO A N 1
ATOM 2642 C CA . PRO A 1 338 ? -3.659 8.437 5.191 1.00 97.31 338 PRO A CA 1
ATOM 2643 C C . PRO A 1 338 ? -2.271 7.883 5.499 1.00 97.31 338 PRO A C 1
ATOM 2645 O O . PRO A 1 338 ? -1.319 8.633 5.737 1.00 97.31 338 PRO A O 1
ATOM 2648 N N . ASN A 1 339 ? -2.145 6.564 5.493 1.00 96.94 339 ASN A N 1
ATOM 2649 C CA . ASN A 1 339 ? -0.846 5.913 5.548 1.00 96.94 339 ASN A CA 1
ATOM 2650 C C . ASN A 1 339 ? -0.182 5.939 4.160 1.00 96.94 339 ASN A C 1
ATOM 2652 O O . ASN A 1 339 ? -0.787 6.319 3.152 1.00 96.94 339 ASN A O 1
ATOM 2656 N N . ARG A 1 340 ? 1.088 5.537 4.081 1.00 95.69 340 ARG A N 1
ATOM 2657 C CA . ARG A 1 340 ? 1.829 5.614 2.813 1.00 95.69 340 ARG A CA 1
ATOM 2658 C C . ARG A 1 340 ? 1.233 4.748 1.693 1.00 95.69 340 ARG A C 1
ATOM 2660 O O . ARG A 1 340 ? 1.319 5.138 0.534 1.00 95.69 340 ARG A O 1
ATOM 2667 N N . LYS A 1 341 ? 0.619 3.602 2.022 1.00 96.00 341 LYS A N 1
ATOM 2668 C CA . LYS A 1 341 ? 0.023 2.681 1.035 1.00 96.00 341 LYS A CA 1
ATOM 2669 C C . LYS A 1 341 ? -1.213 3.282 0.376 1.00 96.00 341 LYS A C 1
ATOM 2671 O O . LYS A 1 341 ? -1.457 3.052 -0.804 1.00 96.00 341 LYS A O 1
ATOM 2676 N N . GLU A 1 342 ? -1.949 4.100 1.111 1.00 96.75 342 GLU A N 1
ATOM 2677 C CA . GLU A 1 342 ? -3.136 4.785 0.603 1.00 96.75 342 GLU A CA 1
ATOM 2678 C C . GLU A 1 342 ? -2.773 5.902 -0.370 1.00 96.75 342 GLU A C 1
ATOM 2680 O O . GLU A 1 342 ? -3.374 5.983 -1.439 1.00 96.75 342 GLU A O 1
ATOM 2685 N N . PHE A 1 343 ? -1.739 6.697 -0.081 1.00 96.00 343 PHE A N 1
ATOM 2686 C CA . PHE A 1 343 ? -1.232 7.658 -1.065 1.00 96.00 343 PHE A CA 1
ATOM 2687 C C . PHE A 1 343 ? -0.597 6.984 -2.281 1.00 96.00 343 PHE A C 1
ATOM 2689 O O . PHE A 1 343 ? -0.871 7.410 -3.399 1.00 96.00 343 PHE A O 1
ATOM 2696 N N . GLU A 1 344 ? 0.191 5.916 -2.089 1.00 94.94 344 GLU A N 1
ATOM 2697 C CA . GLU A 1 344 ? 0.733 5.116 -3.202 1.00 94.94 344 GLU A CA 1
ATOM 2698 C C . GLU A 1 344 ? -0.383 4.657 -4.150 1.00 94.94 344 GLU A C 1
ATOM 2700 O O . GLU A 1 344 ? -0.201 4.680 -5.365 1.00 94.94 344 GLU A O 1
ATOM 2705 N N . SER A 1 345 ? -1.553 4.295 -3.611 1.00 95.50 345 SER A N 1
ATOM 2706 C CA . SER A 1 345 ? -2.685 3.847 -4.424 1.00 95.50 345 SER A CA 1
ATOM 2707 C C . SER A 1 345 ? -3.257 4.936 -5.340 1.00 95.50 345 SER A C 1
ATOM 2709 O O . SER A 1 345 ? -3.785 4.612 -6.404 1.00 95.50 345 SER A O 1
ATOM 2711 N N . LEU A 1 346 ? -3.146 6.221 -4.977 1.00 95.56 346 LEU A N 1
ATOM 2712 C CA . LEU A 1 346 ? -3.638 7.341 -5.786 1.00 95.56 346 LEU A CA 1
ATOM 2713 C C . LEU A 1 346 ? -2.730 7.679 -6.975 1.00 95.56 346 LEU A C 1
ATOM 2715 O O . LEU A 1 346 ? -3.190 8.346 -7.903 1.00 95.56 346 LEU A O 1
ATOM 2719 N N . THR A 1 347 ? -1.471 7.245 -6.963 1.00 96.12 347 THR A N 1
ATOM 2720 C CA . THR A 1 347 ? -0.472 7.674 -7.945 1.00 96.12 347 THR A CA 1
ATOM 2721 C C . THR A 1 347 ? -0.732 7.101 -9.341 1.00 96.12 347 THR A C 1
ATOM 2723 O O . THR A 1 347 ? -0.817 5.888 -9.529 1.00 96.12 347 THR A O 1
ATOM 2726 N N . ASP A 1 348 ? -0.764 7.979 -10.347 1.00 97.25 348 ASP A N 1
ATOM 2727 C CA . ASP A 1 348 ? -0.664 7.621 -11.765 1.00 97.25 348 ASP A CA 1
ATOM 2728 C C . ASP A 1 348 ? 0.727 7.996 -12.293 1.00 97.25 348 ASP A C 1
ATOM 2730 O O . ASP A 1 348 ? 1.012 9.162 -12.576 1.00 97.25 348 ASP A O 1
ATOM 2734 N N . PHE A 1 349 ? 1.599 6.999 -12.467 1.00 97.06 349 PHE A N 1
ATOM 2735 C CA . PHE A 1 349 ? 2.981 7.196 -12.919 1.00 97.06 349 PHE A CA 1
ATOM 2736 C C . PHE A 1 349 ? 3.100 7.558 -14.406 1.00 97.06 349 PHE A C 1
ATOM 2738 O O . PHE A 1 349 ? 4.207 7.852 -14.872 1.00 97.06 349 PHE A O 1
ATOM 2745 N N . SER A 1 350 ? 1.994 7.559 -15.161 1.00 96.38 350 SER A N 1
ATOM 2746 C CA . SER A 1 350 ? 1.929 8.138 -16.511 1.00 96.38 350 SER A CA 1
ATOM 2747 C C . SER A 1 350 ? 1.676 9.648 -16.502 1.00 96.38 350 SER A C 1
ATOM 2749 O O . SER A 1 350 ? 1.770 10.303 -17.547 1.00 96.38 350 SER A O 1
ATOM 2751 N N . LYS A 1 351 ? 1.358 10.210 -15.333 1.00 95.88 351 LYS A N 1
ATOM 2752 C CA . LYS A 1 351 ? 1.034 11.619 -15.139 1.00 95.88 351 LYS A CA 1
ATOM 2753 C C . LYS A 1 351 ? 2.132 12.327 -14.369 1.00 95.88 351 LYS A C 1
ATOM 2755 O O . LYS A 1 351 ? 3.027 11.740 -13.769 1.00 95.88 351 LYS A O 1
ATOM 2760 N N . TYR A 1 352 ? 2.080 13.641 -14.471 1.00 93.50 352 TYR A N 1
ATOM 2761 C CA . TYR A 1 352 ? 2.965 14.547 -13.778 1.00 93.50 352 TYR A CA 1
ATOM 2762 C C . TYR A 1 352 ? 2.219 15.857 -13.596 1.00 93.50 352 TYR A C 1
ATOM 2764 O O . TYR A 1 352 ? 1.598 16.358 -14.535 1.00 93.50 352 TYR A O 1
ATOM 2772 N N . ASN A 1 353 ? 2.357 16.420 -12.408 1.00 91.25 353 ASN A N 1
ATOM 2773 C CA . ASN A 1 353 ? 1.875 17.732 -12.040 1.00 91.25 353 ASN A CA 1
ATOM 2774 C C . ASN A 1 353 ? 0.349 17.953 -12.185 1.00 91.25 353 ASN A C 1
ATOM 2776 O O . ASN A 1 353 ? -0.063 18.806 -12.977 1.00 91.25 353 ASN A O 1
ATOM 2780 N N . PRO A 1 354 ? -0.491 17.242 -11.408 1.00 93.25 354 PRO A N 1
ATOM 2781 C CA . PRO A 1 354 ? -0.141 16.208 -10.428 1.00 93.25 354 PRO A CA 1
ATOM 2782 C C . PRO A 1 354 ? -0.045 14.800 -11.049 1.00 93.25 354 PRO A C 1
ATOM 2784 O O . PRO A 1 354 ? -0.578 14.531 -12.125 1.00 93.25 354 PRO A O 1
ATOM 2787 N N . ALA A 1 355 ? 0.629 13.882 -10.360 1.00 95.19 355 ALA A N 1
ATOM 2788 C CA . ALA A 1 355 ? 0.708 12.459 -10.692 1.00 95.19 355 ALA A CA 1
ATOM 2789 C C . ALA A 1 355 ? -0.535 11.695 -10.198 1.00 95.19 355 ALA A C 1
ATOM 2791 O O . ALA A 1 355 ? -0.437 10.721 -9.459 1.00 95.19 355 ALA A O 1
ATOM 2792 N N . LEU A 1 356 ? -1.718 12.175 -10.581 1.00 95.75 356 LEU A N 1
ATOM 2793 C CA . LEU A 1 356 ? -3.017 11.573 -10.274 1.00 95.75 356 LEU A CA 1
ATOM 2794 C C . LEU A 1 356 ? -3.746 11.216 -11.578 1.00 95.75 356 LEU A C 1
ATOM 2796 O O . LEU A 1 356 ? -3.497 11.869 -12.599 1.00 95.75 356 LEU A O 1
ATOM 2800 N N . PRO A 1 357 ? -4.678 10.244 -11.569 1.00 95.00 357 PRO A N 1
ATOM 2801 C CA . PRO A 1 357 ? -5.502 9.945 -12.735 1.00 95.00 357 PRO A CA 1
ATOM 2802 C C . PRO A 1 357 ? -6.221 11.196 -13.249 1.00 95.00 357 PRO A C 1
ATOM 2804 O O . PRO A 1 357 ? -6.674 12.032 -12.474 1.00 95.00 357 PRO A O 1
ATOM 2807 N N . GLY A 1 358 ? -6.344 11.345 -14.569 1.00 91.44 358 GLY A N 1
ATOM 2808 C CA . GLY A 1 358 ? -6.879 12.579 -15.168 1.00 91.44 358 GLY A CA 1
ATOM 2809 C C . GLY A 1 358 ? -8.335 12.907 -14.799 1.00 91.44 358 GLY A C 1
ATOM 2810 O O . GLY A 1 358 ? -8.775 14.032 -15.014 1.00 91.44 358 GLY A O 1
ATOM 2811 N N . ASP A 1 359 ? -9.072 11.939 -14.259 1.00 91.50 359 ASP A N 1
ATOM 2812 C CA . ASP A 1 359 ? -10.454 12.023 -13.790 1.00 91.50 359 ASP A CA 1
ATOM 2813 C C . ASP A 1 359 ? -10.562 12.051 -12.252 1.00 91.50 359 ASP A C 1
ATOM 2815 O O . ASP A 1 359 ? -11.591 11.667 -11.708 1.00 91.50 359 ASP A O 1
ATOM 2819 N N . HIS A 1 360 ? -9.527 12.511 -11.537 1.00 93.44 360 HIS A N 1
ATOM 2820 C CA . HIS A 1 360 ? -9.436 12.410 -10.072 1.00 93.44 360 HIS A CA 1
ATOM 2821 C C . HIS A 1 360 ? -10.481 13.190 -9.253 1.00 93.44 360 HIS A C 1
ATOM 2823 O O . HIS A 1 360 ? -10.616 12.942 -8.061 1.00 93.44 360 HIS A O 1
ATOM 2829 N N . LEU A 1 361 ? -11.206 14.146 -9.843 1.00 96.44 361 LEU A N 1
ATOM 2830 C CA . LEU A 1 361 ? -12.242 14.995 -9.209 1.00 96.44 361 LEU A CA 1
ATOM 2831 C C . LEU A 1 361 ? -11.802 15.860 -8.002 1.00 96.44 361 LEU A C 1
ATOM 2833 O O . LEU A 1 361 ? -12.541 16.762 -7.609 1.00 96.44 361 LEU A O 1
ATOM 2837 N N . PHE A 1 362 ? -10.615 15.636 -7.433 1.00 96.69 362 PHE A N 1
ATOM 2838 C CA . PHE A 1 362 ? -10.041 16.462 -6.367 1.00 96.69 362 PHE A CA 1
ATOM 2839 C C . PHE A 1 362 ? -9.775 17.904 -6.805 1.00 96.69 362 PHE A C 1
ATOM 2841 O O . PHE A 1 362 ? -9.334 18.164 -7.928 1.00 96.69 362 PHE A O 1
ATOM 2848 N N . SER A 1 363 ? -9.991 18.841 -5.890 1.00 94.56 363 SER A N 1
ATOM 2849 C CA . SER A 1 363 ? -9.604 20.242 -6.028 1.00 94.56 363 SER A CA 1
ATOM 2850 C C . SER A 1 363 ? -8.349 20.528 -5.200 1.00 94.56 363 SER A C 1
ATOM 2852 O O . SER A 1 363 ? -7.943 19.700 -4.388 1.00 94.56 363 SER A O 1
ATOM 2854 N N . THR A 1 364 ? -7.701 21.671 -5.470 1.00 90.62 364 THR A N 1
ATOM 2855 C CA . THR A 1 364 ? -6.564 22.230 -4.693 1.00 90.62 364 THR A CA 1
ATOM 2856 C C . THR A 1 364 ? -5.353 21.307 -4.480 1.00 90.62 364 THR A C 1
ATOM 2858 O O . THR A 1 364 ? -4.467 21.627 -3.687 1.00 90.62 364 THR A O 1
ATOM 2861 N N . VAL A 1 365 ? -5.256 20.212 -5.241 1.00 90.38 365 VAL A N 1
ATOM 2862 C CA . VAL A 1 365 ? -4.063 19.359 -5.287 1.00 90.38 365 VAL A CA 1
ATOM 2863 C C . VAL A 1 365 ? -2.856 20.212 -5.678 1.00 90.38 365 VAL A C 1
ATOM 2865 O O . VAL A 1 365 ? -2.923 20.999 -6.631 1.00 90.38 365 VAL A O 1
ATOM 2868 N N . HIS A 1 366 ? -1.750 20.071 -4.945 1.00 84.31 366 HIS A N 1
ATOM 2869 C CA . HIS A 1 366 ? -0.530 20.816 -5.241 1.00 84.31 366 HIS A CA 1
ATOM 2870 C C . HIS A 1 366 ? -0.057 20.560 -6.683 1.00 84.31 366 HIS A C 1
ATOM 2872 O O . HIS A 1 366 ? 0.009 19.426 -7.157 1.00 84.31 366 HIS A O 1
ATOM 2878 N N . SER A 1 367 ? 0.253 21.645 -7.396 1.00 77.62 367 SER A N 1
ATOM 2879 C CA . SER A 1 367 ? 0.755 21.622 -8.772 1.00 77.62 367 SER A CA 1
ATOM 2880 C C . SER A 1 367 ? 1.690 22.809 -9.051 1.00 77.62 367 SER A C 1
ATOM 2882 O O . SER A 1 367 ? 1.685 23.810 -8.334 1.00 77.62 367 SER A O 1
ATOM 2884 N N . LEU A 1 368 ? 2.580 22.662 -10.041 1.00 71.88 368 LEU A N 1
ATOM 2885 C CA . LEU A 1 368 ? 3.650 23.585 -10.394 1.00 71.88 368 LEU A CA 1
ATOM 2886 C C . LEU A 1 368 ? 3.152 24.622 -11.411 1.00 71.88 368 LEU A C 1
ATOM 2888 O O . LEU A 1 368 ? 2.419 24.253 -12.335 1.00 71.88 368 LEU A O 1
ATOM 2892 N N . PRO A 1 369 ? 3.651 25.873 -11.325 1.00 63.78 369 PRO A N 1
ATOM 2893 C CA . PRO A 1 369 ? 4.602 26.347 -10.313 1.00 63.78 369 PRO A CA 1
ATOM 2894 C C . PRO A 1 369 ? 3.941 26.435 -8.931 1.00 63.78 369 PRO A C 1
ATOM 2896 O O . PRO A 1 369 ? 2.846 26.984 -8.818 1.00 63.78 369 PRO A O 1
ATOM 2899 N N . ALA A 1 370 ? 4.601 25.888 -7.900 1.00 58.00 370 ALA A N 1
ATOM 2900 C CA . ALA A 1 370 ? 4.076 25.938 -6.541 1.00 58.00 370 ALA A CA 1
ATOM 2901 C C . ALA A 1 370 ? 3.929 27.420 -6.162 1.00 58.00 370 ALA A C 1
ATOM 2903 O O . ALA A 1 370 ? 4.861 28.202 -6.404 1.00 58.00 370 ALA A O 1
ATOM 2904 N N . PRO A 1 371 ? 2.782 27.862 -5.625 1.00 52.78 371 PRO A N 1
ATOM 2905 C CA . PRO A 1 371 ? 2.676 29.216 -5.117 1.00 52.78 371 PRO A CA 1
ATOM 2906 C C . PRO A 1 371 ? 3.692 29.387 -3.980 1.00 52.78 371 PRO A C 1
ATOM 2908 O O . PRO A 1 371 ? 3.570 28.790 -2.915 1.00 52.78 371 PRO A O 1
ATOM 2911 N N . ALA A 1 372 ? 4.746 30.168 -4.219 1.00 52.03 372 ALA A N 1
ATOM 2912 C CA . ALA A 1 372 ? 5.764 30.435 -3.211 1.00 52.03 372 ALA A CA 1
ATOM 2913 C C . ALA A 1 372 ? 5.174 31.213 -2.010 1.00 52.03 372 ALA A C 1
ATOM 2915 O O . ALA A 1 372 ? 4.420 32.164 -2.241 1.00 52.03 372 ALA A O 1
ATOM 2916 N N . PRO A 1 373 ? 5.593 30.950 -0.754 1.00 54.03 373 PRO A N 1
ATOM 2917 C CA . PRO A 1 373 ? 6.122 29.702 -0.202 1.00 54.03 373 PRO A CA 1
ATOM 2918 C C . PRO A 1 373 ? 4.980 28.857 0.402 1.00 54.03 373 PRO A C 1
ATOM 2920 O O . PRO A 1 373 ? 4.245 29.332 1.270 1.00 54.03 373 PRO A O 1
ATOM 2923 N N . GLY A 1 374 ? 4.852 27.605 -0.035 1.00 52.97 374 GLY A N 1
ATOM 2924 C CA . GLY A 1 374 ? 3.880 26.631 0.462 1.00 52.97 374 GLY A CA 1
ATOM 2925 C C . GLY A 1 374 ? 4.515 25.242 0.607 1.00 52.97 374 GLY A C 1
ATOM 2926 O O . GLY A 1 374 ? 5.626 25.043 0.120 1.00 52.97 374 GLY A O 1
ATOM 2927 N N . PRO A 1 375 ? 3.853 24.315 1.315 1.00 61.94 375 PRO A N 1
ATOM 2928 C CA . PRO A 1 375 ? 4.328 22.946 1.462 1.00 61.94 375 PRO A CA 1
ATOM 2929 C C . PRO A 1 375 ? 4.287 22.218 0.119 1.00 61.94 375 PRO A C 1
ATOM 2931 O O . PRO A 1 375 ? 3.299 22.321 -0.603 1.00 61.94 375 PRO A O 1
ATOM 2934 N N . ASP A 1 376 ? 5.331 21.462 -0.199 1.00 77.38 376 ASP A N 1
ATOM 2935 C CA . ASP A 1 376 ? 5.408 20.687 -1.441 1.00 77.38 376 ASP A CA 1
ATOM 2936 C C . ASP A 1 376 ? 4.799 19.281 -1.283 1.00 77.38 376 ASP A C 1
ATOM 2938 O O . ASP A 1 376 ? 4.428 18.645 -2.275 1.00 77.38 376 ASP A O 1
ATOM 2942 N N . TYR A 1 377 ? 4.613 18.820 -0.042 1.00 88.62 377 TYR A N 1
ATOM 2943 C CA . TYR A 1 377 ? 4.197 17.457 0.264 1.00 88.62 377 TYR A CA 1
ATOM 2944 C C . TYR A 1 377 ? 2.878 17.389 1.034 1.00 88.62 377 TYR A C 1
ATOM 2946 O O . TYR A 1 377 ? 2.369 18.376 1.578 1.00 88.62 377 TYR A O 1
ATOM 2954 N N . TYR A 1 378 ? 2.337 16.175 1.083 1.00 93.88 378 TYR A N 1
ATOM 2955 C CA . TYR A 1 378 ? 1.268 15.767 1.979 1.00 93.88 378 TYR A CA 1
ATOM 2956 C C . TYR A 1 378 ? 1.814 14.814 3.034 1.00 93.88 378 TYR A C 1
ATOM 2958 O O . TYR A 1 378 ? 2.465 13.825 2.696 1.00 93.88 378 TYR A O 1
ATOM 2966 N N . TRP A 1 379 ? 1.530 15.071 4.308 1.00 95.31 379 TRP A N 1
ATOM 2967 C CA . TRP A 1 379 ? 1.925 14.148 5.367 1.00 95.31 379 TRP A CA 1
ATOM 2968 C C . TRP A 1 379 ? 1.211 12.809 5.240 1.00 95.31 379 TRP A C 1
ATOM 2970 O O . TRP A 1 379 ? 0.003 12.768 5.019 1.00 95.31 379 TRP A O 1
ATOM 2980 N N . THR A 1 380 ? 1.937 11.722 5.492 1.00 96.38 380 THR A N 1
ATOM 2981 C CA . THR A 1 380 ? 1.327 10.422 5.790 1.00 96.38 380 THR A CA 1
ATOM 2982 C C . THR A 1 380 ? 1.380 10.140 7.294 1.00 96.38 380 THR A C 1
ATOM 2984 O O . THR A 1 380 ? 2.200 10.708 8.024 1.00 96.38 380 THR A O 1
ATOM 2987 N N . SER A 1 381 ? 0.531 9.239 7.784 1.00 96.25 381 SER A N 1
ATOM 2988 C CA . SER A 1 381 ? 0.576 8.748 9.169 1.00 96.25 381 SER A CA 1
ATOM 2989 C C . SER A 1 381 ? 1.710 7.749 9.422 1.00 96.25 381 SER A C 1
ATOM 2991 O O . SER A 1 381 ? 1.988 7.423 10.580 1.00 96.25 381 SER A O 1
ATOM 2993 N N . THR A 1 382 ? 2.392 7.285 8.369 1.00 95.81 382 THR A N 1
ATOM 2994 C CA . THR A 1 382 ? 3.458 6.285 8.460 1.00 95.81 382 THR A CA 1
ATOM 2995 C C . THR A 1 382 ? 4.795 6.936 8.814 1.00 95.81 382 THR A C 1
ATOM 2997 O O . THR A 1 382 ? 5.306 7.813 8.119 1.00 95.81 382 THR A O 1
ATOM 3000 N N . THR A 1 383 ? 5.413 6.459 9.888 1.00 93.81 383 THR A N 1
ATOM 3001 C CA . THR A 1 383 ? 6.760 6.845 10.314 1.00 93.81 383 THR A CA 1
ATOM 3002 C C . THR A 1 383 ? 7.812 6.176 9.433 1.00 93.81 383 THR A C 1
ATOM 3004 O O . THR A 1 383 ? 7.715 4.989 9.121 1.00 93.81 383 THR A O 1
ATOM 3007 N N . HIS A 1 384 ? 8.844 6.930 9.059 1.00 91.06 384 HIS A N 1
ATOM 3008 C CA . HIS A 1 384 ? 10.007 6.395 8.359 1.00 91.06 384 HIS A CA 1
ATOM 3009 C C . HIS A 1 384 ? 11.024 5.876 9.383 1.00 91.06 384 HIS A C 1
ATOM 3011 O O . HIS A 1 384 ? 11.401 6.595 10.306 1.00 91.06 384 HIS A O 1
ATOM 3017 N N . THR A 1 385 ? 11.468 4.623 9.263 1.00 78.94 385 THR A N 1
ATOM 3018 C CA . THR A 1 385 ? 12.259 3.969 10.327 1.00 78.94 385 THR A CA 1
ATOM 3019 C C . THR A 1 385 ? 13.702 4.442 10.468 1.00 78.94 385 THR A C 1
ATOM 3021 O O . THR A 1 385 ? 14.353 4.057 11.438 1.00 78.94 385 THR A O 1
ATOM 3024 N N . ALA A 1 386 ? 14.245 5.221 9.528 1.00 65.50 386 ALA A N 1
ATOM 3025 C CA . ALA A 1 386 ? 15.648 5.628 9.610 1.00 65.50 386 ALA A CA 1
ATOM 3026 C C . ALA A 1 386 ? 15.885 6.763 10.618 1.00 65.50 386 ALA A C 1
ATOM 3028 O O . ALA A 1 386 ? 16.948 6.790 11.231 1.00 65.50 386 ALA A O 1
ATOM 3029 N N . ASN A 1 387 ? 14.919 7.672 10.806 1.00 69.25 387 ASN A N 1
ATOM 3030 C CA . ASN A 1 387 ? 15.091 8.932 11.542 1.00 69.25 387 ASN A CA 1
ATOM 3031 C C . ASN A 1 387 ? 13.803 9.350 12.285 1.00 69.25 387 ASN A C 1
ATOM 3033 O O . ASN A 1 387 ? 12.778 8.682 12.203 1.00 69.25 387 ASN A O 1
ATOM 3037 N N . ASN A 1 388 ? 13.821 10.492 12.990 1.00 82.94 388 ASN A N 1
ATOM 3038 C CA . ASN A 1 388 ? 12.606 11.152 13.504 1.00 82.94 388 ASN A CA 1
ATOM 3039 C C . ASN A 1 388 ? 11.793 11.805 12.359 1.00 82.94 388 ASN A C 1
ATOM 3041 O O . ASN A 1 388 ? 11.493 13.003 12.389 1.00 82.94 388 ASN A O 1
ATOM 3045 N N . SER A 1 389 ? 11.494 11.014 11.332 1.00 89.31 389 SER A N 1
ATOM 3046 C CA . SER A 1 389 ? 10.867 11.419 10.077 1.00 89.31 389 SER A CA 1
ATOM 3047 C C . SER A 1 389 ? 9.577 10.632 9.850 1.00 89.31 389 SER A C 1
ATOM 3049 O O . SER A 1 389 ? 9.380 9.546 10.398 1.00 89.31 389 SER A O 1
ATOM 3051 N N . ALA A 1 390 ? 8.673 11.187 9.058 1.00 92.69 390 ALA A N 1
ATOM 3052 C CA . ALA A 1 390 ? 7.520 10.485 8.514 1.00 92.69 390 ALA A CA 1
ATOM 3053 C C . ALA A 1 390 ? 7.647 10.415 6.994 1.00 92.69 390 ALA A C 1
ATOM 3055 O O . ALA A 1 390 ? 8.383 11.194 6.390 1.00 92.69 390 ALA A O 1
ATOM 3056 N N . TRP A 1 391 ? 6.934 9.479 6.381 1.00 93.75 391 TRP A N 1
ATOM 3057 C CA . TRP A 1 391 ? 6.764 9.502 4.937 1.00 93.75 391 TRP A CA 1
ATOM 3058 C C . TRP A 1 391 ? 5.876 10.687 4.549 1.00 93.75 391 TRP A C 1
ATOM 3060 O O . TRP A 1 391 ? 4.866 10.952 5.215 1.00 93.75 391 TRP A O 1
ATOM 3070 N N . ALA A 1 392 ? 6.228 11.364 3.462 1.00 92.62 392 ALA A N 1
ATOM 3071 C CA . ALA A 1 392 ? 5.453 12.449 2.878 1.00 92.62 392 ALA A CA 1
ATOM 3072 C C . ALA A 1 392 ? 5.293 12.240 1.364 1.00 92.62 392 ALA A C 1
ATOM 3074 O O . ALA A 1 392 ? 6.224 11.821 0.673 1.00 92.62 392 ALA A O 1
ATOM 3075 N N . TYR A 1 393 ? 4.089 12.496 0.858 1.00 93.75 393 TYR A N 1
ATOM 3076 C CA . TYR A 1 393 ? 3.702 12.281 -0.532 1.00 93.75 393 TYR A CA 1
ATOM 3077 C C . TYR A 1 393 ? 3.897 13.543 -1.372 1.00 93.75 393 TYR A C 1
ATOM 3079 O O . TYR A 1 393 ? 3.303 14.588 -1.105 1.00 93.75 393 TYR A O 1
ATOM 3087 N N . PHE A 1 394 ? 4.702 13.427 -2.423 1.00 91.31 394 PHE A N 1
ATOM 3088 C CA . PHE A 1 394 ? 5.003 14.492 -3.368 1.00 91.31 394 PHE A CA 1
ATOM 3089 C C . PHE A 1 394 ? 4.111 14.373 -4.605 1.00 91.31 394 PHE A C 1
ATOM 3091 O O . PHE A 1 394 ? 4.449 13.715 -5.592 1.00 91.31 394 PHE A O 1
ATOM 3098 N N . SER A 1 395 ? 2.956 15.035 -4.567 1.00 90.62 395 SER A N 1
ATOM 3099 C CA . SER A 1 395 ? 1.903 14.892 -5.587 1.00 90.62 395 SER A CA 1
ATOM 3100 C C . SER A 1 395 ? 2.306 15.256 -7.021 1.00 90.62 395 SER A C 1
ATOM 3102 O O . SER A 1 395 ? 1.628 14.855 -7.961 1.00 90.62 395 SER A O 1
ATOM 3104 N N . PHE A 1 396 ? 3.408 15.977 -7.230 1.00 88.69 396 PHE A N 1
ATOM 3105 C CA . PHE A 1 396 ? 3.860 16.385 -8.560 1.00 88.69 396 PHE A CA 1
ATOM 3106 C C . PHE A 1 396 ? 4.327 15.207 -9.413 1.00 88.69 396 PHE A C 1
ATOM 3108 O O . PHE A 1 396 ? 4.018 15.144 -10.597 1.00 88.69 396 PHE A O 1
ATOM 3115 N N . GLU A 1 397 ? 5.066 14.271 -8.829 1.00 88.62 397 GLU A N 1
ATOM 3116 C CA . GLU A 1 397 ? 5.552 13.071 -9.525 1.00 88.62 397 GLU A CA 1
ATOM 3117 C C . GLU A 1 397 ? 5.115 11.771 -8.846 1.00 88.62 397 GLU A C 1
ATOM 3119 O O . GLU A 1 397 ? 5.395 10.698 -9.366 1.00 88.62 397 GLU A O 1
ATOM 3124 N N . GLY A 1 398 ? 4.401 11.863 -7.724 1.00 89.88 398 GLY A N 1
ATOM 3125 C CA . GLY A 1 398 ? 3.851 10.717 -7.015 1.00 89.88 398 GLY A CA 1
ATOM 3126 C C . GLY A 1 398 ? 4.867 9.992 -6.136 1.00 89.88 398 GLY A C 1
ATOM 3127 O O . GLY A 1 398 ? 4.643 8.836 -5.785 1.00 89.88 398 GLY A O 1
ATOM 3128 N N . SER A 1 399 ? 5.997 10.635 -5.810 1.00 89.69 399 SER A N 1
ATOM 3129 C CA . SER A 1 399 ? 7.050 10.054 -4.974 1.00 89.69 399 SER A CA 1
ATOM 3130 C C . SER A 1 399 ? 6.730 10.131 -3.482 1.00 89.69 399 SER A C 1
ATOM 3132 O O . SER A 1 399 ? 6.016 11.021 -3.024 1.00 89.69 399 SER A O 1
ATOM 3134 N N . LEU A 1 400 ? 7.269 9.181 -2.716 1.00 89.75 400 LEU A N 1
ATOM 3135 C CA . LEU A 1 400 ? 7.270 9.214 -1.256 1.00 89.75 400 LEU A CA 1
ATOM 3136 C C . LEU A 1 400 ? 8.689 9.491 -0.771 1.00 89.75 400 LEU A C 1
ATOM 3138 O O . LEU A 1 400 ? 9.613 8.740 -1.097 1.00 89.75 400 LEU A O 1
ATOM 3142 N N . GLN A 1 401 ? 8.832 10.561 0.004 1.00 87.19 401 GLN A N 1
ATOM 3143 C CA . GLN A 1 401 ? 10.093 11.012 0.591 1.00 87.19 401 GLN A CA 1
ATOM 3144 C C . GLN A 1 401 ? 10.037 10.904 2.115 1.00 87.19 401 GLN A C 1
ATOM 3146 O O . GLN A 1 401 ? 8.951 10.840 2.701 1.00 87.19 401 GLN A O 1
ATOM 3151 N N . ASP A 1 402 ? 11.198 10.875 2.763 1.00 88.25 402 ASP A N 1
ATOM 3152 C CA . ASP A 1 402 ? 11.290 11.029 4.208 1.00 88.25 402 ASP A CA 1
ATOM 3153 C C . ASP A 1 402 ? 11.375 12.511 4.585 1.00 88.25 402 ASP A C 1
ATOM 3155 O O . ASP A 1 402 ? 12.279 13.224 4.163 1.00 88.25 402 ASP A O 1
ATOM 3159 N N . GLU A 1 403 ? 10.448 12.968 5.423 1.00 87.62 403 GLU A N 1
ATOM 3160 C CA . GLU A 1 403 ? 10.404 14.352 5.895 1.00 87.62 403 GLU A CA 1
ATOM 3161 C C . GLU A 1 403 ? 10.460 14.405 7.423 1.00 87.62 403 GLU A C 1
ATOM 3163 O O . GLU A 1 403 ? 9.828 13.613 8.132 1.00 87.62 403 GLU A O 1
ATOM 3168 N N . PHE A 1 404 ? 11.250 15.333 7.964 1.00 87.75 404 PHE A N 1
ATOM 3169 C CA . PHE A 1 404 ? 11.459 15.439 9.410 1.00 87.75 404 PHE A CA 1
ATOM 3170 C C . PHE A 1 404 ? 10.182 15.882 10.129 1.00 87.75 404 PHE A C 1
ATOM 3172 O O . PHE A 1 404 ? 9.606 16.922 9.816 1.00 87.75 404 PHE A O 1
ATOM 3179 N N . LYS A 1 405 ? 9.796 15.159 11.190 1.00 86.81 405 LYS A N 1
ATOM 3180 C CA . LYS A 1 405 ? 8.551 15.429 11.935 1.00 86.81 405 LYS A CA 1
ATOM 3181 C C . LYS A 1 405 ? 8.536 16.790 12.642 1.00 86.81 405 LYS A C 1
ATOM 3183 O O . LYS A 1 405 ? 7.471 17.370 12.847 1.00 86.81 405 LYS A O 1
ATOM 3188 N N . SER A 1 406 ? 9.701 17.278 13.080 1.00 73.44 406 SER A N 1
ATOM 3189 C CA . SER A 1 406 ? 9.836 18.534 13.828 1.00 73.44 406 SER A CA 1
ATOM 3190 C C . SER A 1 406 ? 10.105 19.720 12.899 1.00 73.44 406 SER A C 1
ATOM 3192 O O . SER A 1 406 ? 11.079 19.693 12.149 1.00 73.44 406 SER A O 1
ATOM 3194 N N . GLY A 1 407 ? 9.274 20.764 13.021 1.00 55.56 407 GLY A N 1
ATOM 3195 C CA . GLY A 1 407 ? 9.144 21.930 12.133 1.00 55.56 407 GLY A CA 1
ATOM 3196 C C . GLY A 1 407 ? 10.388 22.793 11.884 1.00 55.56 407 GLY A C 1
ATOM 3197 O O . GLY A 1 407 ? 10.417 23.975 12.228 1.00 55.56 407 GLY A O 1
ATOM 3198 N N . SER A 1 408 ? 11.372 22.239 11.178 1.00 50.81 408 SER A N 1
ATOM 3199 C CA . SER A 1 408 ? 12.172 23.012 10.227 1.00 50.81 408 SER A CA 1
ATOM 3200 C C . SER A 1 408 ? 11.229 23.737 9.253 1.00 50.81 408 SER A C 1
ATOM 3202 O O . SER A 1 408 ? 10.110 23.289 9.020 1.00 50.81 408 SER A O 1
ATOM 3204 N N . VAL A 1 409 ? 11.671 24.833 8.633 1.00 52.28 409 VAL A N 1
ATOM 3205 C CA . VAL A 1 409 ? 10.938 25.497 7.532 1.00 52.28 409 VAL A CA 1
ATOM 3206 C C . VAL A 1 409 ? 10.605 24.508 6.393 1.00 52.28 409 VAL A C 1
ATOM 3208 O O . VAL A 1 409 ? 9.672 24.746 5.639 1.00 52.28 409 VAL A O 1
ATOM 3211 N N . THR A 1 410 ? 11.325 23.383 6.321 1.00 54.84 410 THR A N 1
ATOM 3212 C CA . THR A 1 410 ? 11.113 22.254 5.400 1.00 54.84 410 THR A CA 1
ATOM 3213 C C . THR A 1 410 ? 10.208 21.133 5.934 1.00 54.84 410 THR A C 1
ATOM 3215 O O . THR A 1 410 ? 9.897 20.240 5.176 1.00 54.84 410 THR A O 1
ATOM 3218 N N . GLY A 1 411 ? 9.807 21.141 7.211 1.00 57.59 411 GLY A N 1
ATOM 3219 C CA . GLY A 1 411 ? 9.010 20.077 7.853 1.00 57.59 411 GLY A CA 1
ATOM 3220 C C . GLY A 1 411 ? 7.593 20.529 8.201 1.00 57.59 411 GLY A C 1
ATOM 3221 O O . GLY A 1 411 ? 7.072 20.195 9.269 1.00 57.59 411 GLY A O 1
ATOM 3222 N N . LYS A 1 412 ? 7.012 21.394 7.366 1.00 80.31 412 LYS A N 1
ATOM 3223 C CA . LYS A 1 412 ? 5.598 21.749 7.442 1.00 80.31 412 LYS A CA 1
ATOM 3224 C C . LYS A 1 412 ? 4.948 21.395 6.120 1.00 80.31 412 LYS A C 1
ATOM 3226 O O . LYS A 1 412 ? 5.238 22.073 5.145 1.00 80.31 412 LYS A O 1
ATOM 3231 N N . ASP A 1 413 ? 4.030 20.439 6.142 1.00 88.56 413 ASP A N 1
ATOM 3232 C CA . ASP A 1 413 ? 3.370 19.890 4.961 1.00 88.56 413 ASP A CA 1
ATOM 3233 C C . ASP A 1 413 ? 1.848 20.006 5.032 1.00 88.56 413 ASP A C 1
ATOM 3235 O O . ASP A 1 413 ? 1.276 20.404 6.058 1.00 88.56 413 ASP A O 1
ATOM 3239 N N . SER A 1 414 ? 1.191 19.728 3.908 1.00 92.50 414 SER A N 1
ATOM 3240 C CA . SER A 1 414 ? -0.265 19.731 3.818 1.00 92.50 414 SER A CA 1
ATOM 3241 C C . SER A 1 414 ? -0.865 18.463 4.417 1.00 92.50 414 SER A C 1
ATOM 3243 O O . SER A 1 414 ? -0.258 17.393 4.473 1.00 92.50 414 SER A O 1
ATOM 3245 N N . VAL A 1 415 ? -2.108 18.593 4.855 1.00 95.31 415 VAL A N 1
ATOM 3246 C CA . VAL A 1 415 ? -2.936 17.525 5.400 1.00 95.31 415 VAL A CA 1
ATOM 3247 C C . VAL A 1 415 ? -4.053 17.235 4.413 1.00 95.31 415 VAL A C 1
ATOM 3249 O O . VAL A 1 415 ? -4.836 18.133 4.108 1.00 95.31 415 VAL A O 1
ATOM 3252 N N . TRP A 1 416 ? -4.136 15.987 3.955 1.00 96.69 416 TRP A N 1
ATOM 3253 C CA . TRP A 1 416 ? -5.220 15.509 3.101 1.00 96.69 416 TRP A CA 1
ATOM 3254 C C . TRP A 1 416 ? -5.858 14.265 3.737 1.00 96.69 416 TRP A C 1
ATOM 3256 O O . TRP A 1 416 ? -5.343 13.159 3.578 1.00 96.69 416 TRP A O 1
ATOM 3266 N N . PRO A 1 417 ? -6.917 14.450 4.546 1.00 97.12 417 PRO A N 1
ATOM 3267 C CA . PRO A 1 417 ? -7.531 13.369 5.308 1.00 97.12 417 PRO A CA 1
ATOM 3268 C C . PRO A 1 417 ? -8.297 12.355 4.454 1.00 97.12 417 PRO A C 1
ATOM 3270 O O . PRO A 1 417 ? -8.918 12.694 3.441 1.00 97.12 417 PRO A O 1
ATOM 3273 N N . VAL A 1 418 ? -8.326 11.123 4.958 1.00 97.31 418 VAL A N 1
ATOM 3274 C CA . VAL A 1 418 ? -9.113 9.999 4.436 1.00 97.31 418 VAL A CA 1
ATOM 3275 C C . VAL A 1 418 ? -9.986 9.395 5.524 1.00 97.31 418 VAL A C 1
ATOM 3277 O O . VAL A 1 418 ? -9.749 9.611 6.713 1.00 97.31 418 VAL A O 1
ATOM 3280 N N . ARG A 1 419 ? -10.976 8.604 5.120 1.00 94.44 419 ARG A N 1
ATOM 3281 C CA . ARG A 1 419 ? -11.800 7.777 6.004 1.00 94.44 419 ARG A CA 1
ATOM 3282 C C . ARG A 1 419 ? -12.194 6.463 5.326 1.00 94.44 419 ARG A C 1
ATOM 3284 O O . ARG A 1 419 ? -12.075 6.314 4.109 1.00 94.44 419 ARG A O 1
ATOM 3291 N N . GLY A 1 420 ? -12.684 5.513 6.119 1.00 88.94 420 GLY A N 1
ATOM 3292 C CA . GLY A 1 420 ? -12.983 4.158 5.649 1.00 88.94 420 GLY A CA 1
ATOM 3293 C C . GLY A 1 420 ? -11.722 3.324 5.392 1.00 88.94 420 GLY A C 1
ATOM 3294 O O . GLY A 1 420 ? -10.692 3.526 6.041 1.00 88.94 420 GLY A O 1
ATOM 3295 N N . GLY A 1 421 ? -11.813 2.384 4.448 1.00 85.88 421 GLY A N 1
ATOM 3296 C CA . GLY A 1 421 ? -10.801 1.346 4.227 1.00 85.88 421 GLY A CA 1
ATOM 3297 C C . GLY A 1 421 ? -10.848 0.232 5.280 1.00 85.88 421 GLY A C 1
ATOM 3298 O O . GLY A 1 421 ? -11.705 0.226 6.166 1.00 85.88 421 GLY A O 1
ATOM 3299 N N . ILE A 1 422 ? -9.918 -0.722 5.187 1.00 84.50 422 ILE A N 1
ATOM 3300 C CA . ILE A 1 422 ? -9.758 -1.766 6.205 1.00 84.50 422 ILE A CA 1
ATOM 3301 C C . ILE A 1 422 ? -9.069 -1.145 7.414 1.00 84.50 422 ILE A C 1
ATOM 3303 O O . ILE A 1 422 ? -7.901 -0.777 7.350 1.00 84.50 422 ILE A O 1
ATOM 3307 N N . ILE A 1 423 ? -9.782 -1.036 8.524 1.00 81.06 423 ILE A N 1
ATOM 3308 C CA . ILE A 1 423 ? -9.217 -0.626 9.804 1.00 81.06 423 ILE A CA 1
ATOM 3309 C C . ILE A 1 423 ? -9.583 -1.735 10.779 1.00 81.06 423 ILE A C 1
ATOM 3311 O O . ILE A 1 423 ? -10.769 -1.987 11.004 1.00 81.06 423 ILE A O 1
ATOM 3315 N N . ASP A 1 424 ? -8.575 -2.419 11.326 1.00 68.44 424 ASP A N 1
ATOM 3316 C CA . ASP A 1 424 ? -8.822 -3.274 12.485 1.00 68.44 424 ASP A CA 1
ATOM 3317 C C . ASP A 1 424 ? -9.424 -2.364 13.570 1.00 68.44 424 ASP A C 1
ATOM 3319 O O . ASP A 1 424 ? -8.879 -1.281 13.808 1.00 68.44 424 ASP A O 1
ATOM 3323 N N . PRO A 1 425 ? -10.534 -2.743 14.226 1.00 65.88 425 PRO A N 1
ATOM 3324 C CA . PRO A 1 425 ? -11.075 -1.944 15.319 1.00 65.88 425 PRO A CA 1
ATOM 3325 C C . PRO A 1 425 ? -9.983 -1.632 16.357 1.00 65.88 425 PRO A C 1
ATOM 3327 O O . PRO A 1 425 ? -9.017 -2.382 16.468 1.00 65.88 425 PRO A O 1
ATOM 3330 N N . PRO A 1 426 ? -10.061 -0.526 17.108 1.00 67.31 426 PRO A N 1
ATOM 3331 C CA . PRO A 1 426 ? -9.009 -0.187 18.062 1.00 67.31 426 PRO A CA 1
ATOM 3332 C C . PRO A 1 426 ? -8.724 -1.346 19.029 1.00 67.31 426 PRO A C 1
ATOM 3334 O O . PRO A 1 426 ? -9.633 -2.077 19.421 1.00 67.31 426 PRO A O 1
ATOM 3337 N N . ILE A 1 427 ? -7.462 -1.493 19.445 1.00 74.12 427 ILE A N 1
ATOM 3338 C CA . ILE A 1 427 ? -7.107 -2.391 20.549 1.00 74.12 427 ILE A CA 1
ATOM 3339 C C . ILE A 1 427 ? -7.660 -1.784 21.843 1.00 74.12 427 ILE A C 1
ATOM 3341 O O . ILE A 1 427 ? -7.280 -0.683 22.239 1.00 74.12 427 ILE A O 1
ATOM 3345 N N . LEU A 1 428 ? -8.535 -2.516 22.525 1.00 79.31 428 LEU A N 1
ATOM 3346 C CA . LEU A 1 428 ? -9.272 -2.080 23.714 1.00 79.31 428 LEU A CA 1
ATOM 3347 C C . LEU A 1 428 ? -8.775 -2.738 25.006 1.00 79.31 428 LEU A C 1
ATOM 3349 O O . LEU A 1 428 ? -9.498 -2.784 25.998 1.00 79.31 428 LEU A O 1
ATOM 3353 N N . ASN A 1 429 ? -7.535 -3.231 25.021 1.00 79.00 429 ASN A N 1
ATOM 3354 C CA . ASN A 1 429 ? -6.943 -3.901 26.184 1.00 79.00 429 ASN A CA 1
ATOM 3355 C C . ASN A 1 429 ? -7.029 -3.077 27.478 1.00 79.00 429 ASN A C 1
ATOM 3357 O O . ASN A 1 429 ? -7.281 -3.636 28.539 1.00 79.00 429 ASN A O 1
ATOM 3361 N N . GLU A 1 430 ? -6.850 -1.756 27.399 1.00 78.12 430 GLU A N 1
ATOM 3362 C CA . GLU A 1 430 ? -6.914 -0.858 28.565 1.00 78.12 430 GLU A CA 1
ATOM 3363 C C . GLU A 1 430 ? -8.342 -0.679 29.112 1.00 78.12 430 GLU A C 1
ATOM 3365 O O . GLU A 1 430 ? -8.533 -0.220 30.238 1.00 78.12 430 GLU A O 1
ATOM 3370 N N . LEU A 1 431 ? -9.362 -1.045 28.330 1.00 81.19 431 LEU A N 1
ATOM 3371 C CA . LEU A 1 431 ? -10.765 -0.977 28.738 1.00 81.19 431 LEU A CA 1
ATOM 3372 C C . LEU A 1 431 ? -11.260 -2.277 29.364 1.00 81.19 431 LEU A C 1
ATOM 3374 O O . LEU A 1 431 ? -12.416 -2.333 29.781 1.00 81.19 431 LEU A O 1
ATOM 3378 N N . VAL A 1 432 ? -10.423 -3.314 29.444 1.00 83.56 432 VAL A N 1
ATOM 3379 C CA . VAL A 1 432 ? -10.826 -4.618 29.961 1.00 83.56 432 VAL A CA 1
ATOM 3380 C C . VAL A 1 432 ? -9.869 -5.127 31.027 1.00 83.56 432 VAL A C 1
ATOM 3382 O O . VAL A 1 432 ? -8.659 -5.229 30.843 1.00 83.56 432 VAL A O 1
ATOM 3385 N N . HIS A 1 433 ? -10.441 -5.519 32.159 1.00 84.62 433 HIS A N 1
ATOM 3386 C CA . HIS A 1 433 ? -9.731 -6.202 33.223 1.00 84.62 433 HIS A CA 1
ATOM 3387 C C . HIS A 1 433 ? -9.875 -7.716 33.085 1.00 84.62 433 HIS A C 1
ATOM 3389 O O . HIS A 1 433 ? -10.971 -8.232 32.873 1.00 84.62 433 HIS A O 1
ATOM 3395 N N . VAL A 1 434 ? -8.770 -8.434 33.280 1.00 83.19 434 VAL A N 1
ATOM 3396 C CA . VAL A 1 434 ? -8.775 -9.895 33.391 1.00 83.19 434 VAL A CA 1
ATOM 3397 C C . VAL A 1 434 ? -8.543 -10.286 34.839 1.00 83.19 434 VAL A C 1
ATOM 3399 O O . VAL A 1 434 ? -7.490 -9.979 35.407 1.00 83.19 434 VAL A O 1
ATOM 3402 N N . ASP A 1 435 ? -9.506 -11.002 35.416 1.00 77.56 435 ASP A N 1
ATOM 3403 C CA . ASP A 1 435 ? -9.396 -11.529 36.774 1.00 77.56 435 ASP A CA 1
ATOM 3404 C C . ASP A 1 435 ? -8.412 -12.709 36.793 1.00 77.56 435 ASP A C 1
ATOM 3406 O O . ASP A 1 435 ? -8.730 -13.840 36.413 1.00 77.56 435 ASP A O 1
ATOM 3410 N N . ARG A 1 436 ? -7.177 -12.419 37.211 1.00 75.00 436 ARG A N 1
ATOM 3411 C CA . ARG A 1 436 ? -6.053 -13.365 37.152 1.00 75.00 436 ARG A CA 1
ATOM 3412 C C . ARG A 1 436 ? -6.260 -14.596 38.022 1.00 75.00 436 ARG A C 1
ATOM 3414 O O . ARG A 1 436 ? -5.764 -15.667 37.674 1.00 75.00 436 ARG A O 1
ATOM 3421 N N . ASP A 1 437 ? -6.991 -14.446 39.120 1.00 76.62 437 ASP A N 1
ATOM 3422 C CA . ASP A 1 437 ? -7.239 -15.527 40.072 1.00 76.62 437 ASP A CA 1
ATOM 3423 C C . ASP A 1 437 ? -8.314 -16.498 39.557 1.00 76.62 437 ASP A C 1
ATOM 3425 O O . ASP A 1 437 ? -8.446 -17.612 40.066 1.00 76.62 437 ASP A O 1
ATOM 3429 N N . LYS A 1 438 ? -9.054 -16.103 38.511 1.00 79.88 438 LYS A N 1
ATOM 3430 C CA . LYS A 1 438 ? -10.096 -16.915 37.868 1.00 79.88 438 LYS A CA 1
ATOM 3431 C C . LYS A 1 438 ? -9.663 -17.575 36.563 1.00 79.88 438 LYS A C 1
ATOM 3433 O O . LYS A 1 438 ? -10.478 -18.256 35.942 1.00 79.88 438 LYS A O 1
ATOM 3438 N N . ILE A 1 439 ? -8.408 -17.420 36.146 1.00 82.44 439 ILE A N 1
ATOM 3439 C CA . ILE A 1 439 ? -7.908 -18.108 34.954 1.00 82.44 439 ILE A CA 1
ATOM 3440 C C . ILE A 1 439 ? -7.756 -19.600 35.254 1.00 82.44 439 ILE A C 1
ATOM 3442 O O . ILE A 1 439 ? -7.002 -20.009 36.138 1.00 82.44 439 ILE A O 1
ATOM 3446 N N . VAL A 1 440 ? -8.463 -20.423 34.481 1.0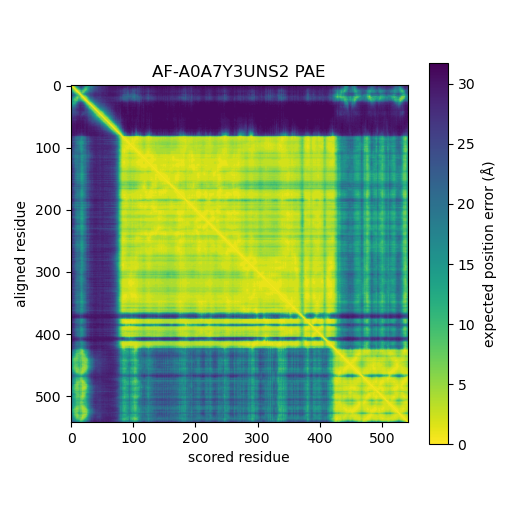0 85.88 440 VAL A N 1
ATOM 3447 C CA . VAL A 1 440 ? -8.437 -21.884 34.592 1.00 85.88 440 VAL A CA 1
ATOM 3448 C C . VAL A 1 440 ? -7.756 -22.456 33.359 1.00 85.88 440 VAL A C 1
ATOM 3450 O O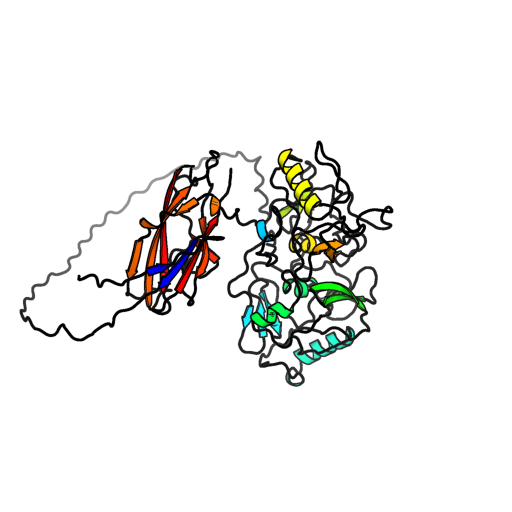 . VAL A 1 440 ? -8.041 -22.048 32.239 1.00 85.88 440 VAL A O 1
ATOM 3453 N N . THR A 1 441 ? -6.869 -23.432 33.550 1.00 84.31 441 THR A N 1
ATOM 3454 C CA . THR A 1 441 ? -6.243 -24.155 32.436 1.00 84.31 441 THR A CA 1
ATOM 3455 C C . THR A 1 441 ? -6.521 -25.648 32.534 1.00 84.31 441 THR A C 1
ATOM 3457 O O . THR A 1 441 ? -6.618 -26.199 33.634 1.00 84.31 441 THR A O 1
ATOM 3460 N N . LYS A 1 442 ? -6.684 -26.310 31.386 1.00 87.38 442 LYS A N 1
ATOM 3461 C CA . LYS A 1 442 ? -6.893 -27.762 31.290 1.00 87.38 442 LYS A CA 1
ATOM 3462 C C . LYS A 1 442 ? -6.108 -28.321 30.114 1.00 87.38 442 LYS A C 1
ATOM 3464 O O . LYS A 1 442 ? -6.121 -27.739 29.037 1.00 87.38 442 LYS A O 1
ATOM 3469 N N . PHE A 1 443 ? -5.467 -29.468 30.310 1.00 87.50 443 PHE A N 1
ATOM 3470 C CA . PHE A 1 443 ? -4.767 -30.175 29.244 1.00 87.50 443 PHE A CA 1
ATOM 3471 C C . PHE A 1 443 ? -5.447 -31.509 28.933 1.00 87.50 443 PHE A C 1
ATOM 3473 O O . PHE A 1 443 ? -5.722 -32.304 29.835 1.00 87.50 443 PHE A O 1
ATOM 3480 N N . PHE A 1 444 ? -5.683 -31.751 27.647 1.00 88.44 444 PHE A N 1
ATOM 3481 C CA . PHE A 1 444 ? -6.246 -32.977 27.103 1.00 88.44 444 PHE A CA 1
ATOM 3482 C C . PHE A 1 444 ? -5.200 -33.632 26.192 1.00 88.44 444 PHE A C 1
ATOM 3484 O O . PHE A 1 444 ? -4.945 -33.121 25.106 1.00 88.44 444 PHE A O 1
ATOM 3491 N N . PRO A 1 445 ? -4.593 -34.764 26.588 1.00 88.00 445 PRO A N 1
ATOM 3492 C CA . PRO A 1 445 ? -3.484 -35.368 25.844 1.00 88.00 445 PRO A CA 1
ATOM 3493 C C . PRO A 1 445 ? -3.911 -36.109 24.566 1.00 88.00 445 PRO A C 1
ATOM 3495 O O . PRO A 1 445 ? -3.061 -36.655 23.871 1.00 88.00 445 PRO A O 1
ATOM 3498 N N . ALA A 1 446 ? -5.212 -36.191 24.275 1.00 90.69 446 ALA A N 1
ATOM 3499 C CA . ALA A 1 446 ? -5.714 -36.876 23.090 1.00 90.69 446 ALA A CA 1
ATOM 3500 C C . ALA A 1 446 ? -5.377 -36.062 21.825 1.00 90.69 446 ALA A C 1
ATOM 3502 O O . ALA A 1 446 ? -5.759 -34.893 21.765 1.00 90.69 446 ALA A O 1
ATOM 3503 N N . PRO A 1 447 ? -4.698 -36.648 20.820 1.00 92.25 447 PRO A N 1
ATOM 3504 C CA . PRO A 1 447 ? -4.387 -35.950 19.577 1.00 92.25 447 PRO A CA 1
ATOM 3505 C C . PRO A 1 447 ? -5.648 -35.503 18.831 1.00 92.25 447 PRO A C 1
ATOM 3507 O O . PRO A 1 447 ? -6.609 -36.267 18.712 1.00 92.25 447 PRO A O 1
ATOM 3510 N N . VAL A 1 448 ? -5.609 -34.294 18.275 1.00 94.50 448 VAL A N 1
ATOM 3511 C CA . VAL A 1 448 ? -6.657 -33.730 17.409 1.00 94.5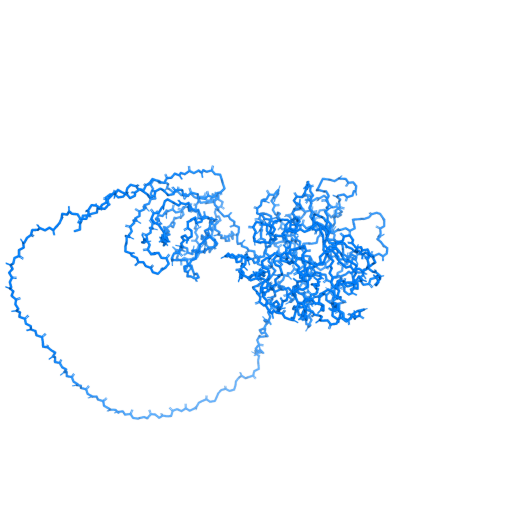0 448 VAL A CA 1
ATOM 3512 C C . VAL A 1 448 ? -6.042 -33.139 16.140 1.00 94.50 448 VAL A C 1
ATOM 3514 O O . VAL A 1 448 ? -4.833 -32.899 16.074 1.00 94.50 448 VAL A O 1
ATOM 3517 N N . ALA A 1 449 ? -6.861 -32.888 15.115 1.00 91.69 449 ALA A N 1
ATOM 3518 C CA . ALA A 1 449 ? -6.415 -32.132 13.946 1.00 91.69 449 ALA A CA 1
ATOM 3519 C C . ALA A 1 449 ? -5.939 -30.734 14.387 1.00 91.69 449 ALA A C 1
ATOM 3521 O O . ALA A 1 449 ? -6.640 -30.052 15.127 1.00 91.69 449 ALA A O 1
ATOM 3522 N N . GLY A 1 450 ? -4.724 -30.341 13.991 1.00 90.06 450 GLY A N 1
ATOM 3523 C CA . GLY A 1 450 ? -4.087 -29.097 14.445 1.00 90.06 450 GLY A CA 1
ATOM 3524 C C . GLY A 1 450 ? -3.443 -29.156 15.839 1.00 90.06 450 GLY A C 1
ATOM 3525 O O . GLY A 1 450 ? -2.818 -28.184 16.247 1.00 90.06 450 GLY A O 1
ATOM 3526 N N . GLY A 1 451 ? -3.532 -30.285 16.552 1.00 94.19 451 GLY A N 1
ATOM 3527 C CA . GLY A 1 451 ? -2.939 -30.485 17.879 1.00 94.19 451 GLY A CA 1
ATOM 3528 C C . GLY A 1 451 ? -2.505 -31.936 18.115 1.00 94.19 451 GLY A C 1
ATOM 3529 O O . GLY A 1 451 ? -3.116 -32.631 18.932 1.00 94.19 451 GLY A O 1
ATOM 3530 N N . PRO A 1 452 ? -1.473 -32.441 17.412 1.00 94.38 452 PRO A N 1
ATOM 3531 C CA . PRO A 1 452 ? -1.024 -33.828 17.545 1.00 94.38 452 PRO A CA 1
ATOM 3532 C C . PRO A 1 452 ? -0.499 -34.179 18.947 1.00 94.38 452 PRO A C 1
ATOM 3534 O O . PRO A 1 452 ? -0.521 -35.349 19.324 1.00 94.38 452 PRO A O 1
ATOM 3537 N N . ALA A 1 453 ? -0.052 -33.193 19.732 1.00 90.44 453 ALA A N 1
ATOM 3538 C CA . ALA A 1 453 ? 0.383 -33.373 21.119 1.00 90.44 453 ALA A CA 1
ATOM 3539 C C . ALA A 1 453 ? -0.734 -33.115 22.155 1.00 90.44 453 ALA A C 1
ATOM 3541 O O . ALA A 1 453 ? -0.456 -33.090 23.356 1.00 90.44 453 ALA A O 1
ATOM 3542 N N . GLY A 1 454 ? -1.980 -32.936 21.707 1.00 91.12 454 GLY A N 1
ATOM 3543 C CA . GLY A 1 454 ? -3.148 -32.681 22.548 1.00 91.12 454 GLY A CA 1
ATOM 3544 C C . GLY A 1 454 ? -3.633 -31.230 22.519 1.00 91.12 454 GLY A C 1
ATOM 3545 O O . GLY A 1 454 ? -3.059 -30.370 21.848 1.00 91.12 454 GLY A O 1
ATOM 3546 N N . THR A 1 455 ? -4.694 -30.962 23.279 1.00 93.62 455 THR A N 1
ATOM 3547 C CA . THR A 1 455 ? -5.346 -29.648 23.384 1.00 93.62 455 THR A CA 1
ATOM 3548 C C . THR A 1 455 ? -5.113 -29.041 24.762 1.00 93.62 455 THR A C 1
ATOM 3550 O O . THR A 1 455 ? -5.389 -29.665 25.790 1.00 93.62 455 THR A O 1
ATOM 3553 N N . PHE A 1 456 ? -4.642 -27.800 24.800 1.00 90.62 456 PHE A N 1
ATOM 3554 C CA . PHE A 1 456 ? -4.497 -26.998 26.009 1.00 90.62 456 PHE A CA 1
ATOM 3555 C C . PHE A 1 456 ? -5.547 -25.884 26.009 1.00 90.62 456 PHE A C 1
ATOM 3557 O O . PHE A 1 456 ? -5.496 -24.985 25.178 1.00 90.62 456 PHE A O 1
ATOM 3564 N N . ILE A 1 457 ? -6.505 -25.942 26.931 1.00 91.44 457 ILE A N 1
ATOM 3565 C CA . ILE A 1 457 ? -7.577 -24.950 27.046 1.00 91.44 457 ILE A CA 1
ATOM 3566 C C . ILE A 1 457 ? -7.216 -23.933 28.122 1.00 91.44 457 ILE A C 1
ATOM 3568 O O . ILE A 1 457 ? -6.898 -24.314 29.254 1.00 91.44 457 ILE A O 1
ATOM 3572 N N . ILE A 1 458 ? -7.312 -22.652 27.777 1.00 89.88 458 ILE A N 1
ATOM 3573 C CA . ILE A 1 458 ? -7.230 -21.525 28.709 1.00 89.88 458 ILE A CA 1
ATOM 3574 C C . ILE A 1 458 ? -8.612 -20.881 28.782 1.00 89.88 458 ILE A C 1
ATOM 3576 O O . ILE A 1 458 ? -9.109 -20.378 27.780 1.00 89.88 458 ILE A O 1
ATOM 3580 N N . THR A 1 459 ? -9.216 -20.869 29.965 1.00 90.06 459 THR A N 1
ATOM 3581 C CA . THR A 1 459 ? -10.464 -20.155 30.240 1.00 90.06 459 THR A CA 1
ATOM 3582 C C . THR A 1 459 ? -10.148 -18.894 31.032 1.00 90.06 459 THR A C 1
ATOM 3584 O O . THR A 1 459 ? -9.555 -18.978 32.111 1.00 90.06 459 THR A O 1
ATOM 3587 N N . ALA A 1 460 ? -10.550 -17.736 30.516 1.00 89.69 460 ALA A N 1
ATOM 3588 C CA . ALA A 1 460 ? -10.360 -16.441 31.162 1.00 89.69 460 ALA A CA 1
ATOM 3589 C C . ALA A 1 460 ? -11.663 -15.630 31.165 1.00 89.69 460 ALA A C 1
ATOM 3591 O O . ALA A 1 460 ? -12.508 -15.796 30.287 1.00 89.69 460 ALA A O 1
ATOM 3592 N N . ILE A 1 461 ? -11.821 -14.763 32.167 1.00 90.19 461 ILE A N 1
ATOM 3593 C CA . ILE A 1 461 ? -12.964 -13.853 32.291 1.00 90.19 461 ILE A CA 1
ATOM 3594 C C . ILE A 1 461 ? -12.464 -12.432 32.068 1.00 90.19 461 ILE A C 1
ATOM 3596 O O . ILE A 1 461 ? -11.551 -11.979 32.762 1.00 90.19 461 ILE A O 1
ATOM 3600 N N . PHE A 1 462 ? -13.080 -11.752 31.112 1.00 89.62 462 PHE A N 1
ATOM 3601 C CA . PHE A 1 462 ? -12.755 -10.399 30.686 1.00 89.62 462 PHE A CA 1
ATOM 3602 C C . PHE A 1 462 ? -13.900 -9.473 31.080 1.00 89.62 462 PHE A C 1
ATOM 3604 O O . PHE A 1 462 ? -15.025 -9.684 30.636 1.00 89.62 462 PHE A O 1
ATOM 3611 N N . THR A 1 463 ? -13.629 -8.468 31.909 1.00 90.94 463 THR A N 1
ATOM 3612 C CA . THR A 1 463 ? -14.618 -7.492 32.386 1.00 90.94 463 THR A CA 1
ATOM 3613 C C . THR A 1 463 ? -14.357 -6.134 31.755 1.00 90.94 463 THR A C 1
ATOM 3615 O O . THR A 1 463 ? -13.259 -5.604 31.917 1.00 90.94 463 THR A O 1
ATOM 3618 N N . ASN A 1 464 ? -15.349 -5.531 31.100 1.00 90.44 464 ASN A N 1
ATOM 3619 C CA . ASN A 1 464 ? -15.233 -4.147 30.640 1.00 90.44 464 ASN A CA 1
ATOM 3620 C C . ASN A 1 464 ? -15.192 -3.198 31.847 1.00 90.44 464 ASN A C 1
ATOM 3622 O O . ASN A 1 464 ? -16.141 -3.107 32.623 1.00 90.44 464 ASN A O 1
ATOM 3626 N N . THR A 1 465 ? -14.076 -2.496 32.017 1.00 87.31 465 THR A N 1
ATOM 3627 C CA . THR A 1 465 ? -13.833 -1.545 33.110 1.00 87.31 465 THR A CA 1
ATOM 3628 C C . THR A 1 465 ? -13.977 -0.088 32.692 1.00 87.31 465 THR A C 1
ATOM 3630 O O . THR A 1 465 ? -13.664 0.804 33.483 1.00 87.31 465 THR A O 1
ATOM 3633 N N . ASN A 1 466 ? -14.437 0.179 31.470 1.00 79.44 466 ASN A N 1
ATOM 3634 C CA . ASN A 1 466 ? -14.639 1.533 30.983 1.00 79.44 466 ASN A CA 1
ATOM 3635 C C . ASN A 1 466 ? -15.644 2.289 31.872 1.00 79.44 466 ASN A C 1
ATOM 3637 O O . ASN A 1 466 ? -16.794 1.889 32.022 1.00 79.44 466 ASN A O 1
ATOM 3641 N N . ASN A 1 467 ? -15.222 3.411 32.455 1.00 72.56 467 ASN A N 1
ATOM 3642 C CA . ASN A 1 467 ? -16.043 4.222 33.359 1.00 72.56 467 ASN A CA 1
ATOM 3643 C C . ASN A 1 467 ? -16.863 5.309 32.636 1.00 72.56 467 ASN A C 1
ATOM 3645 O O . ASN A 1 467 ? -17.592 6.057 33.286 1.00 72.56 467 ASN A O 1
ATOM 3649 N N . THR A 1 468 ? -16.759 5.401 31.307 1.00 67.88 468 THR A N 1
ATOM 3650 C CA . THR A 1 468 ? -17.389 6.459 30.494 1.00 67.88 468 THR A CA 1
ATOM 3651 C C . THR A 1 468 ? -18.782 6.107 29.960 1.00 67.88 468 THR A C 1
ATOM 3653 O O . THR A 1 468 ? -19.359 6.885 29.212 1.00 67.88 468 THR A O 1
ATOM 3656 N N . SER A 1 469 ? -19.369 4.977 30.375 1.00 68.56 469 SER A N 1
ATOM 3657 C CA . SER A 1 469 ? -20.663 4.456 29.878 1.00 68.56 469 SER A CA 1
ATOM 3658 C C . SER A 1 469 ? -20.675 3.996 28.408 1.00 68.56 469 SER A C 1
ATOM 3660 O O . SER A 1 469 ? -21.738 3.656 27.900 1.00 68.56 469 SER A O 1
ATOM 3662 N N . ILE A 1 470 ? -19.519 3.947 27.738 1.00 76.00 470 ILE A N 1
ATOM 3663 C CA . ILE A 1 470 ? -19.394 3.508 26.340 1.00 76.00 470 ILE A CA 1
ATOM 3664 C C . ILE A 1 470 ? -19.202 1.977 26.297 1.00 76.00 470 ILE A C 1
ATOM 3666 O O . ILE A 1 470 ? -18.203 1.486 26.847 1.00 76.00 470 ILE A O 1
ATOM 3670 N N . PRO A 1 471 ? -20.129 1.208 25.690 1.00 84.94 471 PRO A N 1
ATOM 3671 C CA . PRO A 1 471 ? -19.977 -0.232 25.508 1.00 84.94 471 PRO A CA 1
ATOM 3672 C C . PRO A 1 471 ? -18.944 -0.550 24.421 1.00 84.94 471 PRO A C 1
ATOM 3674 O O . PRO A 1 471 ? -18.701 0.247 23.515 1.00 84.94 471 PRO A O 1
ATOM 3677 N N . ILE A 1 472 ? -18.349 -1.739 24.506 1.00 86.81 472 ILE A N 1
ATOM 3678 C CA . ILE A 1 472 ? -17.505 -2.271 23.434 1.00 86.81 472 ILE A CA 1
ATOM 3679 C C . ILE A 1 472 ? -18.414 -3.017 22.460 1.00 86.81 472 ILE A C 1
ATOM 3681 O O . ILE A 1 472 ? -19.006 -4.030 22.825 1.00 86.81 472 ILE A O 1
ATOM 3685 N N . PHE A 1 473 ? -18.529 -2.518 21.236 1.00 86.62 473 PHE A N 1
ATOM 3686 C CA . PHE A 1 473 ? -19.347 -3.109 20.183 1.00 86.62 473 PHE A CA 1
ATOM 3687 C C . PHE A 1 473 ? -18.563 -4.147 19.384 1.00 86.62 473 PHE A C 1
ATOM 3689 O O . PHE A 1 473 ? -17.445 -3.877 18.946 1.00 86.62 473 PHE A O 1
ATOM 3696 N N . LYS A 1 474 ? -19.166 -5.318 19.168 1.00 86.56 474 LYS A N 1
ATOM 3697 C CA . LYS A 1 474 ? -18.589 -6.476 18.472 1.00 86.56 474 LYS A CA 1
ATOM 3698 C C . LYS A 1 474 ? -17.162 -6.776 18.942 1.00 86.56 474 LYS A C 1
ATOM 3700 O O . LYS A 1 474 ? -16.228 -6.700 18.138 1.00 86.56 474 LYS A O 1
ATOM 3705 N N . PRO A 1 475 ? -16.972 -7.057 20.247 1.00 90.50 475 PRO A N 1
ATOM 3706 C CA . PRO A 1 475 ? -15.660 -7.414 20.754 1.00 90.50 475 PRO A CA 1
ATOM 3707 C C . PRO A 1 475 ? -15.155 -8.671 20.043 1.00 90.50 475 PRO A C 1
ATOM 3709 O O . PRO A 1 475 ? -15.934 -9.586 19.802 1.00 90.50 475 PRO A O 1
ATOM 3712 N N . PHE A 1 476 ? -13.859 -8.751 19.761 1.00 91.00 476 PHE A N 1
ATOM 3713 C CA . PHE A 1 476 ? -13.194 -9.992 19.360 1.00 91.00 476 PHE A CA 1
ATOM 3714 C C . PHE A 1 476 ? -11.746 -10.007 19.848 1.00 91.00 476 PHE A C 1
ATOM 3716 O O . PHE A 1 476 ? -11.129 -8.963 20.052 1.00 91.00 476 PHE A O 1
ATOM 3723 N N . PHE A 1 477 ? -11.191 -11.196 20.056 1.00 90.44 477 PHE A N 1
ATOM 3724 C CA . PHE A 1 477 ? -9.794 -11.368 20.441 1.00 90.44 477 PHE A CA 1
ATOM 3725 C C . PHE A 1 477 ? -8.960 -11.719 19.219 1.00 90.44 477 PHE A C 1
ATOM 3727 O O . PHE A 1 477 ? -9.346 -12.593 18.451 1.00 90.44 477 PHE A O 1
ATOM 3734 N N . LYS A 1 478 ? -7.794 -11.093 19.070 1.00 86.94 478 LYS A N 1
ATOM 3735 C CA . LYS A 1 478 ? -6.783 -11.470 18.074 1.00 86.94 478 LYS A CA 1
ATOM 3736 C C . LYS A 1 478 ? -5.559 -12.019 18.790 1.00 86.94 478 LYS A C 1
ATOM 3738 O O . LYS A 1 478 ? -5.069 -11.410 19.743 1.00 86.94 478 LYS A O 1
ATOM 3743 N N . VAL A 1 479 ? -5.062 -13.170 18.350 1.00 85.25 479 VAL A N 1
ATOM 3744 C CA . VAL A 1 479 ? -3.853 -13.790 18.904 1.00 85.25 479 VAL A CA 1
ATOM 3745 C C . VAL A 1 479 ? -2.637 -12.959 18.506 1.00 85.25 479 VAL A C 1
ATOM 3747 O O . VAL A 1 479 ? -2.235 -12.954 17.345 1.00 85.25 479 VAL A O 1
ATOM 3750 N N . ALA A 1 480 ? -2.037 -12.270 19.472 1.00 76.25 480 ALA A N 1
ATOM 3751 C CA . ALA A 1 480 ? -0.847 -11.452 19.261 1.00 76.25 480 ALA A CA 1
ATOM 3752 C C . ALA A 1 480 ? 0.432 -12.306 19.216 1.00 76.25 480 ALA A C 1
ATOM 3754 O O . ALA A 1 480 ? 1.341 -12.044 18.431 1.00 76.25 480 ALA A O 1
ATOM 3755 N N . GLU A 1 481 ? 0.498 -13.368 20.020 1.00 79.94 481 GLU A N 1
ATOM 3756 C CA . GLU A 1 481 ? 1.597 -14.335 20.019 1.00 79.94 481 GLU A CA 1
ATOM 3757 C C . GLU A 1 481 ? 1.044 -15.733 20.286 1.00 79.94 481 GLU A C 1
ATOM 3759 O O . GLU A 1 481 ? 0.276 -15.934 21.225 1.00 79.94 481 GLU A O 1
ATOM 3764 N N . LEU A 1 482 ? 1.482 -16.718 19.502 1.00 85.56 482 LEU A N 1
ATOM 3765 C CA . LEU A 1 482 ? 1.311 -18.133 19.815 1.00 85.56 482 LEU A CA 1
ATOM 3766 C C . LEU A 1 482 ? 2.537 -18.903 19.324 1.00 85.56 482 LEU A C 1
ATOM 3768 O O . LEU A 1 482 ? 2.711 -19.147 18.131 1.00 85.56 482 LEU A O 1
ATOM 3772 N N . SER A 1 483 ? 3.440 -19.229 20.247 1.00 83.44 483 SER A N 1
ATOM 3773 C CA . SER A 1 483 ? 4.737 -19.811 19.893 1.00 83.44 483 SER A CA 1
ATOM 3774 C C . SER A 1 483 ? 4.695 -21.336 19.765 1.00 83.44 483 SER A C 1
ATOM 3776 O O . SER A 1 483 ? 3.739 -21.999 20.167 1.00 83.44 483 SER A O 1
ATOM 3778 N N . GLY A 1 484 ? 5.749 -21.909 19.175 1.00 82.94 484 GLY A N 1
ATOM 3779 C CA . GLY A 1 484 ? 5.892 -23.360 19.008 1.00 82.94 484 GLY A CA 1
ATOM 3780 C C . GLY A 1 484 ? 5.134 -23.954 17.816 1.00 82.94 484 GLY A C 1
ATOM 3781 O O . GLY A 1 484 ? 5.048 -25.176 17.721 1.00 82.94 484 GLY A O 1
ATOM 3782 N N . GLY A 1 485 ? 4.602 -23.112 16.920 1.00 86.50 485 GLY A N 1
ATOM 3783 C CA . GLY A 1 485 ? 3.766 -23.538 15.790 1.00 86.50 485 GLY A CA 1
ATOM 3784 C C . GLY A 1 485 ? 2.376 -24.027 16.209 1.00 86.50 485 GLY A C 1
ATOM 3785 O O . GLY A 1 485 ? 1.684 -24.660 15.418 1.00 86.50 485 GLY A O 1
ATOM 3786 N N . ASN A 1 486 ? 1.991 -23.785 17.465 1.00 91.81 486 ASN A N 1
ATOM 3787 C CA . ASN A 1 486 ? 0.684 -24.151 17.995 1.00 91.81 486 ASN A CA 1
ATOM 3788 C C . ASN A 1 486 ? -0.424 -23.357 17.294 1.00 91.81 486 ASN A C 1
ATOM 3790 O O . ASN A 1 486 ? -0.184 -22.258 16.796 1.00 91.81 486 ASN A O 1
ATOM 3794 N N . LEU A 1 487 ? -1.631 -23.919 17.280 1.00 94.00 487 LEU A N 1
ATOM 3795 C CA . LEU A 1 487 ? -2.787 -23.332 16.601 1.00 94.00 487 LEU A CA 1
ATOM 3796 C C . LEU A 1 487 ? -3.921 -23.098 17.598 1.00 94.00 487 LEU A C 1
ATOM 3798 O O . LEU A 1 487 ? -4.163 -23.940 18.461 1.00 94.00 487 LEU A O 1
ATOM 3802 N N . LEU A 1 488 ? -4.635 -21.985 17.476 1.00 96.00 488 LEU A N 1
ATOM 3803 C CA . LEU A 1 488 ? -5.916 -21.766 18.132 1.00 96.00 488 LEU A CA 1
ATOM 3804 C C . LEU A 1 488 ? -6.991 -22.523 17.343 1.00 96.00 488 LEU A C 1
ATOM 3806 O O . LEU A 1 488 ? -7.364 -22.120 16.248 1.00 96.00 488 LEU A O 1
ATOM 3810 N N . LEU A 1 489 ? -7.460 -23.647 17.879 1.00 95.81 489 LEU A N 1
ATOM 3811 C CA . LEU A 1 489 ? -8.352 -24.587 17.195 1.00 95.81 489 LEU A CA 1
ATOM 3812 C C . LEU A 1 489 ? -9.762 -24.038 16.988 1.00 95.81 489 LEU A C 1
ATOM 3814 O O . LEU A 1 489 ? -10.418 -24.402 16.016 1.00 95.81 489 LEU A O 1
ATOM 3818 N N . ASN A 1 490 ? -10.224 -23.190 17.905 1.00 96.25 490 ASN A N 1
ATOM 3819 C CA . ASN A 1 490 ? -11.565 -22.616 17.895 1.00 96.25 490 ASN A CA 1
ATOM 3820 C C . ASN A 1 490 ? -11.618 -21.199 17.305 1.00 96.25 490 ASN A C 1
ATOM 3822 O O . ASN A 1 490 ? -12.556 -20.470 17.602 1.00 96.25 490 ASN A O 1
ATOM 3826 N N . ALA A 1 491 ? -10.623 -20.802 16.510 1.00 92.94 491 ALA A N 1
ATOM 3827 C CA . ALA A 1 491 ? -10.625 -19.512 15.830 1.00 92.94 491 ALA A CA 1
ATOM 3828 C C . ALA A 1 491 ? -11.751 -19.409 14.779 1.00 92.94 491 ALA A C 1
ATOM 3830 O O . ALA A 1 491 ? -12.145 -20.413 14.177 1.00 92.94 491 ALA A O 1
ATOM 3831 N N . ASP A 1 492 ? -12.243 -18.190 14.538 1.00 83.75 492 ASP A N 1
ATOM 3832 C CA . ASP A 1 492 ? -13.434 -17.914 13.714 1.00 83.75 492 ASP A CA 1
ATOM 3833 C C . ASP A 1 492 ? -13.283 -18.412 12.259 1.00 83.75 492 ASP A C 1
ATOM 3835 O O . ASP A 1 492 ? -14.255 -18.841 11.636 1.00 83.75 492 ASP A O 1
ATOM 3839 N N . GLY A 1 493 ? -12.055 -18.387 11.723 1.00 81.50 493 GLY A N 1
ATOM 3840 C CA . GLY A 1 493 ? -11.696 -18.848 10.374 1.00 81.50 493 GLY A CA 1
ATOM 3841 C C . GLY A 1 493 ? -11.183 -20.293 10.292 1.00 81.50 493 GLY A C 1
ATOM 3842 O O . GLY A 1 493 ? -10.744 -20.727 9.227 1.00 81.50 493 GLY A O 1
ATOM 3843 N N . GLY A 1 494 ? -11.229 -21.045 11.396 1.00 85.25 494 GLY A N 1
ATOM 3844 C CA . GLY A 1 494 ? -10.581 -22.352 11.532 1.00 85.25 494 GLY A CA 1
ATOM 3845 C C . GLY A 1 494 ? -9.189 -22.268 12.165 1.00 85.25 494 GLY A C 1
ATOM 3846 O O . GLY A 1 494 ? -8.698 -21.193 12.484 1.00 85.25 494 GLY A O 1
ATOM 3847 N N . ALA A 1 495 ? -8.559 -23.425 12.393 1.00 87.38 495 ALA A N 1
ATOM 3848 C CA . ALA A 1 495 ? -7.346 -23.516 13.206 1.00 87.38 495 ALA A CA 1
ATOM 3849 C C . ALA A 1 495 ? -6.159 -22.717 12.627 1.00 87.38 495 ALA A C 1
ATOM 3851 O O . ALA A 1 495 ? -5.633 -23.068 11.572 1.00 87.38 495 ALA A O 1
ATOM 3852 N N . GLU A 1 496 ? -5.692 -21.701 13.357 1.00 88.25 496 GLU A N 1
ATOM 3853 C CA . GLU A 1 496 ? -4.648 -20.765 12.910 1.00 88.25 496 GLU A CA 1
ATOM 3854 C C . GLU A 1 496 ? -3.731 -20.328 14.074 1.00 88.25 496 GLU A C 1
ATOM 3856 O O . GLU A 1 496 ? -4.075 -20.478 15.244 1.00 88.25 496 GLU A O 1
ATOM 3861 N N . GLY A 1 497 ? -2.517 -19.853 13.771 1.00 88.62 497 GLY A N 1
ATOM 3862 C CA . GLY A 1 497 ? -1.519 -19.412 14.754 1.00 88.62 497 GLY A CA 1
ATOM 3863 C C . GLY A 1 497 ? -1.695 -17.959 15.224 1.00 88.62 497 GLY A C 1
ATOM 3864 O O . GLY A 1 497 ? -2.789 -17.508 15.549 1.00 88.62 497 GLY A O 1
ATOM 3865 N N . ALA A 1 498 ? -0.592 -17.205 15.290 1.00 82.56 498 ALA A N 1
ATOM 3866 C CA . ALA A 1 498 ? -0.651 -15.764 15.549 1.00 82.56 498 ALA A CA 1
ATOM 3867 C C . ALA A 1 498 ? -1.403 -15.039 14.417 1.00 82.56 498 ALA A C 1
ATOM 3869 O O . ALA A 1 498 ? -1.179 -15.335 13.246 1.00 82.56 498 ALA A O 1
ATOM 3870 N N . GLY A 1 499 ? -2.269 -14.091 14.775 1.00 78.62 499 GLY A N 1
ATOM 3871 C CA . GLY A 1 499 ? -3.204 -13.421 13.868 1.00 78.62 499 GLY A CA 1
ATOM 3872 C C . GLY A 1 499 ? -4.626 -13.987 13.908 1.00 78.62 499 GLY A C 1
ATOM 3873 O O . GLY A 1 499 ? -5.549 -13.245 13.577 1.00 78.62 499 GLY A O 1
ATOM 3874 N N . ALA A 1 500 ? -4.806 -15.225 14.386 1.00 85.44 500 ALA A N 1
ATOM 3875 C CA . ALA A 1 500 ? -6.113 -15.864 14.513 1.00 85.44 500 ALA A CA 1
ATOM 3876 C C . ALA A 1 500 ? -7.079 -15.013 15.350 1.00 85.44 500 ALA A C 1
ATOM 3878 O O . ALA A 1 500 ? -6.684 -14.453 16.381 1.00 85.44 500 ALA A O 1
ATOM 3879 N N . THR A 1 501 ? -8.343 -14.947 14.936 1.00 90.88 501 THR A N 1
ATOM 3880 C CA . THR A 1 501 ? -9.396 -14.244 15.676 1.00 90.88 501 THR A CA 1
ATOM 3881 C C . THR A 1 501 ? -10.326 -15.216 16.387 1.00 90.88 501 THR A C 1
ATOM 3883 O O . THR A 1 501 ? -10.561 -16.330 15.922 1.00 90.88 501 THR A O 1
ATOM 3886 N N . LEU A 1 502 ? -10.851 -14.788 17.530 1.00 94.25 502 LEU A N 1
ATOM 3887 C CA . LEU A 1 502 ? -11.894 -15.483 18.268 1.00 94.25 502 LEU A CA 1
ATOM 3888 C C . LEU A 1 502 ? -12.925 -14.468 18.746 1.00 94.25 502 LEU A C 1
ATOM 3890 O O . LEU A 1 502 ? -12.623 -13.613 19.587 1.00 94.25 502 LEU A O 1
ATOM 3894 N N . THR A 1 503 ? -14.147 -14.599 18.250 1.00 93.19 503 THR A N 1
ATOM 3895 C CA . THR A 1 503 ? -15.266 -13.758 18.662 1.00 93.19 503 THR A CA 1
ATOM 3896 C C . THR A 1 503 ? -15.924 -14.356 19.915 1.00 93.19 503 THR A C 1
ATOM 3898 O O . THR A 1 503 ? -16.432 -15.479 19.869 1.00 93.19 503 THR A O 1
ATOM 3901 N N . PRO A 1 504 ? -15.891 -13.668 21.071 1.00 93.06 504 PRO A N 1
ATOM 3902 C CA . PRO A 1 504 ? -16.564 -14.118 22.277 1.00 93.06 504 PRO A CA 1
ATOM 3903 C C . PRO A 1 504 ? -18.088 -13.994 22.134 1.00 93.06 504 PRO A C 1
ATOM 3905 O O . PRO A 1 504 ? -18.596 -13.044 21.544 1.00 93.06 504 PRO A O 1
ATOM 3908 N N . ASP A 1 505 ? -18.825 -14.924 22.736 1.00 91.12 505 ASP A N 1
ATOM 3909 C CA . ASP A 1 505 ? -20.284 -14.838 22.814 1.00 91.12 505 ASP A CA 1
ATOM 3910 C C . ASP A 1 505 ? -20.692 -13.851 23.919 1.00 91.12 505 ASP A C 1
ATOM 3912 O O . ASP A 1 505 ? -20.629 -14.168 25.110 1.00 91.12 505 ASP A O 1
ATOM 3916 N N . VAL A 1 506 ? -21.062 -12.636 23.508 1.00 89.00 506 VAL A N 1
ATOM 3917 C CA . VAL A 1 506 ? -21.609 -11.577 24.377 1.00 89.00 506 VAL A CA 1
ATOM 3918 C C . VAL A 1 506 ? -23.126 -11.408 24.217 1.00 89.00 506 VAL A C 1
ATOM 3920 O O . VAL A 1 506 ? -23.716 -10.525 24.821 1.00 89.00 506 VAL A O 1
ATOM 3923 N N . GLY A 1 507 ? -23.792 -12.267 23.438 1.00 88.00 507 GLY A N 1
ATOM 3924 C CA . GLY A 1 507 ? -25.247 -12.260 23.264 1.00 88.00 507 GLY A CA 1
ATOM 3925 C C . GLY A 1 507 ? -25.806 -11.150 22.361 1.00 88.00 507 GLY A C 1
ATOM 3926 O O . GLY A 1 507 ? -26.463 -11.466 21.371 1.00 88.00 507 GLY A O 1
ATOM 3927 N N . ASP A 1 508 ? -25.591 -9.873 22.692 1.00 86.94 508 ASP A N 1
ATOM 3928 C CA . ASP A 1 508 ? -26.170 -8.708 21.992 1.00 86.94 508 ASP A CA 1
ATOM 3929 C C . ASP A 1 508 ? -25.141 -7.866 21.213 1.00 86.94 508 ASP A C 1
ATOM 3931 O O . ASP A 1 508 ? -25.405 -6.715 20.863 1.00 86.94 508 ASP A O 1
ATOM 3935 N N . ASP A 1 509 ? -23.979 -8.454 20.917 1.00 87.56 509 ASP A N 1
ATOM 3936 C CA . ASP A 1 509 ? -22.812 -7.798 20.316 1.00 87.56 509 ASP A CA 1
ATOM 3937 C C . ASP A 1 509 ? -22.254 -6.620 21.143 1.00 87.56 509 ASP A C 1
ATOM 3939 O O . ASP A 1 509 ? -21.398 -5.882 20.650 1.00 87.56 509 ASP A O 1
ATOM 3943 N N . LEU A 1 510 ? -22.683 -6.424 22.393 1.00 89.94 510 LEU A N 1
ATOM 3944 C CA . LEU A 1 510 ? -22.192 -5.364 23.266 1.00 89.94 510 LEU A CA 1
ATOM 3945 C C . LEU A 1 510 ? -21.556 -5.973 24.512 1.00 89.94 510 LEU A C 1
ATOM 3947 O O . LEU A 1 510 ? -22.134 -6.803 25.195 1.00 89.94 510 LEU A O 1
ATOM 3951 N N . LEU A 1 511 ? -20.351 -5.519 24.848 1.00 90.81 511 LEU A N 1
ATOM 3952 C CA . LEU A 1 511 ? -19.784 -5.733 26.174 1.00 90.81 511 LEU A CA 1
ATOM 3953 C C . LEU A 1 511 ? -19.899 -4.423 26.948 1.00 90.81 511 LEU A C 1
ATOM 3955 O O . LEU A 1 511 ? -19.090 -3.503 26.779 1.00 90.81 511 LEU A O 1
ATOM 3959 N N . SER A 1 512 ? -20.937 -4.319 27.769 1.00 92.56 512 SER A N 1
ATOM 3960 C CA . SER A 1 512 ? -21.284 -3.107 28.513 1.00 92.56 512 SER A CA 1
ATOM 3961 C C . SER A 1 512 ? -20.322 -2.839 29.678 1.00 92.56 512 SER A C 1
ATOM 3963 O O . SER A 1 512 ? -19.714 -3.765 30.212 1.00 92.56 512 SER A O 1
ATOM 3965 N N . PRO A 1 513 ? -20.174 -1.586 30.141 1.00 91.62 513 PRO A N 1
ATOM 3966 C CA . PRO A 1 513 ? -19.409 -1.275 31.349 1.00 91.62 513 PRO A CA 1
ATOM 3967 C C . PRO A 1 513 ? -19.817 -2.120 32.564 1.00 91.62 513 PRO A C 1
ATOM 3969 O O . PRO A 1 513 ? -20.978 -2.136 32.969 1.00 91.62 513 PRO A O 1
ATOM 3972 N N . GLY A 1 514 ? -18.849 -2.813 33.164 1.00 90.69 514 GLY A N 1
ATOM 3973 C CA . GLY A 1 514 ? -19.035 -3.750 34.277 1.00 90.69 514 GLY A CA 1
ATOM 3974 C C . GLY A 1 514 ? -19.454 -5.166 33.864 1.00 90.69 514 GLY A C 1
ATOM 3975 O O . GLY A 1 514 ? -19.390 -6.081 34.688 1.00 90.69 514 GLY A O 1
ATOM 3976 N N . GLU A 1 515 ? -19.845 -5.375 32.609 1.00 93.62 515 GLU A N 1
ATOM 3977 C CA . GLU A 1 515 ? -20.170 -6.690 32.069 1.00 93.62 515 GLU A CA 1
ATOM 3978 C C . GLU A 1 515 ? -18.909 -7.532 31.880 1.00 93.62 515 GLU A C 1
ATOM 3980 O O . GLU A 1 515 ? -17.816 -7.014 31.636 1.00 93.62 515 GLU A O 1
ATOM 3985 N N . SER A 1 516 ? -19.054 -8.847 32.041 1.00 93.19 516 SER A N 1
ATOM 3986 C CA . SER A 1 516 ? -17.954 -9.794 31.912 1.00 93.19 516 SER A CA 1
ATOM 3987 C C . SER A 1 516 ? -18.292 -10.907 30.940 1.00 93.19 516 SER A C 1
ATOM 3989 O O . SER A 1 516 ? -19.371 -11.487 31.023 1.00 93.19 516 SER A O 1
ATOM 3991 N N . VAL A 1 517 ? -17.325 -11.277 30.107 1.00 93.62 517 VAL A N 1
ATOM 3992 C CA . VAL A 1 517 ? -17.426 -12.407 29.186 1.00 93.62 517 VAL A CA 1
ATOM 3993 C C . VAL A 1 517 ? -16.394 -13.475 29.526 1.00 93.62 517 VAL A C 1
ATOM 3995 O O . VAL A 1 517 ? -15.252 -13.176 29.878 1.00 93.62 517 VAL A O 1
ATOM 3998 N N . THR A 1 518 ? -16.809 -14.741 29.464 1.00 94.00 518 THR A N 1
ATOM 3999 C CA . THR A 1 518 ? -15.918 -15.892 29.663 1.00 94.00 518 THR A CA 1
ATOM 4000 C C . THR A 1 518 ? -15.482 -16.425 28.310 1.00 94.00 518 THR A C 1
ATOM 4002 O O . THR A 1 518 ? -16.323 -16.759 27.482 1.00 94.00 518 THR A O 1
ATOM 4005 N N . VAL A 1 519 ? -14.174 -16.547 28.099 1.00 93.81 519 VAL A N 1
ATOM 4006 C CA . VAL A 1 519 ? -13.596 -16.942 26.812 1.00 93.81 519 VAL A CA 1
ATOM 4007 C C . VAL A 1 519 ? -12.724 -18.172 26.998 1.00 93.81 519 VAL A C 1
ATOM 4009 O O . VAL A 1 519 ? -11.903 -18.227 27.916 1.00 93.81 519 VAL A O 1
ATOM 4012 N N . ASN A 1 520 ? -12.910 -19.154 26.117 1.00 94.88 520 ASN A N 1
ATOM 4013 C CA . ASN A 1 520 ? -12.086 -20.353 26.041 1.00 94.88 520 ASN A CA 1
ATOM 4014 C C . ASN A 1 520 ? -11.165 -20.252 24.826 1.00 94.88 520 ASN A C 1
ATOM 4016 O O . ASN A 1 520 ? -11.641 -20.152 23.700 1.00 94.88 520 ASN A O 1
ATOM 4020 N N . PHE A 1 521 ? -9.859 -20.334 25.051 1.00 94.12 521 PHE A N 1
ATOM 4021 C CA . PHE A 1 521 ? -8.861 -20.461 23.993 1.00 94.12 521 PHE A CA 1
ATOM 4022 C C . PHE A 1 521 ? -8.414 -21.919 23.919 1.00 94.12 521 PHE A C 1
ATOM 4024 O O . PHE A 1 521 ? -7.775 -22.415 24.853 1.00 94.12 521 PHE A O 1
ATOM 4031 N N . GLU A 1 522 ? -8.773 -22.619 22.843 1.00 96.19 522 GLU A N 1
ATOM 4032 C CA . GLU A 1 522 ? -8.451 -24.034 22.644 1.00 96.19 522 GLU A CA 1
ATOM 4033 C C . GLU A 1 522 ? -7.181 -24.175 21.808 1.00 96.19 522 GLU A C 1
ATOM 4035 O O . GLU A 1 522 ? -7.206 -24.061 20.589 1.00 96.19 522 GLU A O 1
ATOM 4040 N N . ILE A 1 523 ? -6.043 -24.416 22.455 1.00 94.56 523 ILE A N 1
ATOM 4041 C CA . ILE A 1 523 ? -4.738 -24.418 21.791 1.00 94.56 523 ILE A CA 1
ATOM 4042 C C . ILE A 1 523 ? -4.339 -25.849 21.427 1.00 94.56 523 ILE A C 1
ATOM 4044 O O . ILE A 1 523 ? -4.100 -26.685 22.299 1.00 94.56 523 ILE A O 1
ATOM 4048 N N . GLY A 1 524 ? -4.230 -26.128 20.133 1.00 95.00 524 GLY A N 1
ATOM 4049 C CA . GLY A 1 524 ? -3.678 -27.358 19.585 1.00 95.00 524 GLY A CA 1
ATOM 4050 C C . GLY A 1 524 ? -2.158 -27.345 19.675 1.00 95.00 524 GLY A C 1
ATOM 4051 O O . GLY A 1 524 ? -1.491 -26.526 19.038 1.00 95.00 524 GLY A O 1
ATOM 4052 N N . LEU A 1 525 ? -1.604 -28.251 20.481 1.00 92.62 525 LEU A N 1
ATOM 4053 C CA . LEU A 1 525 ? -0.164 -28.347 20.677 1.00 92.62 525 LEU A CA 1
ATOM 4054 C C . LEU A 1 525 ? 0.477 -29.172 19.562 1.00 92.62 525 LEU A C 1
ATOM 4056 O O . LEU A 1 525 ? 0.122 -30.336 19.362 1.00 92.62 525 LEU A O 1
ATOM 4060 N N . GLN A 1 526 ? 1.482 -28.613 18.887 1.00 92.94 526 GLN A N 1
ATOM 4061 C CA . GLN A 1 526 ? 2.296 -29.376 17.929 1.00 92.94 526 GLN A CA 1
ATOM 4062 C C . GLN A 1 526 ? 3.291 -30.293 18.639 1.00 92.94 526 GLN A C 1
ATOM 4064 O O . GLN A 1 526 ? 3.599 -31.390 18.175 1.00 92.94 526 GLN A O 1
ATOM 4069 N N . LYS A 1 527 ? 3.817 -29.832 19.777 1.00 87.56 527 LYS A N 1
ATOM 4070 C CA . LYS A 1 527 ? 4.781 -30.546 20.618 1.00 87.56 527 LYS A CA 1
ATOM 4071 C C . LYS A 1 527 ? 4.451 -30.289 22.088 1.00 87.56 527 LYS A C 1
ATOM 4073 O O . LYS A 1 527 ? 3.974 -29.202 22.410 1.00 87.56 527 LYS A O 1
ATOM 4078 N N . PRO A 1 528 ? 4.750 -31.228 22.999 1.00 81.12 528 PRO A N 1
ATOM 4079 C CA . PRO A 1 528 ? 4.467 -31.068 24.422 1.00 81.12 528 PRO A CA 1
ATOM 4080 C C . PRO A 1 528 ? 5.528 -30.206 25.139 1.00 81.12 528 PRO A C 1
ATOM 4082 O O . PRO A 1 528 ? 6.112 -30.616 26.140 1.00 81.12 528 PRO A O 1
ATOM 4085 N N . ASN A 1 529 ? 5.803 -29.016 24.606 1.00 78.88 529 ASN A N 1
ATOM 4086 C CA . ASN A 1 529 ? 6.779 -28.066 25.139 1.00 78.88 529 ASN A CA 1
ATOM 4087 C C . ASN A 1 529 ? 6.071 -26.835 25.724 1.00 78.88 529 ASN A C 1
ATOM 4089 O O . ASN A 1 529 ? 4.918 -26.551 25.399 1.00 78.88 529 ASN A O 1
ATOM 4093 N N . SER A 1 530 ? 6.782 -26.066 26.551 1.00 77.38 530 SER A N 1
ATOM 4094 C CA . SER A 1 530 ? 6.336 -24.730 26.963 1.00 77.38 530 SER A CA 1
ATOM 4095 C C . SER A 1 530 ? 6.131 -23.814 25.756 1.00 77.38 530 SER A C 1
ATOM 4097 O O . SER A 1 530 ? 6.882 -23.888 24.780 1.00 77.38 530 SER A O 1
ATOM 4099 N N . PHE A 1 531 ? 5.154 -22.916 25.855 1.00 79.25 531 PHE A N 1
ATOM 4100 C CA . PHE A 1 531 ? 4.824 -21.959 24.804 1.00 79.25 531 PHE A CA 1
ATOM 4101 C C . PHE A 1 531 ? 4.386 -20.612 25.393 1.00 79.25 531 PHE A C 1
ATOM 4103 O O . PHE A 1 531 ? 4.029 -20.487 26.567 1.00 79.25 531 PHE A O 1
ATOM 4110 N N . SER A 1 532 ? 4.431 -19.589 24.554 1.00 78.25 532 SER A N 1
ATOM 4111 C CA . SER A 1 532 ? 3.924 -18.250 24.840 1.00 78.25 532 SER A CA 1
ATOM 4112 C C . SER A 1 532 ? 2.593 -18.076 24.131 1.00 78.25 532 SER A C 1
ATOM 4114 O O . SER A 1 532 ? 2.458 -18.502 22.982 1.00 78.25 532 SER A O 1
ATOM 4116 N N . PHE A 1 533 ? 1.641 -17.446 24.807 1.00 82.94 533 PHE A N 1
ATOM 4117 C CA . PHE A 1 533 ? 0.341 -17.107 24.255 1.00 82.94 533 PHE A CA 1
ATOM 4118 C C . PHE A 1 533 ? -0.077 -15.709 24.704 1.00 82.94 533 PHE A C 1
ATOM 4120 O O . PHE A 1 533 ? -0.048 -15.392 25.892 1.00 82.94 533 PHE A O 1
ATOM 4127 N N . SER A 1 534 ? -0.478 -14.860 23.773 1.00 80.94 534 SER A N 1
ATOM 4128 C CA . SER A 1 534 ? -1.041 -13.555 24.097 1.00 80.94 534 SER A CA 1
ATOM 4129 C C . SER A 1 534 ? -2.169 -13.201 23.148 1.00 80.94 534 SER A C 1
ATOM 4131 O O . SER A 1 534 ? -2.175 -13.612 21.987 1.00 80.94 534 SER A O 1
ATOM 4133 N N . VAL A 1 535 ? -3.137 -12.454 23.669 1.00 85.69 535 VAL A N 1
ATOM 4134 C CA . VAL A 1 535 ? -4.280 -11.954 22.908 1.00 85.69 535 VAL A CA 1
ATOM 4135 C C . VAL A 1 535 ? -4.493 -10.484 23.205 1.00 85.69 535 VAL A C 1
ATOM 4137 O O . VAL A 1 535 ? -4.278 -10.024 24.330 1.00 85.69 535 VAL A O 1
ATOM 4140 N N . ASP A 1 536 ? -4.962 -9.788 22.185 1.00 82.69 536 ASP A N 1
ATOM 4141 C CA . ASP A 1 536 ? -5.412 -8.411 22.254 1.00 82.69 536 ASP A CA 1
ATOM 4142 C C . ASP A 1 536 ? -6.919 -8.382 21.982 1.00 82.69 536 ASP A C 1
ATOM 4144 O O . ASP A 1 536 ? -7.410 -9.092 21.101 1.00 82.69 536 ASP A O 1
ATOM 4148 N N . LEU A 1 537 ? -7.659 -7.593 22.759 1.00 86.00 537 LEU A N 1
ATOM 4149 C CA . LEU A 1 537 ? -9.077 -7.340 22.536 1.00 86.00 537 LEU A CA 1
ATOM 4150 C C . LEU A 1 537 ? -9.240 -6.198 21.536 1.00 86.00 537 LEU A C 1
ATOM 4152 O O . LEU A 1 537 ? -8.644 -5.138 21.707 1.00 86.00 537 LEU A O 1
ATOM 4156 N N . TYR A 1 538 ? -10.107 -6.403 20.558 1.00 84.69 538 TYR A N 1
ATOM 4157 C CA . TYR A 1 538 ? -10.517 -5.440 19.546 1.00 84.69 538 TYR A CA 1
ATOM 4158 C C . TYR A 1 538 ? -12.026 -5.216 19.658 1.00 84.69 538 TYR A C 1
ATOM 4160 O O . TYR A 1 538 ? -12.752 -6.086 20.138 1.00 84.69 538 TYR A O 1
ATOM 4168 N N . GLY A 1 539 ? -12.507 -4.059 19.215 1.00 82.62 539 GLY A N 1
ATOM 4169 C CA . GLY A 1 539 ? -13.938 -3.770 19.115 1.00 82.62 539 GLY A CA 1
ATOM 4170 C C . GLY A 1 539 ? -14.207 -2.314 18.748 1.00 82.62 539 GLY A C 1
ATOM 4171 O O . GLY A 1 539 ? -13.307 -1.477 18.771 1.00 82.62 539 GLY A O 1
ATOM 4172 N N . GLY A 1 540 ? -15.449 -2.003 18.394 1.00 75.88 540 GLY A N 1
ATOM 4173 C CA . GLY A 1 540 ? -15.906 -0.629 18.207 1.00 75.88 540 GLY A CA 1
ATOM 4174 C C . GLY A 1 540 ? -16.172 0.062 19.545 1.00 75.88 540 GLY A C 1
ATOM 4175 O O . GLY A 1 540 ? -16.628 -0.566 20.498 1.00 75.88 540 GLY A O 1
ATOM 4176 N N . LEU A 1 541 ? -15.925 1.368 19.602 1.00 69.00 541 LEU A N 1
ATOM 4177 C CA . LEU A 1 541 ? -16.445 2.244 20.651 1.00 69.00 541 LEU A CA 1
ATOM 4178 C C . LEU A 1 541 ? -17.542 3.087 20.001 1.00 69.00 541 LEU A C 1
ATOM 4180 O O . LEU A 1 541 ? -17.249 3.835 19.067 1.00 69.00 541 LEU A O 1
ATOM 4184 N N . HIS A 1 542 ? -18.788 2.898 20.435 1.00 53.59 542 HIS A N 1
ATOM 4185 C CA . HIS A 1 542 ? -19.963 3.576 19.881 1.00 53.59 542 HIS A CA 1
ATOM 4186 C C . HIS A 1 542 ? -20.573 4.574 20.855 1.00 53.59 542 HIS A C 1
ATOM 4188 O O . HIS A 1 542 ? -20.697 4.232 22.053 1.00 53.59 542 HIS A O 1
#